Protein AF-A0A9W8MM23-F1 (afdb_monomer_lite)

Secondary structure (DSSP, 8-state):
-------TTSPP-SSHHHHHHHHHHHS---TT----THHHHHHHHHHHHHHHHHHHHHHHHHHHHHHH--S-----------TTGGGGG--GGG--HHHHHHHHHHHHHHH--SSTT-HHHHHHHHHHHHHHSSS-TT-SS-HHHHHHHHHHHHHHHHHHHHHHHHTTTTTS-----------------S---TT------HHHHHTS---HHHHHHHSTTHHHHHHHHHHHHHHHHHHHHHHHHHHHHHHHHT-------TT----HHHHHHHHHHHHHTSSSHHHHHHHHHHTTTEEEEE---------S-----------EEEEEE-TTGGG--SSSSS---SS---TTS-HHHHHHHHHHHSS----SHHHHHHHHHH-

Radius of gyration: 25.14 Å; chains: 1; bounding box: 73×67×65 Å

Organism: NCBI:txid2828524

Sequence (383 aa):
MENGASSAGTPWFCGRDCLNAWIKAYSVEIDGLSDHGGALVGLMTSLDKTLLNYRNAKARAKAKQKATSSPSAVDSSSNLTHPFTFLDTWKAEDVSEESVDRYWKSAETMFTPPSLGKRSMILDLLESWNDASSEDPTELLTEFEGDCARFVLDGLVRRALQQTNTCGLDQTSDTTSSHVGAHSTLPNKFGVMENVKPTGCWSDLLQLQNNELEHVKSKPYMLGVFIRVYAFLRLVVLSALAAANSTKKSRARKGDASMQDPVKNSLPNQDAFLQTLAKLLETSESVRAVLARDHGNVFGIWEKGSPSDSNGHGGDDDSSDSEMLGWGMYVFGSYFNHGEELCINYIDISQSNGVVKRNEELSKEWFFECGCARCERERKELA

Foldseek 3Di:
DPPPPDDPQDDDAPDPVRVLVCLVVLDPPDPPDSPGSCQLVVLSVLLVCVFVVLLVVVVVVVVVCVVPDDPDDDDPPDPPQQPCLCLQVDALVCFDPVNLVVVLVVLLVQLQDPDLPVLVSLQVSLLNSLVNDPDDSSTSAPPVLSQLLSQLSVLLSLQLSVVLVVVPPPPPDDDDDDDDDDDPPPPPPPPDPPPDDDLDHPVLLLPADQCQRVVCSLPSSVSVSLSSSLSSSLSSLSVVLVVLVVVVVVVVVVPPPPPDDPPDDPPPVSNSSSVSSNVCSSGCVSSSSSVSRCQQQKDFDWDDQDPPPCPPDDDVPVCSPIDGPGIDGRSVVSPADQDPGHHDDPDDPDPVCALVNSQVVCCSRVVDRDPDPRSVVSVVVVD

pLDDT: mean 79.65, std 17.31, range [38.38, 98.12]

InterPro domains:
  IPR046341 SET domain superfamily [G3DSA:2.170.270.10] (339-382)
  IPR046341 SET domain superfamily [SSF82199] (339-376)

Structure (mmCIF, N/CA/C/O backbone):
data_AF-A0A9W8MM23-F1
#
_entry.id   AF-A0A9W8MM23-F1
#
loop_
_atom_site.group_PDB
_atom_site.id
_atom_site.type_symbol
_atom_site.label_atom_id
_atom_site.label_alt_id
_atom_site.label_comp_id
_atom_site.label_asym_id
_atom_site.label_entity_id
_atom_site.label_seq_id
_atom_site.pdbx_PDB_ins_code
_atom_site.Cartn_x
_atom_site.Cartn_y
_atom_site.Cartn_z
_atom_site.occupancy
_atom_site.B_iso_or_equiv
_atom_site.auth_seq_id
_atom_site.auth_comp_id
_atom_site.auth_asym_id
_atom_site.auth_atom_id
_atom_site.pdbx_PDB_model_num
ATOM 1 N N . MET A 1 1 ? -19.924 20.065 -13.159 1.00 44.22 1 MET A N 1
ATOM 2 C CA . MET A 1 1 ? -19.073 19.409 -12.148 1.00 44.22 1 MET A CA 1
ATOM 3 C C . MET A 1 1 ? -19.669 19.717 -10.788 1.00 44.22 1 MET A C 1
ATOM 5 O O . MET A 1 1 ? -19.690 20.879 -10.400 1.00 44.22 1 MET A O 1
ATOM 9 N N . GLU A 1 2 ? -20.267 18.732 -10.119 1.00 39.22 2 GLU A N 1
ATOM 10 C CA . GLU A 1 2 ? -20.753 18.932 -8.750 1.00 39.22 2 GLU A CA 1
ATOM 11 C C . GLU A 1 2 ? -19.555 18.852 -7.804 1.00 39.22 2 GLU A C 1
ATOM 13 O O . GLU A 1 2 ? -19.185 17.776 -7.344 1.00 39.22 2 GLU A O 1
ATOM 18 N N . ASN A 1 3 ? -18.950 20.005 -7.517 1.00 38.88 3 ASN A N 1
ATOM 19 C CA . ASN A 1 3 ? -18.004 20.167 -6.417 1.00 38.88 3 ASN A CA 1
ATOM 20 C C . ASN A 1 3 ? -18.778 20.103 -5.092 1.00 38.88 3 ASN A C 1
ATOM 22 O O . ASN A 1 3 ? -18.921 21.096 -4.381 1.00 38.88 3 ASN A O 1
ATOM 26 N N . GLY A 1 4 ? -19.325 18.931 -4.761 1.00 42.72 4 GLY A N 1
ATOM 27 C CA . GLY A 1 4 ? -19.584 18.615 -3.365 1.00 42.72 4 GLY A CA 1
ATOM 28 C C . GLY A 1 4 ? -18.233 18.679 -2.670 1.00 42.72 4 GLY A C 1
ATOM 29 O O . GLY A 1 4 ? -17.299 18.054 -3.160 1.00 42.72 4 GLY A O 1
ATOM 30 N N . ALA A 1 5 ? -18.110 19.493 -1.621 1.00 41.84 5 ALA A N 1
ATOM 31 C CA . ALA A 1 5 ? -16.881 19.679 -0.858 1.00 41.84 5 ALA A CA 1
ATOM 32 C C . ALA A 1 5 ? -16.322 18.313 -0.426 1.00 41.84 5 ALA A C 1
ATOM 34 O O . ALA A 1 5 ? -16.711 17.757 0.600 1.00 41.84 5 ALA A O 1
ATOM 35 N N . SER A 1 6 ? -15.468 17.745 -1.272 1.00 48.09 6 SER A N 1
ATOM 36 C CA . SER A 1 6 ? -14.824 16.467 -1.050 1.00 48.09 6 SER A CA 1
ATOM 37 C C . SER A 1 6 ? -13.848 16.699 0.086 1.00 48.09 6 SER A C 1
ATOM 39 O O . SER A 1 6 ? -12.948 17.535 -0.009 1.00 48.09 6 SER A O 1
ATOM 41 N N . SER A 1 7 ? -14.065 16.014 1.205 1.00 51.91 7 SER A N 1
ATOM 42 C CA . SER A 1 7 ? -13.014 15.876 2.201 1.00 51.91 7 SER A CA 1
ATOM 43 C C . SER A 1 7 ? -11.798 15.288 1.492 1.00 51.91 7 SER A C 1
ATOM 45 O O . SER A 1 7 ? -11.930 14.243 0.849 1.00 51.91 7 SER A O 1
ATOM 47 N N . ALA A 1 8 ? -10.652 15.964 1.599 1.00 55.66 8 ALA A N 1
ATOM 48 C CA . ALA A 1 8 ? -9.381 15.498 1.057 1.00 55.66 8 ALA A CA 1
ATOM 49 C C . ALA A 1 8 ? -9.209 13.993 1.339 1.00 55.66 8 ALA A C 1
ATOM 51 O O . ALA A 1 8 ? -9.256 13.584 2.501 1.00 55.66 8 ALA A O 1
ATOM 52 N N . GLY A 1 9 ? -9.096 13.190 0.277 1.00 57.09 9 GLY A N 1
ATOM 53 C CA . GLY A 1 9 ? -8.931 11.734 0.358 1.00 57.09 9 GLY A CA 1
ATOM 54 C C . GLY A 1 9 ? -10.074 10.885 -0.208 1.00 57.09 9 GLY A C 1
ATOM 55 O O . GLY A 1 9 ? -9.863 9.695 -0.431 1.00 57.09 9 GLY A O 1
ATOM 56 N N . THR A 1 10 ? -11.259 11.443 -0.509 1.00 65.19 10 THR A N 1
ATOM 57 C CA . THR A 1 10 ? -12.286 10.621 -1.185 1.00 65.19 10 THR A CA 1
ATOM 58 C C . THR A 1 10 ? -11.924 10.361 -2.652 1.00 65.19 10 THR A C 1
ATOM 60 O O . THR A 1 10 ? -11.444 11.283 -3.317 1.00 65.19 10 THR A O 1
ATOM 63 N N . PRO A 1 11 ? -12.157 9.136 -3.174 1.00 67.81 11 PRO A N 1
ATOM 64 C CA . PRO A 1 11 ? -11.872 8.825 -4.568 1.00 67.81 11 PRO A CA 1
ATOM 65 C C . PRO A 1 11 ? -12.594 9.801 -5.495 1.00 67.81 11 PRO A C 1
ATOM 67 O O . PRO A 1 11 ? -13.782 10.087 -5.315 1.00 67.81 11 PRO A O 1
ATOM 70 N N . TRP A 1 12 ? -11.870 10.320 -6.482 1.00 74.50 12 TRP A N 1
ATOM 71 C CA . TRP A 1 12 ? -12.453 11.189 -7.489 1.00 74.50 12 TRP A CA 1
ATOM 72 C C . TRP A 1 12 ? -13.211 10.355 -8.523 1.00 74.50 12 TRP A C 1
ATOM 74 O O . TRP A 1 12 ? -12.738 9.313 -8.976 1.00 74.50 12 TRP A O 1
ATOM 84 N N . PHE A 1 13 ? -14.392 10.828 -8.917 1.00 77.50 13 PHE A N 1
ATOM 85 C CA . PHE A 1 13 ? -15.196 10.192 -9.953 1.00 77.50 13 PHE A CA 1
ATOM 86 C C . PHE A 1 13 ? -15.564 11.208 -11.023 1.00 77.50 13 PHE A C 1
ATOM 88 O O . PHE A 1 13 ? -15.996 12.319 -10.719 1.00 77.50 13 PHE A O 1
ATOM 95 N N . CYS A 1 14 ? -15.495 10.763 -12.277 1.00 77.75 14 CYS A N 1
ATOM 96 C CA . CYS A 1 14 ? -15.852 11.547 -13.459 1.00 77.75 14 CYS A CA 1
ATOM 97 C C . CYS A 1 14 ? -17.287 12.120 -13.415 1.00 77.75 14 CYS A C 1
ATOM 99 O O . CYS A 1 14 ? -17.608 13.107 -14.075 1.00 77.75 14 CYS A O 1
ATOM 101 N N . GLY A 1 15 ? -18.166 11.474 -12.645 1.00 83.44 15 GLY A N 1
ATOM 102 C CA . GLY A 1 15 ? -19.578 11.790 -12.515 1.00 83.44 15 GLY A CA 1
ATOM 103 C C . GLY A 1 15 ? -20.283 10.807 -11.583 1.00 83.44 15 GLY A C 1
ATOM 104 O O . GLY A 1 15 ? -19.689 9.841 -11.093 1.00 83.44 15 GLY A O 1
ATOM 105 N N . ARG A 1 16 ? -21.578 11.043 -11.346 1.00 82.81 16 ARG A N 1
ATOM 106 C CA . ARG A 1 16 ? -22.396 10.210 -10.453 1.00 82.81 16 ARG A CA 1
ATOM 107 C C . ARG A 1 16 ? -22.495 8.763 -10.942 1.00 82.81 16 ARG A C 1
ATOM 109 O O . ARG A 1 16 ? -22.476 7.859 -10.119 1.00 82.81 16 ARG A O 1
ATOM 116 N N . ASP A 1 17 ? -22.520 8.542 -12.253 1.00 82.50 17 ASP A N 1
ATOM 117 C CA . ASP A 1 17 ? -22.585 7.197 -12.834 1.00 82.50 17 ASP A CA 1
ATOM 118 C C . ASP A 1 17 ? -21.293 6.404 -12.601 1.00 82.50 17 ASP A C 1
ATOM 120 O O . ASP A 1 17 ? -21.364 5.242 -12.209 1.00 82.50 17 ASP A O 1
ATOM 124 N N . CYS A 1 18 ? -20.123 7.047 -12.741 1.00 79.25 18 CYS A N 1
ATOM 125 C CA . CYS A 1 18 ? -18.820 6.478 -12.370 1.00 79.25 18 CYS A CA 1
ATOM 126 C C . CYS A 1 18 ? -18.817 6.054 -10.885 1.00 79.25 18 CYS A C 1
ATOM 128 O O . CYS A 1 18 ? -18.462 4.919 -10.561 1.00 79.25 18 CYS A O 1
ATOM 130 N N . LEU A 1 19 ? -19.271 6.943 -9.990 1.00 81.31 19 LEU A N 1
ATOM 131 C CA . LEU A 1 19 ? -19.394 6.656 -8.556 1.00 81.31 19 LEU A CA 1
ATOM 132 C C . LEU A 1 19 ? -20.363 5.498 -8.286 1.00 81.31 19 LEU A C 1
ATOM 134 O O . LEU A 1 19 ? -20.034 4.600 -7.522 1.00 81.31 19 LEU A O 1
ATOM 138 N N . ASN A 1 20 ? -21.544 5.501 -8.906 1.00 80.31 20 ASN A N 1
ATOM 139 C CA . ASN A 1 20 ? -22.568 4.476 -8.711 1.00 80.31 20 ASN A CA 1
ATOM 140 C C . ASN A 1 20 ? -22.115 3.110 -9.237 1.00 80.31 20 ASN A C 1
ATOM 142 O O . ASN A 1 20 ? -22.366 2.098 -8.590 1.00 80.31 20 ASN A O 1
ATOM 146 N N . ALA A 1 21 ? -21.432 3.070 -10.384 1.00 79.75 21 ALA A N 1
ATOM 147 C CA . ALA A 1 21 ? -20.863 1.847 -10.940 1.00 79.75 21 ALA A CA 1
ATOM 148 C C . ALA A 1 21 ? -19.770 1.279 -10.029 1.00 79.75 21 ALA A C 1
ATOM 150 O O . ALA A 1 21 ? -19.749 0.077 -9.766 1.00 79.75 21 ALA A O 1
ATOM 151 N N . TRP A 1 22 ? -18.908 2.146 -9.494 1.00 79.69 22 TRP A N 1
ATOM 152 C CA . TRP A 1 22 ? -17.908 1.749 -8.510 1.00 79.69 22 TRP A CA 1
ATOM 153 C C . TRP A 1 22 ? -18.581 1.253 -7.223 1.00 79.69 22 TRP A C 1
ATOM 155 O O . TRP A 1 22 ? -18.345 0.125 -6.815 1.00 79.69 22 TRP A O 1
ATOM 165 N N . ILE A 1 23 ? -19.532 1.999 -6.655 1.00 77.50 23 ILE A N 1
ATOM 166 C CA . ILE A 1 23 ? -20.356 1.569 -5.513 1.00 77.50 23 ILE A CA 1
ATOM 167 C C . ILE A 1 23 ? -20.967 0.189 -5.761 1.00 77.50 23 ILE A C 1
ATOM 16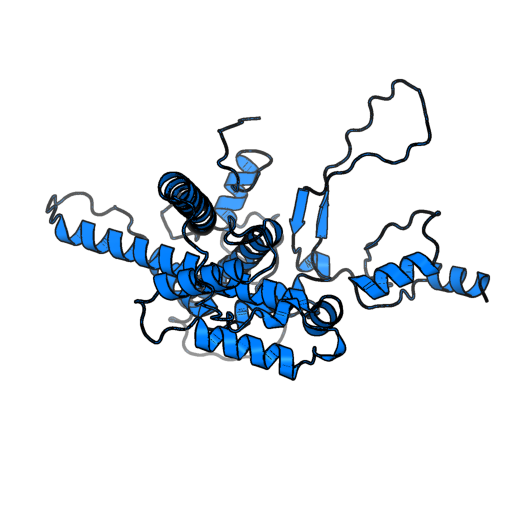9 O O . ILE A 1 23 ? -20.884 -0.664 -4.884 1.00 77.50 23 ILE A O 1
ATOM 173 N N . LYS A 1 24 ? -21.528 -0.046 -6.951 1.00 76.75 24 LYS A N 1
ATOM 174 C CA . LYS A 1 24 ? -22.133 -1.322 -7.338 1.00 76.75 24 LYS A CA 1
ATOM 175 C C . LYS A 1 24 ? -21.108 -2.460 -7.405 1.00 76.75 24 LYS A C 1
ATOM 177 O O . LYS A 1 24 ? -21.408 -3.580 -7.009 1.00 76.75 24 LYS A O 1
ATOM 182 N N . ALA A 1 25 ? -19.892 -2.188 -7.875 1.00 73.75 25 ALA A N 1
ATOM 183 C CA . ALA A 1 25 ? -18.823 -3.185 -7.946 1.00 73.75 25 ALA A CA 1
ATOM 184 C C . ALA A 1 25 ? -18.324 -3.634 -6.559 1.00 73.75 25 ALA A C 1
ATOM 186 O O . ALA A 1 25 ? -17.850 -4.760 -6.418 1.00 73.75 25 ALA A O 1
ATOM 187 N N . TYR A 1 26 ? -18.444 -2.774 -5.542 1.00 73.00 26 TYR A N 1
ATOM 188 C CA . TYR A 1 26 ? -18.059 -3.075 -4.155 1.00 73.00 26 TYR A CA 1
ATOM 189 C C . TYR A 1 26 ? -19.246 -3.296 -3.218 1.00 73.00 26 TYR A C 1
ATOM 191 O O . TYR A 1 26 ? -19.052 -3.606 -2.039 1.00 73.00 26 TYR A O 1
ATOM 199 N N . SER A 1 27 ? -20.472 -3.145 -3.713 1.00 67.12 27 SER A N 1
ATOM 200 C CA . SER A 1 27 ? -21.652 -3.558 -2.981 1.00 67.12 27 SER A CA 1
ATOM 201 C C . SER A 1 27 ? -21.729 -5.070 -3.047 1.00 67.12 27 SER A C 1
ATOM 203 O O . SER A 1 27 ? -21.817 -5.658 -4.124 1.00 67.12 27 SER A O 1
ATOM 205 N N . VAL A 1 28 ? -21.716 -5.706 -1.883 1.00 57.41 28 VAL A N 1
ATOM 206 C CA . VAL A 1 28 ? -22.205 -7.076 -1.776 1.00 57.41 28 VAL A CA 1
ATOM 207 C C . VAL A 1 28 ? -23.691 -6.991 -2.098 1.00 57.41 28 VAL A C 1
ATOM 209 O O . VAL A 1 28 ? -24.435 -6.409 -1.306 1.00 57.41 28 VAL A O 1
ATOM 212 N N . GLU A 1 29 ? -24.114 -7.484 -3.268 1.00 49.75 29 GLU A N 1
ATOM 213 C CA . GLU A 1 29 ? -25.534 -7.722 -3.531 1.00 49.75 29 GLU A CA 1
ATOM 214 C C . GLU A 1 29 ? -25.998 -8.741 -2.493 1.00 49.75 29 GLU A C 1
ATOM 216 O O . GLU A 1 29 ? -25.740 -9.938 -2.576 1.00 49.75 29 GLU A O 1
ATOM 221 N N . ILE A 1 30 ? -26.594 -8.220 -1.431 1.00 46.84 30 ILE A N 1
ATOM 222 C CA . ILE A 1 30 ? -27.280 -8.998 -0.418 1.00 46.84 30 ILE A CA 1
ATOM 223 C C . ILE A 1 30 ? -28.741 -8.759 -0.724 1.00 46.84 30 ILE A C 1
ATOM 225 O O . ILE A 1 30 ? -29.190 -7.608 -0.678 1.00 46.84 30 ILE A O 1
ATOM 229 N N . ASP A 1 31 ? -29.434 -9.831 -1.101 1.00 41.97 31 ASP A N 1
ATOM 230 C CA . ASP A 1 31 ? -30.822 -9.812 -1.554 1.00 41.97 31 ASP A CA 1
ATOM 231 C C . ASP A 1 31 ? -31.672 -8.811 -0.751 1.00 41.97 31 ASP A C 1
ATOM 233 O O . ASP A 1 31 ? -31.889 -8.966 0.452 1.00 41.97 31 ASP A O 1
ATOM 237 N N . GLY A 1 32 ? -32.138 -7.757 -1.433 1.00 43.06 32 GLY A N 1
ATOM 238 C CA . GLY A 1 32 ? -33.111 -6.796 -0.904 1.00 43.06 32 GLY A CA 1
ATOM 239 C C . GLY A 1 32 ? -32.574 -5.484 -0.311 1.00 43.06 32 GLY A C 1
ATOM 240 O O . GLY A 1 32 ? -33.380 -4.712 0.206 1.00 43.06 32 GLY A O 1
ATOM 241 N N . LEU A 1 33 ? -31.271 -5.183 -0.389 1.00 40.00 33 LEU A N 1
ATOM 242 C CA . LEU A 1 33 ? -30.682 -3.978 0.223 1.00 40.00 33 LEU A CA 1
ATOM 243 C C . LEU A 1 33 ? -29.837 -3.147 -0.759 1.00 40.00 33 LEU A C 1
ATOM 245 O O . LEU A 1 33 ? -28.623 -3.294 -0.870 1.00 40.00 33 LEU A O 1
ATOM 249 N N . SER A 1 34 ? -30.502 -2.230 -1.464 1.00 43.69 34 SER A N 1
ATOM 250 C CA . SER A 1 34 ? -29.963 -1.438 -2.580 1.00 43.69 34 SER A CA 1
ATOM 251 C C . SER A 1 34 ? -29.141 -0.194 -2.195 1.00 43.69 34 SER A C 1
ATOM 253 O O . SER A 1 34 ? -28.929 0.660 -3.049 1.00 43.69 34 SER A O 1
ATOM 255 N N . ASP A 1 35 ? -28.685 -0.051 -0.945 1.00 49.44 35 ASP A N 1
ATOM 256 C CA . ASP A 1 35 ? -28.106 1.215 -0.441 1.00 49.44 35 ASP A CA 1
ATOM 257 C C . ASP A 1 35 ? -26.644 1.086 0.048 1.00 49.44 35 ASP A C 1
ATOM 259 O O . ASP A 1 35 ? -26.185 1.810 0.935 1.00 49.44 35 ASP A O 1
ATOM 263 N N . HIS A 1 36 ? -25.893 0.095 -0.458 1.00 52.62 36 HIS A N 1
ATOM 264 C CA . HIS A 1 36 ? -24.661 -0.385 0.195 1.00 52.62 36 HIS A CA 1
ATOM 265 C C . HIS A 1 36 ? -23.393 -0.409 -0.656 1.00 52.62 36 HIS A C 1
ATOM 267 O O . HIS A 1 36 ? -22.565 -1.307 -0.523 1.00 52.62 36 HIS A O 1
ATOM 273 N N . GLY A 1 37 ? -23.109 0.689 -1.351 1.00 52.56 37 GLY A N 1
ATOM 274 C CA . GLY A 1 37 ? -21.728 1.018 -1.745 1.00 52.56 37 GLY A CA 1
ATOM 275 C C . GLY A 1 37 ? -20.747 1.245 -0.586 1.00 52.56 37 GLY A C 1
ATOM 276 O O . GLY A 1 37 ? -19.634 1.711 -0.797 1.00 52.56 37 GLY A O 1
ATOM 277 N N . GLY A 1 38 ? -21.165 0.994 0.658 1.00 61.22 38 GLY A N 1
ATOM 278 C CA . GLY A 1 38 ? -20.594 1.585 1.862 1.00 61.22 38 GLY A CA 1
ATOM 279 C C . GLY A 1 38 ? -19.456 0.819 2.531 1.00 61.22 38 GLY A C 1
ATOM 280 O O . GLY A 1 38 ? -18.845 1.384 3.431 1.00 61.22 38 GLY A O 1
ATOM 281 N N . ALA A 1 39 ? -19.150 -0.430 2.161 1.00 71.31 39 ALA A N 1
ATOM 282 C CA . ALA A 1 39 ? -18.113 -1.192 2.870 1.00 71.31 39 ALA A CA 1
ATOM 283 C C . ALA A 1 39 ? -16.707 -0.637 2.586 1.00 71.31 39 ALA A C 1
ATOM 285 O O . ALA A 1 39 ? -16.026 -0.201 3.515 1.00 71.31 39 ALA A O 1
ATOM 286 N N . LEU A 1 40 ? -16.306 -0.573 1.308 1.00 78.94 40 LEU A N 1
ATOM 287 C CA . LEU A 1 40 ? -15.032 0.036 0.917 1.00 78.94 40 LEU A CA 1
ATOM 288 C C . LEU A 1 40 ? -15.012 1.535 1.225 1.00 78.94 40 LEU A C 1
ATOM 290 O O . LEU A 1 40 ? -14.063 2.006 1.838 1.00 78.94 40 LEU A O 1
ATOM 294 N N . VAL A 1 41 ? -16.076 2.277 0.889 1.00 80.06 41 VAL A N 1
ATOM 295 C CA . VAL A 1 41 ? -16.182 3.714 1.220 1.00 80.06 41 VAL A CA 1
ATOM 296 C C . VAL A 1 41 ? -16.045 3.944 2.714 1.00 80.06 41 VAL A C 1
ATOM 298 O O . VAL A 1 41 ? -15.336 4.851 3.133 1.00 80.06 41 VAL A O 1
ATOM 301 N N . GLY A 1 42 ? -16.713 3.133 3.532 1.00 82.06 42 GLY A N 1
ATOM 302 C CA . GLY A 1 42 ? -16.668 3.231 4.984 1.00 82.06 42 GLY A CA 1
ATOM 303 C C . GLY A 1 42 ? -15.277 2.940 5.532 1.00 82.06 42 GLY A C 1
ATOM 304 O O . GLY A 1 42 ? -14.832 3.638 6.443 1.00 82.06 42 GLY A O 1
ATOM 305 N N . LEU A 1 43 ? -14.570 1.966 4.953 1.00 85.69 43 LEU A N 1
ATOM 306 C CA . LEU A 1 43 ? -13.185 1.655 5.303 1.00 85.69 43 LEU A CA 1
ATOM 307 C C . LEU A 1 43 ? -12.211 2.752 4.859 1.00 85.69 43 LEU A C 1
ATOM 309 O O . LEU A 1 43 ? -11.430 3.201 5.689 1.00 85.69 43 LEU A O 1
ATOM 313 N N . MET A 1 44 ? -12.307 3.248 3.624 1.00 86.38 44 MET A N 1
ATOM 314 C CA . MET A 1 44 ? -11.514 4.383 3.127 1.00 86.38 44 MET A CA 1
ATOM 315 C C . MET A 1 44 ? -11.778 5.646 3.957 1.00 86.38 44 MET A C 1
ATOM 317 O O . MET A 1 44 ? -10.859 6.290 4.443 1.00 86.38 44 MET A O 1
ATOM 321 N N . THR A 1 45 ? -13.042 5.921 4.276 1.00 85.69 45 THR A N 1
ATOM 322 C CA . THR A 1 45 ? -13.417 7.008 5.190 1.00 85.69 45 THR A CA 1
ATOM 323 C C . THR A 1 45 ? -12.825 6.792 6.584 1.00 85.69 45 THR A C 1
ATOM 325 O O . THR A 1 45 ? -12.440 7.751 7.250 1.00 85.69 45 THR A O 1
ATOM 328 N N . SER A 1 46 ? -12.776 5.549 7.076 1.00 88.00 46 SER A N 1
ATOM 329 C CA . SER A 1 46 ? -12.147 5.230 8.361 1.00 88.00 46 SER A CA 1
ATOM 330 C C . SER A 1 46 ? -10.633 5.438 8.306 1.00 88.00 46 SER A C 1
ATOM 332 O O . SER A 1 46 ? -10.060 5.921 9.284 1.00 88.00 46 SER A O 1
ATOM 334 N N . LEU A 1 47 ? -10.001 5.107 7.181 1.00 92.50 47 LEU A N 1
ATOM 335 C CA . LEU A 1 47 ? -8.588 5.339 6.906 1.00 92.50 47 LEU A CA 1
ATOM 336 C C . LEU A 1 47 ? -8.278 6.839 6.970 1.00 92.50 47 LEU A C 1
ATOM 338 O O . LEU A 1 47 ? -7.499 7.263 7.826 1.00 92.50 47 LEU A O 1
ATOM 342 N N . ASP A 1 48 ? -8.972 7.654 6.174 1.00 90.00 48 ASP A N 1
ATOM 343 C CA . ASP A 1 48 ? -8.766 9.107 6.124 1.00 90.00 48 ASP A CA 1
ATOM 344 C C . ASP A 1 48 ? -9.064 9.778 7.468 1.00 90.00 48 ASP A C 1
ATOM 346 O O . ASP A 1 48 ? -8.303 10.627 7.937 1.00 90.00 48 ASP A O 1
ATOM 350 N N . LYS A 1 49 ? -10.136 9.357 8.156 1.00 89.69 49 LYS A N 1
ATOM 351 C CA . LYS A 1 49 ? -10.437 9.836 9.514 1.00 89.69 49 LYS A CA 1
ATOM 352 C C . LYS A 1 49 ? -9.317 9.510 10.489 1.00 89.69 49 LYS A C 1
ATOM 354 O O . LYS A 1 49 ? -9.061 10.312 11.381 1.00 89.69 49 LYS A O 1
ATOM 359 N N . THR A 1 50 ? -8.669 8.356 10.353 1.00 89.62 50 THR A N 1
ATOM 360 C CA . THR A 1 50 ? -7.564 7.967 11.236 1.00 89.62 50 THR A CA 1
ATOM 361 C C . THR A 1 50 ? -6.361 8.880 11.006 1.00 89.62 50 THR A C 1
ATOM 363 O O . THR A 1 50 ? -5.871 9.466 11.971 1.00 89.62 50 THR A O 1
ATOM 366 N N . LEU A 1 51 ? -5.970 9.103 9.746 1.00 89.88 51 LEU A N 1
ATOM 367 C CA . LEU A 1 51 ? -4.886 10.027 9.388 1.00 89.88 51 LEU A CA 1
ATOM 368 C C . LEU A 1 51 ? -5.177 11.464 9.846 1.00 89.88 51 LEU A C 1
ATOM 370 O O . LEU A 1 51 ? -4.339 12.109 10.477 1.00 89.88 51 LEU A O 1
ATOM 374 N N . LEU A 1 52 ? -6.389 11.966 9.597 1.00 89.50 52 LEU A N 1
ATOM 375 C CA . LEU A 1 52 ? -6.785 13.321 9.983 1.00 89.50 52 LEU A CA 1
ATOM 376 C C . LEU A 1 52 ? -6.836 13.500 11.507 1.00 89.50 52 LEU A C 1
ATOM 378 O O . LEU A 1 52 ? -6.370 14.512 12.035 1.00 89.50 52 LEU A O 1
ATOM 382 N N . ASN A 1 53 ? -7.393 12.526 12.232 1.00 89.31 53 ASN A N 1
ATOM 383 C CA . ASN A 1 53 ? -7.440 12.562 13.694 1.00 89.31 53 ASN A CA 1
ATOM 384 C C . ASN A 1 53 ? -6.036 12.582 14.295 1.00 89.31 53 ASN A C 1
ATOM 386 O O . ASN A 1 53 ? -5.812 13.319 15.259 1.00 89.31 53 ASN A O 1
ATOM 390 N N . TYR A 1 54 ? -5.107 11.823 13.710 1.00 89.44 54 TYR A N 1
ATOM 391 C CA . TYR A 1 54 ? -3.710 11.823 14.112 1.00 89.44 54 TYR A CA 1
ATOM 392 C C . TYR A 1 54 ? -3.055 13.194 13.914 1.00 89.44 54 TYR A C 1
ATOM 394 O O . TYR A 1 54 ? -2.600 13.791 14.893 1.00 89.44 54 TYR A O 1
ATOM 402 N N . ARG A 1 55 ? -3.103 13.750 12.692 1.00 88.94 55 ARG A N 1
ATOM 403 C CA . ARG A 1 55 ? -2.545 15.083 12.387 1.00 88.94 55 ARG A CA 1
ATOM 404 C C . ARG A 1 55 ? -3.078 16.143 13.358 1.00 88.94 55 ARG A C 1
ATOM 406 O O . ARG A 1 55 ? -2.318 16.907 13.954 1.00 88.94 55 ARG A O 1
ATOM 413 N N . ASN A 1 56 ? -4.387 16.127 13.618 1.00 89.62 56 ASN A N 1
ATOM 414 C CA . ASN A 1 56 ? -5.032 17.035 14.570 1.00 89.62 56 ASN A CA 1
ATOM 415 C C . ASN A 1 56 ? -4.601 16.798 16.029 1.00 89.62 56 ASN A C 1
ATOM 417 O O . ASN A 1 56 ? -4.532 17.742 16.821 1.00 89.62 56 ASN A O 1
ATOM 421 N N . ALA A 1 57 ? -4.364 15.552 16.443 1.00 88.12 57 ALA A N 1
ATOM 422 C CA . ALA A 1 57 ? -3.865 15.236 17.780 1.00 88.12 57 ALA A CA 1
ATOM 423 C C . ALA A 1 57 ? -2.422 15.728 17.968 1.00 88.12 57 ALA A C 1
ATOM 425 O O . ALA A 1 57 ? -2.151 16.430 18.947 1.00 88.12 57 ALA A O 1
ATOM 426 N N . LYS A 1 58 ? -1.531 15.465 17.004 1.00 88.25 58 LYS A N 1
ATOM 427 C CA . LYS A 1 58 ? -0.128 15.894 17.063 1.00 88.25 58 LYS A CA 1
ATOM 428 C C . LYS A 1 58 ? 0.010 17.417 16.986 1.00 88.25 58 LYS A C 1
ATOM 430 O O . LYS A 1 58 ? 0.737 18.003 17.788 1.00 88.25 58 LYS A O 1
ATOM 435 N N . ALA A 1 59 ? -0.766 18.086 16.129 1.00 88.75 59 ALA A N 1
ATOM 436 C CA . ALA A 1 59 ? -0.812 19.550 16.070 1.00 88.75 59 ALA A CA 1
ATOM 437 C C . ALA A 1 59 ? -1.220 20.172 17.421 1.00 88.75 59 ALA A C 1
ATOM 439 O O . ALA A 1 59 ? -0.594 21.127 17.888 1.00 88.75 59 ALA A O 1
ATOM 440 N N . ARG A 1 60 ? -2.219 19.588 18.101 1.00 88.69 60 ARG A N 1
ATOM 441 C CA . ARG A 1 60 ? -2.631 20.009 19.452 1.00 88.69 60 ARG A CA 1
ATOM 442 C C . ARG A 1 60 ? -1.545 19.753 20.498 1.00 88.69 60 ARG A C 1
ATOM 444 O O . ARG A 1 60 ? -1.321 20.615 21.348 1.00 88.69 60 ARG A O 1
ATOM 451 N N . ALA A 1 61 ? -0.858 18.612 20.438 1.00 87.56 61 ALA A N 1
ATOM 452 C CA . ALA A 1 61 ? 0.246 18.297 21.345 1.00 87.56 61 ALA A CA 1
ATOM 453 C C . ALA A 1 61 ? 1.409 19.293 21.191 1.00 87.56 61 ALA A C 1
ATOM 455 O O . ALA A 1 61 ? 1.874 19.848 22.187 1.00 87.56 61 ALA A O 1
ATOM 456 N N . LYS A 1 62 ? 1.799 19.609 19.949 1.00 88.12 62 LYS A N 1
ATOM 457 C CA . LYS A 1 62 ? 2.840 20.598 19.627 1.00 88.12 62 LYS A CA 1
ATOM 458 C C . LYS A 1 62 ? 2.463 22.006 20.097 1.00 88.12 62 LYS A C 1
ATOM 460 O O . LYS A 1 62 ? 3.283 22.705 20.690 1.00 88.12 62 LYS A O 1
ATOM 465 N N . ALA A 1 63 ? 1.205 22.413 19.901 1.00 90.25 63 ALA A N 1
ATOM 466 C CA . ALA A 1 63 ? 0.700 23.692 20.403 1.00 90.25 63 ALA A CA 1
ATOM 467 C C . ALA A 1 63 ? 0.740 23.765 21.940 1.00 90.25 63 ALA A C 1
ATOM 469 O O . ALA A 1 63 ? 1.137 24.789 22.498 1.00 90.25 63 ALA A O 1
ATOM 470 N N . LYS A 1 64 ? 0.390 22.668 22.629 1.00 90.81 64 LYS A N 1
ATOM 471 C CA . LYS A 1 64 ? 0.455 22.579 24.093 1.00 90.81 64 LYS A CA 1
ATOM 472 C C . LYS A 1 64 ? 1.894 22.664 24.601 1.00 90.81 64 LYS A C 1
ATOM 474 O O . LYS A 1 64 ? 2.146 23.448 25.506 1.00 90.81 64 LYS A O 1
ATOM 479 N N . GLN A 1 65 ? 2.825 21.927 23.990 1.00 88.19 65 GLN A N 1
ATOM 480 C CA . GLN A 1 65 ? 4.250 21.987 24.335 1.00 88.19 65 GLN A CA 1
ATOM 481 C C . GLN A 1 65 ? 4.798 23.412 24.202 1.00 88.19 65 GLN A C 1
ATOM 483 O O . GLN A 1 65 ? 5.400 23.908 25.150 1.00 88.19 65 GLN A O 1
ATOM 488 N N . LYS A 1 66 ? 4.500 24.104 23.091 1.00 90.81 66 LYS A N 1
ATOM 489 C CA . LYS A 1 66 ? 4.910 25.501 22.862 1.00 90.81 66 LYS A CA 1
ATOM 490 C C . LYS A 1 66 ? 4.324 26.479 23.889 1.00 90.81 66 LYS A C 1
ATOM 492 O O . LYS A 1 66 ? 4.963 27.475 24.209 1.00 90.81 66 LYS A O 1
ATOM 497 N N . ALA A 1 67 ? 3.118 26.215 24.396 1.00 91.94 67 ALA A N 1
ATOM 498 C CA . ALA A 1 67 ? 2.480 27.046 25.418 1.00 91.94 67 ALA A CA 1
ATOM 499 C C . ALA A 1 67 ? 3.041 26.804 26.832 1.00 91.94 67 ALA A C 1
ATOM 501 O O . ALA A 1 67 ? 3.000 27.708 27.662 1.00 91.94 67 ALA A O 1
ATOM 502 N N . THR A 1 68 ? 3.546 25.599 27.120 1.00 90.19 68 THR A N 1
ATOM 503 C CA . THR A 1 68 ? 4.051 25.215 28.452 1.00 90.19 68 THR A CA 1
ATOM 504 C C . THR A 1 68 ? 5.570 25.279 28.592 1.00 90.19 68 THR A C 1
ATOM 506 O O . THR A 1 68 ? 6.075 25.224 29.711 1.00 90.19 68 THR A O 1
ATOM 509 N N . SER A 1 69 ? 6.315 25.360 27.489 1.00 76.88 69 SER A N 1
ATOM 510 C CA . SER A 1 69 ? 7.774 25.366 27.521 1.00 76.88 69 SER A CA 1
ATOM 511 C C . SER A 1 69 ? 8.317 26.731 27.955 1.00 76.88 69 SER A C 1
ATOM 513 O O . SER A 1 69 ? 8.590 27.601 27.127 1.00 76.88 69 SER A O 1
ATOM 515 N N . SER A 1 70 ? 8.541 26.889 29.260 1.00 74.81 70 SER A N 1
ATOM 516 C CA . SER A 1 70 ? 9.735 27.604 29.729 1.00 74.81 70 SER A CA 1
ATOM 517 C C . SER A 1 70 ? 10.979 26.857 29.216 1.00 74.81 70 SER A C 1
ATOM 519 O O . SER A 1 70 ? 10.902 25.637 29.052 1.00 74.81 70 SER A O 1
ATOM 521 N N . PRO A 1 71 ? 12.111 27.533 28.954 1.00 74.19 71 PRO A N 1
ATOM 522 C CA . PRO A 1 71 ? 13.345 26.909 28.473 1.00 74.19 71 PRO A CA 1
ATOM 523 C C . PRO A 1 71 ? 13.988 26.054 29.580 1.00 74.19 71 PRO A C 1
ATOM 525 O O . PRO A 1 71 ? 14.995 26.427 30.173 1.00 74.19 71 PRO A O 1
ATOM 528 N N . SER A 1 72 ? 13.370 24.923 29.906 1.00 60.03 72 SER A N 1
ATOM 529 C CA . SER A 1 72 ? 13.956 23.891 30.754 1.00 60.03 72 SER A CA 1
ATOM 530 C C . SER A 1 72 ? 14.753 22.929 29.888 1.00 60.03 72 SER A C 1
ATOM 532 O O . SER A 1 72 ? 14.332 22.578 28.785 1.00 60.03 72 SER A O 1
ATOM 534 N N . ALA A 1 73 ? 15.921 22.550 30.405 1.00 66.31 73 ALA A N 1
ATOM 535 C CA . ALA A 1 73 ? 16.892 21.673 29.772 1.00 66.31 73 ALA A CA 1
ATOM 536 C C . ALA A 1 73 ? 16.223 20.438 29.153 1.00 66.31 73 ALA A C 1
ATOM 538 O O . ALA A 1 73 ? 15.449 19.743 29.809 1.00 66.31 73 ALA A O 1
ATOM 539 N N . VAL A 1 74 ? 16.524 20.203 27.875 1.00 67.38 74 VAL A N 1
ATOM 540 C CA . VAL A 1 74 ? 16.113 19.013 27.130 1.00 67.38 74 VAL A CA 1
ATOM 541 C C . VAL A 1 74 ? 16.719 17.805 27.837 1.00 67.38 74 VAL A C 1
ATOM 543 O O . VAL A 1 74 ? 17.936 17.637 27.844 1.00 67.38 74 VAL A O 1
ATOM 546 N N . ASP A 1 75 ? 15.874 17.012 28.485 1.00 62.38 75 ASP A N 1
ATOM 547 C CA . ASP A 1 75 ? 16.289 15.808 29.192 1.00 62.38 75 ASP A CA 1
ATOM 548 C C . ASP A 1 75 ? 16.451 14.684 28.155 1.00 62.38 75 ASP A C 1
ATOM 550 O O . ASP A 1 75 ? 15.474 14.170 27.610 1.00 62.38 75 ASP A O 1
ATOM 554 N N . SER A 1 76 ? 17.697 14.353 27.814 1.00 61.97 76 SER A N 1
ATOM 555 C CA . SER A 1 76 ? 18.091 13.442 26.724 1.00 61.97 76 SER A CA 1
ATOM 556 C C . SER A 1 76 ? 17.796 11.950 26.989 1.00 61.97 76 SER A C 1
ATOM 558 O O . SER A 1 76 ? 18.540 11.084 26.531 1.00 61.97 76 SER A O 1
ATOM 560 N N . SER A 1 77 ? 16.779 11.611 27.788 1.00 52.53 77 SER A N 1
ATOM 561 C CA . SER A 1 77 ? 16.731 10.326 28.506 1.00 52.53 77 SER A CA 1
ATOM 562 C C . SER A 1 77 ? 15.856 9.221 27.901 1.00 52.53 77 SER A C 1
ATOM 564 O O . SER A 1 77 ? 15.799 8.137 28.477 1.00 52.53 77 SER A O 1
ATOM 566 N N . SER A 1 78 ? 15.248 9.393 26.724 1.00 60.28 78 SER A N 1
ATOM 567 C CA . SER A 1 78 ? 14.481 8.307 26.087 1.00 60.28 78 SER A CA 1
ATOM 568 C C . SER A 1 78 ? 14.973 7.970 24.678 1.00 60.28 78 SER A C 1
ATOM 570 O O . SER A 1 78 ? 14.249 8.133 23.701 1.00 60.28 78 SER A O 1
ATOM 572 N N . ASN A 1 79 ? 16.190 7.428 24.576 1.00 63.88 79 ASN A N 1
ATOM 573 C CA . ASN A 1 79 ? 16.692 6.751 23.368 1.00 63.88 79 ASN A CA 1
ATOM 574 C C . ASN A 1 79 ? 16.049 5.359 23.200 1.00 63.88 79 ASN A C 1
ATOM 576 O O . ASN A 1 79 ? 16.744 4.352 23.073 1.00 63.88 79 ASN A O 1
ATOM 580 N N . LEU A 1 80 ? 14.719 5.273 23.258 1.00 69.75 80 LEU A N 1
ATOM 581 C CA . LEU A 1 80 ? 14.017 4.064 22.839 1.00 69.75 80 LEU A CA 1
ATOM 582 C C . LEU A 1 80 ? 13.996 4.067 21.312 1.00 69.75 80 LEU A C 1
ATOM 584 O O . LEU A 1 80 ? 13.129 4.673 20.693 1.00 69.75 80 LEU A O 1
ATOM 588 N N . THR A 1 81 ? 14.994 3.427 20.707 1.00 82.56 81 THR A N 1
ATOM 589 C CA . THR A 1 81 ? 15.016 3.184 19.267 1.00 82.56 81 THR A CA 1
ATOM 590 C C . THR A 1 81 ? 13.875 2.242 18.904 1.00 82.56 81 THR A C 1
ATOM 592 O O . THR A 1 81 ? 13.782 1.126 19.421 1.00 82.56 81 THR A O 1
ATOM 595 N N . HIS A 1 82 ? 12.986 2.701 18.025 1.00 89.00 82 HIS A N 1
ATOM 596 C CA . HIS A 1 82 ? 11.915 1.864 17.505 1.00 89.00 82 HIS A CA 1
ATOM 597 C C . HIS A 1 82 ? 12.520 0.638 16.787 1.00 89.00 82 HIS A C 1
ATOM 599 O O . HIS A 1 82 ? 13.502 0.778 16.056 1.00 89.00 82 HIS A O 1
ATOM 605 N N . PRO A 1 83 ? 11.965 -0.574 16.969 1.00 90.31 83 PRO A N 1
ATOM 606 C CA . PRO A 1 83 ? 12.582 -1.820 16.513 1.00 90.31 83 PRO A CA 1
ATOM 607 C C . PRO A 1 83 ? 12.793 -1.928 15.003 1.00 90.31 83 PRO A C 1
ATOM 609 O O . PRO A 1 83 ? 13.525 -2.818 14.591 1.00 90.31 83 PRO A O 1
ATOM 612 N N . PHE A 1 84 ? 12.182 -1.059 14.195 1.00 93.19 84 PHE A N 1
ATOM 613 C CA . PHE A 1 84 ? 12.298 -1.067 12.736 1.00 93.19 84 PHE A CA 1
ATOM 614 C C . PHE A 1 84 ? 12.998 0.159 12.126 1.00 93.19 84 PHE A C 1
ATOM 616 O O . PHE A 1 84 ? 13.153 0.198 10.911 1.00 93.19 84 PHE A O 1
ATOM 623 N N . THR A 1 85 ? 13.474 1.135 12.910 1.00 89.44 85 THR A N 1
ATOM 624 C CA . THR A 1 85 ? 14.140 2.334 12.338 1.00 89.44 85 THR A CA 1
ATOM 625 C C . THR A 1 85 ? 15.442 2.021 11.612 1.00 89.44 85 THR A C 1
ATOM 627 O O . THR A 1 85 ? 15.870 2.768 10.740 1.00 89.44 85 THR A O 1
ATOM 630 N N . PHE A 1 86 ? 16.078 0.890 11.922 1.00 91.50 86 PHE A N 1
ATOM 631 C CA . PHE A 1 86 ? 17.274 0.457 11.201 1.00 91.50 86 PHE A CA 1
ATOM 632 C C . PHE A 1 86 ? 16.980 0.147 9.715 1.00 91.50 86 PHE A C 1
ATOM 634 O O . PHE A 1 86 ? 17.902 0.233 8.903 1.00 91.50 86 PHE A O 1
ATOM 641 N N . LEU A 1 87 ? 15.724 -0.159 9.341 1.00 93.38 87 LEU A N 1
ATOM 642 C CA . LEU A 1 87 ? 15.321 -0.391 7.945 1.00 93.38 87 LEU A CA 1
ATOM 643 C C . LEU A 1 87 ? 15.460 0.866 7.081 1.00 93.38 87 LEU A C 1
ATOM 645 O O . LEU A 1 87 ? 15.712 0.756 5.886 1.00 93.38 87 LEU A O 1
ATOM 649 N N . ASP A 1 88 ? 15.368 2.055 7.678 1.00 89.06 88 ASP A N 1
ATOM 650 C CA . ASP A 1 88 ? 15.552 3.318 6.957 1.00 89.06 88 ASP A CA 1
ATOM 651 C C . ASP A 1 88 ? 17.035 3.531 6.564 1.00 89.06 88 ASP A C 1
ATOM 653 O O . ASP A 1 88 ? 17.356 4.346 5.703 1.00 89.06 88 ASP A O 1
ATOM 657 N N . THR A 1 89 ? 17.954 2.761 7.164 1.00 91.88 89 THR A N 1
ATOM 658 C CA . THR A 1 89 ? 19.405 2.799 6.895 1.00 91.88 89 THR A CA 1
ATOM 659 C C . THR A 1 89 ? 19.931 1.582 6.133 1.00 91.88 89 THR A C 1
ATOM 661 O O . THR A 1 89 ? 21.144 1.445 5.957 1.00 91.88 89 THR A O 1
ATOM 664 N N . TRP A 1 90 ? 19.038 0.690 5.700 1.00 94.81 90 TRP A N 1
ATOM 665 C CA . TRP A 1 90 ? 19.408 -0.509 4.960 1.00 94.81 90 TRP A CA 1
ATOM 666 C C . TRP A 1 90 ? 20.036 -0.206 3.606 1.00 94.81 90 TRP A C 1
ATOM 668 O O . TRP A 1 90 ? 19.668 0.745 2.913 1.00 94.81 90 TRP A O 1
ATOM 678 N N . LYS A 1 91 ? 20.961 -1.076 3.209 1.00 96.38 91 LYS A N 1
ATOM 679 C CA . LYS A 1 91 ? 21.605 -1.054 1.899 1.00 96.38 91 LYS A CA 1
ATOM 680 C C . LYS A 1 91 ? 21.243 -2.296 1.098 1.00 96.38 91 LYS A C 1
ATOM 682 O O . LYS A 1 91 ? 20.729 -3.272 1.636 1.00 96.38 91 LYS A O 1
ATOM 687 N N . ALA A 1 92 ? 21.528 -2.270 -0.201 1.00 96.56 92 ALA A N 1
ATOM 688 C CA . ALA A 1 92 ? 21.205 -3.372 -1.105 1.00 96.56 92 ALA A CA 1
ATOM 689 C C . ALA A 1 92 ? 21.858 -4.703 -0.679 1.00 96.56 92 ALA A C 1
ATOM 691 O O . ALA A 1 92 ? 21.283 -5.765 -0.900 1.00 96.56 92 ALA A O 1
ATOM 692 N N . GLU A 1 93 ? 23.039 -4.659 -0.053 1.00 97.38 93 GLU A N 1
ATOM 693 C CA . GLU A 1 93 ? 23.741 -5.828 0.489 1.00 97.38 93 GLU A CA 1
ATOM 694 C C . GLU A 1 93 ? 23.092 -6.442 1.742 1.00 97.38 93 GLU A C 1
ATOM 696 O O . GLU A 1 93 ? 23.330 -7.616 2.028 1.00 97.38 93 GLU A O 1
ATOM 701 N N . ASP A 1 94 ? 22.255 -5.689 2.463 1.00 97.12 94 ASP A N 1
ATOM 702 C CA . ASP A 1 94 ? 21.507 -6.178 3.632 1.00 97.12 94 ASP A CA 1
ATOM 703 C C . ASP A 1 94 ? 20.219 -6.924 3.225 1.00 97.12 94 ASP A C 1
ATOM 705 O O . ASP A 1 94 ? 19.592 -7.625 4.034 1.00 97.12 94 ASP A O 1
ATOM 709 N N . VAL A 1 95 ? 19.810 -6.771 1.960 1.00 97.81 95 VAL A N 1
ATOM 710 C CA . VAL A 1 95 ? 18.572 -7.325 1.414 1.00 97.81 95 VAL A CA 1
ATOM 711 C C . VAL A 1 95 ? 18.826 -8.716 0.832 1.00 97.81 95 VAL A C 1
ATOM 713 O O . VAL A 1 95 ? 19.468 -8.883 -0.207 1.00 97.81 95 VAL A O 1
ATOM 716 N N . SER A 1 96 ? 18.260 -9.722 1.492 1.00 97.88 96 SER A N 1
ATOM 717 C CA . SER A 1 96 ? 18.127 -11.093 1.007 1.00 97.88 96 SER A CA 1
ATOM 718 C C . SER A 1 96 ? 16.685 -11.556 1.201 1.00 97.88 96 SER A C 1
ATOM 720 O O . SER A 1 96 ? 15.926 -10.941 1.955 1.00 97.88 96 SER A O 1
ATOM 722 N N . GLU A 1 97 ? 16.297 -12.651 0.551 1.00 97.62 97 GLU A N 1
ATOM 723 C CA . GLU A 1 97 ? 14.969 -13.245 0.745 1.00 97.62 97 GLU A CA 1
ATOM 724 C C . GLU A 1 97 ? 14.727 -13.572 2.230 1.00 97.62 97 GLU A C 1
ATOM 726 O O . GLU A 1 97 ? 13.700 -13.207 2.803 1.00 97.62 97 GLU A O 1
ATOM 731 N N . GLU A 1 98 ? 15.731 -14.138 2.907 1.00 98.12 98 GLU A N 1
ATOM 732 C CA . GLU A 1 98 ? 15.646 -14.479 4.326 1.00 98.12 98 GLU A CA 1
ATOM 733 C C . GLU A 1 98 ? 15.578 -13.247 5.232 1.00 98.12 98 GLU A C 1
ATOM 735 O O . GLU A 1 98 ? 14.951 -13.307 6.294 1.00 98.12 98 GLU A O 1
ATOM 740 N N . SER A 1 99 ? 16.248 -12.142 4.875 1.00 97.94 99 SER A N 1
ATOM 741 C CA . SER A 1 99 ? 16.165 -10.913 5.668 1.00 97.94 99 SER A CA 1
ATOM 742 C C . SER A 1 99 ? 14.783 -10.276 5.522 1.00 97.94 99 SER A C 1
ATOM 744 O O . SER A 1 99 ? 14.156 -9.997 6.545 1.00 97.94 99 SER A O 1
ATOM 746 N N . VAL A 1 100 ? 14.253 -10.161 4.300 1.00 98.12 100 VAL A N 1
ATOM 747 C CA . VAL A 1 100 ? 12.888 -9.673 4.028 1.00 98.12 100 VAL A CA 1
ATOM 748 C C . VAL A 1 100 ? 11.842 -10.499 4.788 1.00 98.12 100 VAL A C 1
ATOM 750 O O . VAL A 1 100 ? 11.040 -9.944 5.546 1.00 98.12 100 VAL A O 1
ATOM 753 N N . ASP A 1 101 ? 11.900 -11.828 4.682 1.00 98.06 101 ASP A N 1
ATOM 754 C CA . ASP A 1 101 ? 10.992 -12.744 5.382 1.00 98.06 101 ASP A CA 1
ATOM 755 C C . ASP A 1 101 ? 11.048 -12.582 6.903 1.00 98.06 101 ASP A C 1
ATOM 757 O O . ASP A 1 101 ? 10.014 -12.523 7.582 1.00 98.06 101 ASP A O 1
ATOM 761 N N . ARG A 1 102 ? 12.261 -12.479 7.459 1.00 97.69 102 ARG A N 1
ATOM 762 C CA . ARG A 1 102 ? 12.474 -12.314 8.900 1.00 97.69 102 ARG A CA 1
ATOM 763 C C . ARG A 1 102 ? 11.777 -11.065 9.429 1.00 97.69 102 ARG A C 1
ATOM 765 O O . ARG A 1 102 ? 11.160 -11.131 10.494 1.00 97.69 102 ARG A O 1
ATOM 772 N N . TYR A 1 103 ? 11.858 -9.940 8.721 1.00 97.25 103 TYR A N 1
ATOM 773 C CA . TYR A 1 103 ? 11.247 -8.696 9.195 1.00 97.25 103 TYR A CA 1
ATOM 774 C C . TYR A 1 103 ? 9.740 -8.658 8.993 1.00 97.25 103 TYR A C 1
ATOM 776 O O . TYR A 1 103 ? 9.048 -8.150 9.875 1.00 97.25 103 TYR A O 1
ATOM 784 N N . TRP A 1 104 ? 9.208 -9.305 7.954 1.00 97.81 104 TRP A N 1
ATOM 785 C CA . TRP A 1 104 ? 7.771 -9.563 7.879 1.00 97.81 104 TRP A CA 1
ATOM 786 C C . TRP A 1 104 ? 7.272 -10.379 9.075 1.00 97.81 104 TRP A C 1
ATOM 788 O O . TRP A 1 104 ? 6.290 -9.998 9.710 1.00 97.81 104 TRP A O 1
ATOM 798 N N . LYS A 1 105 ? 7.973 -11.454 9.458 1.00 97.12 105 LYS A N 1
ATOM 799 C CA . LYS A 1 105 ? 7.615 -12.251 10.647 1.00 97.12 105 LYS A CA 1
ATOM 800 C C . LYS A 1 105 ? 7.774 -11.490 11.960 1.00 97.12 105 LYS A C 1
ATOM 802 O O . LYS A 1 105 ? 6.951 -11.644 12.868 1.00 97.12 105 LYS A O 1
ATOM 807 N N . SER A 1 106 ? 8.788 -10.636 12.058 1.00 95.75 106 SER A N 1
ATOM 808 C CA . SER A 1 106 ? 8.939 -9.721 13.190 1.00 95.75 106 SER A CA 1
ATOM 809 C C . SER A 1 106 ? 7.747 -8.760 13.282 1.00 95.75 106 SER A C 1
ATOM 811 O O . SER A 1 106 ? 7.149 -8.625 14.351 1.00 95.75 106 SER A O 1
ATOM 813 N N . ALA A 1 107 ? 7.330 -8.174 12.155 1.00 95.12 107 ALA A N 1
ATOM 814 C CA . ALA A 1 107 ? 6.179 -7.280 12.080 1.00 95.12 107 ALA A CA 1
ATOM 815 C C . ALA A 1 107 ? 4.875 -8.000 12.445 1.00 95.12 107 ALA A C 1
ATOM 817 O O . ALA A 1 107 ? 4.100 -7.495 13.255 1.00 95.12 107 ALA A O 1
ATOM 818 N N . GLU A 1 108 ? 4.639 -9.208 11.924 1.00 94.94 108 GLU A N 1
ATOM 819 C CA . GLU A 1 108 ? 3.495 -10.037 12.318 1.00 94.94 108 GLU A CA 1
ATOM 820 C C . GLU A 1 108 ? 3.456 -10.259 13.832 1.00 94.94 108 GLU A C 1
ATOM 822 O O . GLU A 1 108 ? 2.418 -10.040 14.452 1.00 94.94 108 GLU A O 1
ATOM 827 N N . THR A 1 109 ? 4.583 -10.630 14.440 1.00 93.00 109 THR A N 1
ATOM 828 C CA . THR A 1 109 ? 4.679 -10.877 15.887 1.00 93.00 109 THR A CA 1
ATOM 829 C C . THR A 1 109 ? 4.384 -9.612 16.695 1.00 93.00 109 THR A C 1
ATOM 831 O O . THR A 1 109 ? 3.698 -9.660 17.716 1.00 93.00 109 THR A O 1
ATOM 834 N N . MET A 1 110 ? 4.875 -8.465 16.231 1.00 91.62 110 MET A N 1
ATOM 835 C CA . MET A 1 110 ? 4.733 -7.188 16.924 1.00 91.62 110 MET A CA 1
ATOM 836 C C . MET A 1 110 ? 3.320 -6.608 16.817 1.00 91.62 110 MET A C 1
ATOM 838 O O . MET A 1 110 ? 2.773 -6.110 17.803 1.00 91.62 110 MET A O 1
ATOM 842 N N . PHE A 1 111 ? 2.712 -6.710 15.633 1.00 90.62 111 PHE A N 1
ATOM 843 C CA . PHE A 1 111 ? 1.399 -6.139 15.328 1.00 90.62 111 PHE A CA 1
ATOM 844 C C . PHE A 1 111 ? 0.241 -7.135 15.483 1.00 90.62 111 PHE A C 1
ATOM 846 O O . PHE A 1 111 ? -0.916 -6.751 15.279 1.00 90.62 111 PHE A O 1
ATOM 853 N N . THR A 1 112 ? 0.508 -8.376 15.912 1.00 84.56 112 THR A N 1
ATOM 854 C CA . THR A 1 112 ? -0.506 -9.382 16.284 1.00 84.56 112 THR A CA 1
ATOM 855 C C . THR A 1 112 ? -0.600 -9.562 17.797 1.00 84.56 112 THR A C 1
ATOM 857 O O . THR A 1 112 ? -0.002 -10.474 18.367 1.00 84.56 112 THR A O 1
ATOM 860 N N . PRO A 1 113 ? -1.385 -8.722 18.498 1.00 65.31 113 PRO A N 1
ATOM 861 C CA . PRO A 1 113 ? -1.699 -8.963 19.892 1.00 65.31 113 PRO A CA 1
ATOM 862 C C . PRO A 1 113 ? -2.484 -10.272 20.076 1.00 65.31 113 PRO A C 1
ATOM 864 O O . PRO A 1 113 ? -3.440 -10.509 19.339 1.00 65.31 113 PRO A O 1
ATOM 867 N N . PRO A 1 114 ? -2.213 -11.049 21.140 1.00 61.97 114 PRO A N 1
ATOM 868 C CA . PRO A 1 114 ? -2.999 -12.234 21.499 1.00 61.97 114 PRO A CA 1
ATOM 869 C C . PRO A 1 114 ? -4.428 -11.920 21.998 1.00 61.97 114 PRO A C 1
ATOM 871 O O . PRO A 1 114 ? -5.179 -12.829 22.340 1.00 61.97 114 PRO A O 1
ATOM 874 N N . SER A 1 115 ? -4.837 -10.646 22.060 1.00 55.91 115 SER A N 1
ATOM 875 C CA . SER A 1 115 ? -6.207 -10.239 22.386 1.00 55.91 115 SER A CA 1
ATOM 876 C C . SER A 1 115 ? -6.604 -8.953 21.652 1.00 55.91 115 SER A C 1
ATOM 878 O O . SER A 1 115 ? -5.788 -8.052 21.464 1.00 55.91 115 SER A O 1
ATOM 880 N N . LEU A 1 116 ? -7.888 -8.835 21.287 1.00 51.12 116 LEU A N 1
ATOM 881 C CA . LEU A 1 116 ? -8.544 -7.704 20.590 1.00 51.12 116 LEU A CA 1
ATOM 882 C C . LEU A 1 116 ? -8.388 -6.309 21.263 1.00 51.12 116 LEU A C 1
ATOM 884 O O . LEU A 1 116 ? -9.006 -5.332 20.836 1.00 51.12 116 LEU A O 1
ATOM 888 N N . GLY A 1 117 ? -7.595 -6.195 22.332 1.00 55.28 117 GLY A N 1
ATOM 889 C CA . GLY A 1 117 ? -7.515 -5.046 23.232 1.00 55.28 117 GLY A CA 1
ATOM 890 C C . GLY A 1 117 ? -6.377 -4.048 23.001 1.00 55.28 117 GLY A C 1
ATOM 891 O O . GLY A 1 117 ? -6.175 -3.214 23.875 1.00 55.28 117 GLY A O 1
ATOM 892 N N . LYS A 1 118 ? -5.624 -4.083 21.891 1.00 68.50 118 LYS A N 1
ATOM 893 C CA . LYS A 1 118 ? -4.400 -3.260 21.751 1.00 68.50 118 LYS A CA 1
ATOM 894 C C . LYS A 1 118 ? -4.324 -2.377 20.497 1.00 68.50 118 LYS A C 1
ATOM 896 O O . LYS A 1 118 ? -3.276 -2.270 19.872 1.00 68.50 118 LYS A O 1
ATOM 901 N N . ARG A 1 119 ? -5.421 -1.705 20.135 1.00 84.94 119 ARG A N 1
ATOM 902 C CA . ARG A 1 119 ? -5.384 -0.654 19.094 1.00 84.94 119 ARG A CA 1
ATOM 903 C C . ARG A 1 119 ? -4.437 0.490 19.453 1.00 84.94 119 ARG A C 1
ATOM 905 O O . ARG A 1 119 ? -3.723 0.959 18.578 1.00 84.94 119 ARG A O 1
ATOM 912 N N . SER A 1 120 ? -4.403 0.882 20.729 1.00 86.94 120 SER A N 1
ATOM 913 C CA . SER A 1 120 ? -3.454 1.886 21.217 1.00 86.94 120 SER A CA 1
ATOM 914 C C . SER A 1 120 ? -2.013 1.443 20.991 1.00 86.94 120 SER A C 1
ATOM 916 O O . SER A 1 120 ? -1.255 2.209 20.440 1.00 86.94 120 SER A O 1
ATOM 918 N N . MET A 1 121 ? -1.673 0.177 21.261 1.00 89.50 121 MET A N 1
ATOM 919 C CA . MET A 1 121 ? -0.306 -0.326 21.063 1.00 89.50 121 MET A CA 1
ATOM 920 C C . MET A 1 121 ? 0.174 -0.202 19.612 1.00 89.50 121 MET A C 1
ATOM 922 O O . MET A 1 121 ? 1.327 0.139 19.397 1.00 89.50 121 MET A O 1
ATOM 926 N N . ILE A 1 122 ? -0.680 -0.489 18.619 1.00 89.88 122 ILE A N 1
ATOM 927 C CA . ILE A 1 122 ? -0.291 -0.330 17.205 1.00 89.88 122 ILE A CA 1
ATOM 928 C C . ILE A 1 122 ? -0.039 1.148 16.896 1.00 89.88 122 ILE A C 1
ATOM 930 O O . ILE A 1 122 ? 0.942 1.468 16.233 1.00 89.88 122 ILE A O 1
ATOM 934 N N . LEU A 1 123 ? -0.902 2.039 17.393 1.00 91.19 123 LEU A N 1
ATOM 935 C CA . LEU A 1 123 ? -0.726 3.477 17.220 1.00 91.19 123 LEU A CA 1
ATOM 936 C C . LEU A 1 123 ? 0.544 3.981 17.924 1.00 91.19 123 LEU A C 1
ATOM 938 O O . LEU A 1 123 ? 1.321 4.675 17.290 1.00 91.19 123 LEU A O 1
ATOM 942 N N . ASP A 1 124 ? 0.799 3.566 19.166 1.00 90.88 124 ASP A N 1
ATOM 943 C CA . ASP A 1 124 ? 1.995 3.926 19.939 1.00 90.88 124 ASP A CA 1
ATOM 944 C C . ASP A 1 124 ? 3.284 3.447 19.234 1.00 90.88 124 ASP A C 1
ATOM 946 O O . ASP A 1 124 ? 4.308 4.132 19.230 1.00 90.88 124 ASP A O 1
ATOM 950 N N . LEU A 1 125 ? 3.247 2.265 18.606 1.00 90.50 125 LEU A N 1
ATOM 951 C CA . LEU A 1 125 ? 4.359 1.747 17.803 1.00 90.50 125 LEU A CA 1
ATOM 952 C C . LEU A 1 125 ? 4.579 2.580 16.534 1.00 90.50 125 LEU A C 1
ATOM 954 O O . LEU A 1 125 ? 5.704 2.979 16.265 1.00 90.50 125 LEU A O 1
ATOM 958 N N . LEU A 1 126 ? 3.520 2.897 15.786 1.00 90.56 126 LEU A N 1
ATOM 959 C CA . LEU A 1 126 ? 3.629 3.772 14.612 1.00 90.56 126 LEU A CA 1
ATOM 960 C C . LEU A 1 126 ? 4.123 5.178 14.995 1.00 90.56 126 LEU A C 1
ATOM 962 O O . LEU A 1 126 ? 4.991 5.727 14.327 1.00 90.56 126 LEU A O 1
ATOM 966 N N . GLU A 1 127 ? 3.630 5.730 16.105 1.00 90.69 127 GLU A N 1
ATOM 967 C CA . GLU A 1 127 ? 4.069 7.016 16.656 1.00 90.69 127 GLU A CA 1
ATOM 968 C C . GLU A 1 127 ? 5.552 7.007 17.012 1.00 90.69 127 GLU A C 1
ATOM 970 O O . GLU A 1 127 ? 6.288 7.905 16.609 1.00 90.69 127 GLU A O 1
ATOM 975 N N . SER A 1 128 ? 6.005 5.974 17.725 1.00 90.56 128 SER A N 1
ATOM 976 C CA . SER A 1 128 ? 7.417 5.845 18.090 1.00 90.56 128 SER A CA 1
ATOM 977 C C . SER A 1 128 ? 8.325 5.568 16.893 1.00 90.56 128 SER A C 1
ATOM 979 O O . SER A 1 128 ? 9.483 5.980 16.923 1.00 90.56 128 SER A O 1
ATOM 981 N N . TRP A 1 129 ? 7.828 4.930 15.826 1.00 90.56 129 TRP A N 1
ATOM 982 C CA . TRP A 1 129 ? 8.565 4.851 14.563 1.00 90.56 129 TRP A CA 1
ATOM 983 C C . TRP A 1 129 ? 8.727 6.242 13.953 1.00 90.56 129 TRP A C 1
ATOM 985 O O . TRP A 1 129 ? 9.850 6.636 13.656 1.00 90.56 129 TRP A O 1
ATOM 995 N N . ASN A 1 130 ? 7.647 7.012 13.826 1.00 87.75 130 ASN A N 1
ATOM 996 C CA . ASN A 1 130 ? 7.704 8.334 13.197 1.00 87.75 130 ASN A CA 1
ATOM 997 C C . ASN A 1 130 ? 8.539 9.330 13.998 1.00 87.75 130 ASN A C 1
ATOM 999 O O . ASN A 1 130 ? 9.285 10.100 13.410 1.00 87.75 130 ASN A O 1
ATOM 1003 N N . ASP A 1 131 ? 8.471 9.279 15.330 1.00 87.12 131 ASP A N 1
ATOM 1004 C CA . ASP A 1 131 ? 9.308 10.114 16.194 1.00 87.12 131 ASP A CA 1
ATOM 1005 C C . ASP A 1 131 ? 10.807 9.773 16.065 1.00 87.12 131 ASP A C 1
ATOM 1007 O O . ASP A 1 131 ? 11.656 10.619 16.346 1.00 87.12 131 ASP A O 1
ATOM 1011 N N . ALA A 1 132 ? 11.140 8.545 15.652 1.00 85.06 132 ALA A N 1
ATOM 1012 C CA . ALA A 1 132 ? 12.513 8.094 15.436 1.00 85.06 132 ALA A CA 1
ATOM 1013 C C . ALA A 1 132 ? 12.978 8.188 13.968 1.00 85.06 132 ALA A C 1
ATOM 1015 O O . ALA A 1 132 ? 14.179 8.083 13.711 1.00 85.06 132 ALA A O 1
ATOM 1016 N N . SER A 1 133 ? 12.054 8.375 13.022 1.00 80.88 133 SER A N 1
ATOM 1017 C CA . SER A 1 133 ? 12.347 8.633 11.610 1.00 80.88 133 SER A CA 1
ATOM 1018 C C . SER A 1 133 ? 12.819 10.080 11.417 1.00 80.88 133 SER A C 1
ATOM 1020 O O . SER A 1 133 ? 12.494 10.971 12.198 1.00 80.88 133 SER A O 1
ATOM 1022 N N . SER A 1 134 ? 13.590 10.341 10.359 1.00 62.78 134 SER A N 1
ATOM 1023 C CA . SER A 1 134 ? 13.988 11.704 9.975 1.00 62.78 134 SER A CA 1
ATOM 1024 C C . SER A 1 134 ? 12.864 12.514 9.313 1.00 62.78 134 SER A C 1
ATOM 1026 O O . SER A 1 134 ? 13.076 13.675 8.962 1.00 62.78 134 SER A O 1
ATOM 1028 N N . GLU A 1 135 ? 11.708 11.897 9.079 1.00 73.81 135 GLU A N 1
ATOM 1029 C CA . GLU A 1 135 ? 10.555 12.506 8.413 1.00 73.81 135 GLU A CA 1
ATOM 1030 C C . GLU A 1 135 ? 9.750 13.432 9.341 1.00 73.81 135 GLU A C 1
ATOM 1032 O O . GLU A 1 135 ? 10.001 13.519 10.543 1.00 73.81 135 GLU A O 1
ATOM 1037 N N . ASP A 1 136 ? 8.796 14.182 8.776 1.00 75.94 136 ASP A N 1
ATOM 1038 C CA . ASP A 1 136 ? 7.964 15.115 9.541 1.00 75.94 136 ASP A CA 1
ATOM 1039 C C . ASP A 1 136 ? 7.153 14.359 10.617 1.00 75.94 136 ASP A C 1
ATOM 1041 O O . ASP A 1 136 ? 6.215 13.628 10.285 1.00 75.94 136 ASP A O 1
ATOM 1045 N N . PRO A 1 137 ? 7.419 14.577 11.923 1.00 78.94 137 PRO A N 1
ATOM 1046 C CA . PRO A 1 137 ? 6.748 13.849 13.000 1.00 78.94 137 PRO A CA 1
ATOM 1047 C C . PRO A 1 137 ? 5.256 14.204 13.127 1.00 78.94 137 PRO A C 1
ATOM 1049 O O . PRO A 1 137 ? 4.559 13.683 14.004 1.00 78.94 137 PRO A O 1
ATOM 1052 N N . THR A 1 138 ? 4.750 15.150 12.325 1.00 81.06 138 THR A N 1
ATOM 1053 C CA . THR A 1 138 ? 3.335 15.537 12.311 1.00 81.06 138 THR A CA 1
ATOM 1054 C C . THR A 1 138 ? 2.440 14.601 11.507 1.00 81.06 138 THR A C 1
ATOM 1056 O O . THR A 1 138 ? 1.221 14.615 11.718 1.00 81.06 138 THR A O 1
ATOM 1059 N N . GLU A 1 139 ? 3.015 13.746 10.664 1.00 87.25 139 GLU A N 1
ATOM 1060 C CA . GLU A 1 139 ? 2.271 12.792 9.844 1.00 87.25 139 GLU A CA 1
ATOM 1061 C C . GLU A 1 139 ? 2.384 11.368 10.405 1.00 87.25 139 GLU A C 1
ATOM 1063 O O . GLU A 1 139 ? 3.405 10.996 10.976 1.00 87.25 139 GLU A O 1
ATOM 1068 N N . LEU A 1 140 ? 1.297 10.582 10.332 1.00 89.56 140 LEU A N 1
ATOM 1069 C CA . LEU A 1 140 ? 1.320 9.166 10.751 1.00 89.56 140 LEU A CA 1
ATOM 1070 C C . LEU A 1 140 ? 1.896 8.276 9.652 1.00 89.56 140 LEU A C 1
ATOM 1072 O O . LEU A 1 140 ? 2.545 7.276 9.925 1.00 89.56 140 LEU A O 1
ATOM 1076 N N . LEU A 1 141 ? 1.578 8.641 8.422 1.00 93.19 141 LEU A N 1
ATOM 1077 C CA . LEU A 1 141 ? 2.078 8.072 7.192 1.00 93.19 141 LEU A CA 1
ATOM 1078 C C . LEU A 1 141 ? 2.400 9.257 6.292 1.00 93.19 141 LEU A C 1
ATOM 1080 O O . LEU A 1 141 ? 1.644 10.237 6.305 1.00 93.19 141 LEU A O 1
ATOM 1084 N N . THR A 1 142 ? 3.461 9.141 5.506 1.00 92.12 142 THR A N 1
ATOM 1085 C CA . THR A 1 142 ? 3.695 10.054 4.384 1.00 92.12 142 THR A CA 1
ATOM 1086 C C . THR A 1 142 ? 2.529 9.985 3.394 1.00 92.12 142 THR A C 1
ATOM 1088 O O . THR A 1 142 ? 1.728 9.044 3.406 1.00 92.12 142 THR A O 1
ATOM 1091 N N . GLU A 1 143 ? 2.414 10.972 2.506 1.00 89.69 143 GLU A N 1
ATOM 1092 C CA . GLU A 1 143 ? 1.414 10.948 1.430 1.00 89.69 143 GLU A CA 1
ATOM 1093 C C . GLU A 1 143 ? 1.500 9.658 0.598 1.00 89.69 143 GLU A C 1
ATOM 1095 O O . GLU A 1 143 ? 0.501 8.950 0.452 1.00 89.69 143 GLU A O 1
ATOM 1100 N N . PHE A 1 144 ? 2.717 9.288 0.187 1.00 91.75 144 PHE A N 1
ATOM 1101 C CA . PHE A 1 144 ? 3.000 8.055 -0.547 1.00 91.75 144 PHE A CA 1
ATOM 1102 C C . PHE A 1 144 ? 2.543 6.796 0.207 1.00 91.75 144 PHE A C 1
ATOM 1104 O O . PHE A 1 144 ? 1.880 5.929 -0.360 1.00 91.75 144 PHE A O 1
ATOM 1111 N N . GLU A 1 145 ? 2.850 6.691 1.500 1.00 94.75 145 GLU A N 1
ATOM 1112 C CA . GLU A 1 145 ? 2.403 5.567 2.329 1.00 94.75 145 GLU A CA 1
ATOM 1113 C C . GLU A 1 145 ? 0.882 5.531 2.494 1.00 94.75 145 GLU A C 1
ATOM 1115 O O . GLU A 1 145 ? 0.284 4.454 2.525 1.00 94.75 145 GLU A O 1
ATOM 1120 N N . GLY A 1 146 ? 0.243 6.699 2.588 1.00 93.31 146 GLY A N 1
ATOM 1121 C CA . GLY A 1 146 ? -1.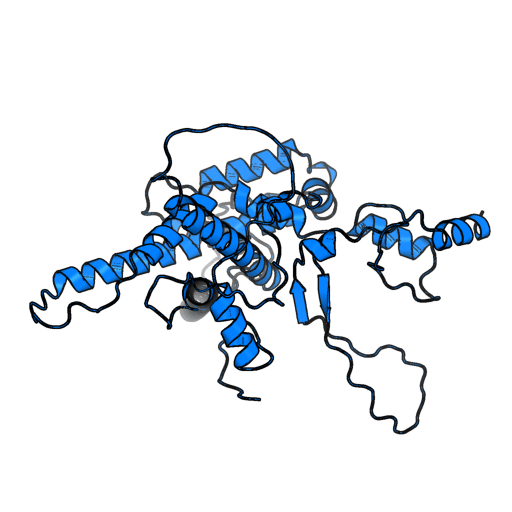209 6.824 2.614 1.00 93.31 146 GLY A CA 1
ATOM 1122 C C . GLY A 1 146 ? -1.852 6.266 1.345 1.00 93.31 146 GLY A C 1
ATOM 1123 O O . GLY A 1 146 ? -2.807 5.491 1.431 1.00 93.31 146 GLY A O 1
ATOM 1124 N N . ASP A 1 147 ? -1.306 6.600 0.178 1.00 91.88 147 ASP A N 1
ATOM 1125 C CA . ASP A 1 147 ? -1.781 6.084 -1.109 1.00 91.88 147 ASP A CA 1
ATOM 1126 C C . ASP A 1 147 ? -1.504 4.592 -1.275 1.00 91.88 147 ASP A C 1
ATOM 1128 O O . ASP A 1 147 ? -2.394 3.836 -1.673 1.00 91.88 147 ASP A O 1
ATOM 1132 N N . CYS A 1 148 ? -0.328 4.134 -0.848 1.00 94.88 148 CYS A N 1
ATOM 1133 C CA . CYS A 1 148 ? 0.011 2.718 -0.791 1.00 94.88 148 CYS A CA 1
ATOM 1134 C C . CYS A 1 148 ? -0.977 1.941 0.104 1.00 94.88 148 CYS A C 1
ATOM 1136 O O . CYS A 1 148 ? -1.478 0.879 -0.275 1.00 94.88 148 CYS A O 1
ATOM 1138 N N . ALA A 1 149 ? -1.358 2.497 1.259 1.00 96.19 149 ALA A N 1
ATOM 1139 C CA . ALA A 1 149 ? -2.364 1.901 2.132 1.00 96.19 149 ALA A CA 1
ATOM 1140 C C . ALA A 1 149 ? -3.747 1.830 1.466 1.00 96.19 149 ALA A C 1
ATOM 1142 O O . ALA A 1 149 ? -4.412 0.798 1.569 1.00 96.19 149 ALA A O 1
ATOM 1143 N N . ARG A 1 150 ? -4.182 2.877 0.751 1.00 93.62 150 ARG A N 1
ATOM 1144 C CA . ARG A 1 150 ? -5.440 2.848 -0.020 1.00 93.62 150 ARG A CA 1
ATOM 1145 C C . ARG A 1 150 ? -5.401 1.765 -1.097 1.00 93.62 150 ARG A C 1
ATOM 1147 O O . ARG A 1 150 ? -6.335 0.968 -1.189 1.00 93.62 150 ARG A O 1
ATOM 1154 N N . PHE A 1 151 ? -4.311 1.703 -1.856 1.00 93.88 151 PHE A N 1
ATOM 1155 C CA . PHE A 1 151 ? -4.101 0.715 -2.910 1.00 93.88 151 PHE A CA 1
ATOM 1156 C C . PHE A 1 151 ? -4.178 -0.723 -2.374 1.00 93.88 151 PHE A C 1
ATOM 1158 O O . PHE A 1 151 ? -4.951 -1.543 -2.872 1.00 93.88 151 PHE A O 1
ATOM 1165 N N . VAL A 1 152 ? -3.455 -1.022 -1.291 1.00 96.38 152 VAL A N 1
ATOM 1166 C CA . VAL A 1 152 ? -3.481 -2.351 -0.664 1.00 96.38 152 VAL A CA 1
ATOM 1167 C C . VAL A 1 152 ? -4.858 -2.671 -0.083 1.00 96.38 152 VAL A C 1
ATOM 1169 O O . VAL A 1 152 ? -5.359 -3.783 -0.266 1.00 96.38 152 VAL A O 1
ATOM 1172 N N . LEU A 1 153 ? -5.494 -1.714 0.600 1.00 95.00 153 LEU A N 1
ATOM 1173 C CA . LEU A 1 153 ? -6.825 -1.902 1.174 1.00 95.00 153 LEU A CA 1
ATOM 1174 C C . LEU A 1 153 ? -7.858 -2.260 0.102 1.00 95.00 153 LEU A C 1
ATOM 1176 O O . LEU A 1 153 ? -8.686 -3.138 0.344 1.00 95.00 153 LEU A O 1
ATOM 1180 N N . ASP A 1 154 ? -7.789 -1.641 -1.078 1.00 91.88 154 ASP A N 1
ATOM 1181 C CA . ASP A 1 154 ? -8.654 -1.985 -2.206 1.00 91.88 154 ASP A CA 1
ATOM 1182 C C . ASP A 1 154 ? -8.524 -3.465 -2.600 1.00 91.88 154 ASP A C 1
ATOM 1184 O O . ASP A 1 154 ? -9.520 -4.198 -2.657 1.00 91.88 154 ASP A O 1
ATOM 1188 N N . GLY A 1 155 ? -7.285 -3.936 -2.778 1.00 93.00 155 GLY A N 1
ATOM 1189 C CA . GLY A 1 155 ? -6.989 -5.334 -3.097 1.00 93.00 155 GLY A CA 1
ATOM 1190 C C . GLY A 1 155 ? -7.489 -6.308 -2.025 1.00 93.00 155 GLY A C 1
ATOM 1191 O O . GLY A 1 155 ? -8.107 -7.330 -2.341 1.00 93.00 155 GLY A O 1
ATOM 1192 N N . LEU A 1 156 ? -7.295 -5.974 -0.745 1.00 95.19 156 LEU A N 1
ATOM 1193 C CA . LEU A 1 156 ? -7.775 -6.789 0.375 1.00 95.19 156 LEU A CA 1
ATOM 1194 C C . LEU A 1 156 ? -9.301 -6.838 0.459 1.00 95.19 156 LEU A C 1
ATOM 1196 O O . LEU A 1 156 ? -9.862 -7.896 0.746 1.00 95.19 156 LEU A O 1
ATOM 1200 N N . VAL A 1 157 ? -9.983 -5.720 0.198 1.00 91.50 157 VAL A N 1
ATOM 1201 C CA . VAL A 1 157 ? -11.446 -5.681 0.167 1.00 91.50 157 VAL A CA 1
ATOM 1202 C C . VAL A 1 157 ? -11.971 -6.572 -0.951 1.00 91.50 157 VAL A C 1
ATOM 1204 O O . VAL A 1 157 ? -12.832 -7.410 -0.689 1.00 91.50 157 VAL A O 1
ATOM 1207 N N . ARG A 1 158 ? -11.411 -6.486 -2.163 1.00 89.19 158 ARG A N 1
ATOM 1208 C CA . ARG A 1 158 ? -11.783 -7.378 -3.277 1.00 89.19 158 ARG A CA 1
ATOM 1209 C C . ARG A 1 158 ? -11.586 -8.853 -2.919 1.00 89.19 158 ARG A C 1
ATOM 1211 O O . ARG A 1 158 ? -12.473 -9.664 -3.183 1.00 89.19 158 ARG A O 1
ATOM 1218 N N . ARG A 1 159 ? -10.473 -9.202 -2.260 1.00 93.06 159 ARG A N 1
ATOM 1219 C CA . ARG A 1 159 ? -10.224 -10.568 -1.767 1.00 93.06 159 ARG A CA 1
ATOM 1220 C C . ARG A 1 159 ? -11.260 -11.006 -0.732 1.00 93.06 159 ARG A C 1
ATOM 1222 O O . ARG A 1 159 ? -11.792 -12.110 -0.834 1.00 93.06 159 ARG A O 1
ATOM 1229 N N . ALA A 1 160 ? -11.553 -10.159 0.254 1.00 92.31 160 ALA A N 1
ATOM 1230 C CA . ALA A 1 160 ? -12.532 -10.458 1.295 1.00 92.31 160 ALA A CA 1
ATOM 1231 C C . ALA A 1 160 ? -13.929 -10.686 0.699 1.00 92.31 160 ALA A C 1
ATOM 1233 O O . ALA A 1 160 ? -14.590 -11.653 1.068 1.00 92.31 160 ALA A O 1
ATOM 1234 N N . LEU A 1 161 ? -14.333 -9.856 -0.269 1.00 86.81 161 LEU A N 1
ATOM 1235 C CA . LEU A 1 161 ? -15.593 -9.993 -1.003 1.00 86.81 161 LEU A CA 1
ATOM 1236 C C . LEU A 1 161 ? -15.694 -11.330 -1.751 1.00 86.81 161 LEU A C 1
ATOM 1238 O O . LEU A 1 161 ? -16.719 -12.008 -1.687 1.00 86.81 161 LEU A O 1
ATOM 1242 N N . GLN A 1 162 ? -14.616 -11.746 -2.420 1.00 87.00 162 GLN A N 1
ATOM 1243 C CA . GLN A 1 162 ? -14.564 -13.041 -3.106 1.00 87.00 162 GLN A CA 1
ATOM 1244 C C . GLN A 1 162 ? -14.722 -14.211 -2.124 1.00 87.00 162 GLN A C 1
ATOM 1246 O O . GLN A 1 162 ? -15.483 -15.134 -2.404 1.00 87.00 162 GLN A O 1
ATOM 1251 N N . GLN A 1 163 ? -14.069 -14.154 -0.957 1.00 89.94 163 GLN A N 1
ATOM 1252 C CA . GLN A 1 163 ? -14.165 -15.198 0.072 1.00 89.94 163 GLN A CA 1
ATOM 1253 C C . GLN A 1 163 ? -15.540 -15.262 0.748 1.00 89.94 163 GLN A C 1
ATOM 1255 O O . GLN A 1 163 ? -16.011 -16.349 1.084 1.00 89.94 163 GLN A O 1
ATOM 1260 N N . THR A 1 164 ? -16.199 -14.119 0.958 1.00 84.38 164 THR A N 1
ATOM 1261 C CA . THR A 1 164 ? -17.549 -14.104 1.540 1.00 84.38 164 THR A CA 1
ATOM 1262 C C . THR A 1 164 ? -18.594 -14.669 0.584 1.00 84.38 164 THR A C 1
ATOM 1264 O O . THR A 1 164 ? -19.545 -15.296 1.041 1.00 84.38 164 THR A O 1
ATOM 1267 N N . ASN A 1 165 ? -18.405 -14.500 -0.728 1.00 80.06 165 ASN A N 1
ATOM 1268 C CA . ASN A 1 165 ? -19.352 -14.982 -1.734 1.00 80.06 165 ASN A CA 1
ATOM 1269 C C . ASN A 1 165 ? -19.223 -16.492 -1.998 1.00 80.06 165 ASN A C 1
ATOM 1271 O O . ASN A 1 165 ? -20.231 -17.161 -2.210 1.00 80.06 165 ASN A O 1
ATOM 1275 N N . THR A 1 166 ? -18.011 -17.056 -1.957 1.00 79.75 166 THR A N 1
ATOM 1276 C CA . THR A 1 166 ? -17.799 -18.496 -2.202 1.00 79.75 166 THR A CA 1
ATOM 1277 C C . THR A 1 166 ? -18.271 -19.380 -1.048 1.00 79.75 166 THR A C 1
ATOM 1279 O O . THR A 1 166 ? -18.781 -20.471 -1.285 1.00 79.75 166 THR A O 1
ATOM 1282 N N . CYS A 1 167 ? -18.189 -18.905 0.198 1.00 65.50 167 CYS A N 1
ATOM 1283 C CA . CYS A 1 167 ? -18.578 -19.681 1.383 1.00 65.50 167 CYS A CA 1
ATOM 1284 C C . CYS A 1 167 ? -20.090 -20.018 1.440 1.00 65.50 167 CYS A C 1
ATOM 1286 O O . CYS A 1 167 ? -20.496 -20.922 2.167 1.00 65.50 167 CYS A O 1
ATOM 1288 N N . GLY A 1 168 ? -20.934 -19.314 0.673 1.00 59.97 168 GLY A N 1
ATOM 1289 C CA . GLY A 1 168 ? -22.389 -19.501 0.680 1.00 59.97 168 GLY A CA 1
ATOM 1290 C C . GLY A 1 168 ? -22.923 -20.644 -0.193 1.00 59.97 168 GLY A C 1
ATOM 1291 O O . GLY A 1 168 ? -24.052 -21.078 0.027 1.00 59.97 168 GLY A O 1
ATOM 1292 N N . LEU A 1 169 ? -22.153 -21.140 -1.170 1.00 59.81 169 LEU A N 1
ATOM 1293 C CA . LEU A 1 169 ? -22.667 -22.062 -2.199 1.00 59.81 169 LEU A CA 1
ATOM 1294 C C . LEU A 1 169 ? -22.352 -23.548 -1.941 1.00 59.81 169 LEU A C 1
ATOM 1296 O O . LEU A 1 169 ? -23.079 -24.412 -2.427 1.00 59.81 169 LEU A O 1
ATOM 1300 N N . ASP A 1 170 ? -21.345 -23.863 -1.123 1.00 51.41 170 ASP A N 1
ATOM 1301 C CA . ASP A 1 170 ? -20.831 -25.238 -0.971 1.00 51.41 170 ASP A CA 1
ATOM 1302 C C . ASP A 1 170 ? -21.563 -26.117 0.065 1.00 51.41 170 ASP A C 1
ATOM 1304 O O . ASP A 1 170 ? -21.172 -27.259 0.294 1.00 51.41 170 ASP A O 1
ATOM 1308 N N . GLN A 1 171 ? -22.656 -25.655 0.683 1.00 54.56 171 GLN A N 1
ATOM 1309 C CA . GLN A 1 171 ? -23.372 -26.465 1.688 1.00 54.56 171 GLN A CA 1
ATOM 1310 C C . GLN A 1 171 ? -24.484 -27.376 1.135 1.00 54.56 171 GLN A C 1
ATOM 1312 O O . GLN A 1 171 ? -25.165 -28.019 1.930 1.00 54.56 171 GLN A O 1
ATOM 1317 N N . THR A 1 172 ? -24.703 -27.470 -0.186 1.00 54.78 172 THR A N 1
ATOM 1318 C CA . THR A 1 172 ? -25.889 -28.189 -0.716 1.00 54.78 172 THR A CA 1
ATOM 1319 C C . THR A 1 172 ? -25.664 -29.280 -1.763 1.00 54.78 172 THR A C 1
ATOM 1321 O O . THR A 1 172 ? -26.656 -29.834 -2.230 1.00 54.78 172 THR A O 1
ATOM 1324 N N . SER A 1 173 ? -24.436 -29.684 -2.110 1.00 48.81 173 SER A N 1
ATOM 1325 C CA . SER A 1 173 ? -24.277 -30.779 -3.088 1.00 48.81 173 SER A CA 1
ATOM 1326 C C . SER A 1 173 ? -23.311 -31.871 -2.654 1.00 48.81 173 SER A C 1
ATOM 1328 O O . SER A 1 173 ? -22.097 -31.803 -2.815 1.00 48.81 173 SER A O 1
ATOM 1330 N N . ASP A 1 174 ? -23.932 -32.915 -2.119 1.00 46.94 174 ASP A N 1
ATOM 1331 C CA . ASP A 1 174 ? -23.386 -34.250 -2.017 1.00 46.94 174 ASP A CA 1
ATOM 1332 C C . ASP A 1 174 ? -23.298 -34.877 -3.427 1.00 46.94 174 ASP A C 1
ATOM 1334 O O . ASP A 1 174 ? -24.240 -34.813 -4.217 1.00 46.94 174 ASP A O 1
ATOM 1338 N N . THR A 1 175 ? -22.159 -35.516 -3.702 1.00 52.00 175 THR A N 1
ATOM 1339 C CA . THR A 1 175 ? -21.985 -36.623 -4.661 1.00 52.00 175 THR A CA 1
ATOM 1340 C C . THR A 1 175 ? -22.223 -36.364 -6.170 1.00 52.00 175 THR A C 1
ATOM 1342 O O . THR A 1 175 ? -23.293 -36.622 -6.708 1.00 52.00 175 THR A O 1
ATOM 1345 N N . THR A 1 176 ? -21.167 -36.012 -6.921 1.00 54.84 176 THR A N 1
ATOM 1346 C CA . THR A 1 176 ? -20.674 -36.776 -8.104 1.00 54.84 176 THR A CA 1
ATOM 1347 C C . THR A 1 176 ? -19.436 -36.105 -8.724 1.00 54.84 176 THR A C 1
ATOM 1349 O O . THR A 1 176 ? -19.468 -34.976 -9.196 1.00 54.84 176 THR A O 1
ATOM 1352 N N . SER A 1 177 ? -18.314 -36.826 -8.699 1.00 59.97 177 SER A N 1
ATOM 1353 C CA . SER A 1 177 ? -17.003 -36.422 -9.219 1.00 59.97 177 SER A CA 1
ATOM 1354 C C . SER A 1 177 ? -16.837 -36.855 -10.681 1.00 59.97 177 SER A C 1
ATOM 1356 O O . SER A 1 177 ? -16.922 -38.050 -10.964 1.00 59.97 177 SER A O 1
ATOM 1358 N N . SER A 1 178 ? -16.529 -35.917 -11.588 1.00 50.25 178 SER A N 1
ATOM 1359 C CA . SER A 1 178 ? -15.741 -36.206 -12.799 1.00 50.25 178 SER A CA 1
ATOM 1360 C C . SER A 1 178 ? -15.040 -34.959 -13.376 1.00 50.25 178 SER A C 1
ATOM 1362 O O . SER A 1 178 ? -15.662 -34.115 -14.010 1.00 50.25 178 SER A O 1
ATOM 1364 N N . HIS A 1 179 ? -13.732 -34.881 -13.121 1.00 48.97 179 HIS A N 1
ATOM 1365 C CA . HIS A 1 179 ? -12.603 -34.563 -14.017 1.00 48.97 179 HIS A CA 1
ATOM 1366 C C . HIS A 1 179 ? -12.678 -33.520 -15.180 1.00 48.97 179 HIS A C 1
ATOM 1368 O O . HIS A 1 179 ? -13.400 -33.687 -16.152 1.00 48.97 179 HIS A O 1
ATOM 1374 N N . VAL A 1 180 ? -11.689 -32.603 -15.114 1.00 43.47 180 VAL A N 1
ATOM 1375 C CA . VAL A 1 180 ? -10.853 -31.912 -16.144 1.00 43.47 180 VAL A CA 1
ATOM 1376 C C . VAL A 1 180 ? -11.445 -30.830 -17.064 1.00 43.47 180 VAL A C 1
ATOM 1378 O O . VAL A 1 180 ? -12.077 -31.112 -18.071 1.00 43.47 180 VAL A O 1
ATOM 1381 N N . GLY A 1 181 ? -10.982 -29.596 -16.815 1.00 46.62 181 GLY A N 1
ATOM 1382 C CA . GL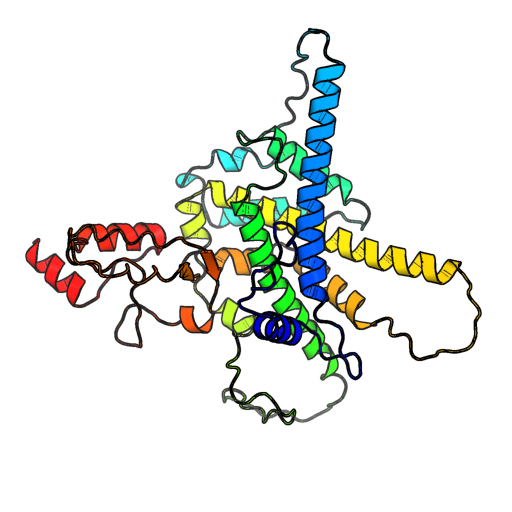Y A 1 181 ? -10.230 -28.806 -17.802 1.00 46.62 181 GLY A CA 1
ATOM 1383 C C . GLY A 1 181 ? -11.018 -28.097 -18.898 1.00 46.62 181 GLY A C 1
ATOM 1384 O O . GLY A 1 181 ? -10.971 -28.488 -20.056 1.00 46.62 181 GLY A O 1
ATOM 1385 N N . ALA A 1 182 ? -11.622 -26.970 -18.544 1.00 41.53 182 ALA A N 1
ATOM 1386 C CA . ALA A 1 182 ? -11.864 -25.852 -19.446 1.00 41.53 182 ALA A CA 1
ATOM 1387 C C . ALA A 1 182 ? -12.017 -24.602 -18.575 1.00 41.53 182 ALA A C 1
ATOM 1389 O O . ALA A 1 182 ? -12.570 -24.695 -17.476 1.00 41.53 182 ALA A O 1
ATOM 1390 N N . HIS A 1 183 ? -11.519 -23.450 -19.034 1.00 46.00 183 HIS A N 1
ATOM 1391 C CA . HIS A 1 183 ? -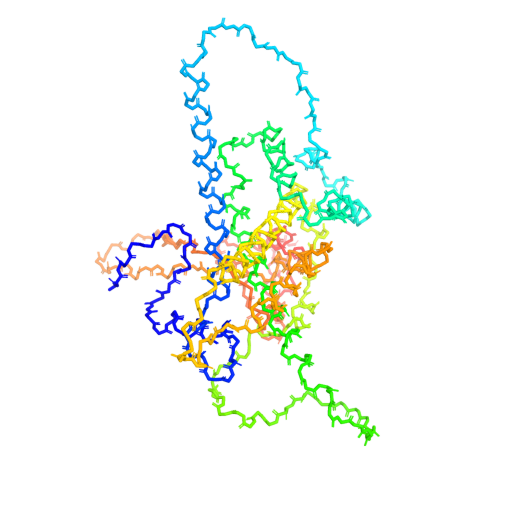11.850 -22.161 -18.430 1.00 46.00 183 HIS A CA 1
ATOM 1392 C C . HIS A 1 183 ? -13.360 -22.114 -18.214 1.00 46.00 183 HIS A C 1
ATOM 1394 O O . HIS A 1 183 ? -14.129 -22.246 -19.163 1.00 46.00 183 HIS A O 1
ATOM 1400 N N . SER A 1 184 ? -13.755 -22.034 -16.945 1.00 38.38 184 SER A N 1
ATOM 1401 C CA . SER A 1 184 ? -15.131 -22.172 -16.495 1.00 38.38 184 SER A CA 1
ATOM 1402 C C . SER A 1 184 ? -15.963 -21.005 -17.021 1.00 38.38 184 SER A C 1
ATOM 1404 O O . SER A 1 184 ? -16.150 -19.989 -16.357 1.00 38.38 184 SER A O 1
ATOM 1406 N N . THR A 1 185 ? -16.470 -21.140 -18.243 1.00 41.91 185 THR A N 1
ATOM 1407 C CA . THR A 1 185 ? -17.613 -20.389 -18.752 1.00 41.91 185 THR A CA 1
ATOM 1408 C C . THR A 1 185 ? -18.859 -20.938 -18.068 1.00 41.91 185 THR A C 1
ATOM 1410 O O . THR A 1 185 ? -19.685 -21.606 -18.689 1.00 41.91 185 THR A O 1
ATOM 1413 N N . LEU A 1 186 ? -18.976 -20.723 -16.756 1.00 44.31 186 LEU A N 1
ATOM 1414 C CA . LEU A 1 186 ? -20.247 -20.919 -16.075 1.00 44.31 186 LEU A CA 1
ATOM 1415 C C . LEU A 1 186 ? -21.244 -19.927 -16.692 1.00 44.31 186 LEU A C 1
ATOM 1417 O O . LEU A 1 186 ? -20.964 -18.724 -16.706 1.00 44.31 186 LEU A O 1
ATOM 1421 N N . PRO A 1 187 ? -22.387 -20.393 -17.225 1.00 44.03 187 PRO A N 1
ATOM 1422 C CA . PRO A 1 187 ? -23.417 -19.506 -17.735 1.00 44.03 187 PRO A CA 1
ATOM 1423 C C . PRO A 1 187 ? -23.981 -18.730 -16.547 1.00 44.03 187 PRO A C 1
ATOM 1425 O O . PRO A 1 187 ? -24.731 -19.260 -15.725 1.00 44.03 187 PRO A O 1
ATOM 1428 N N . ASN A 1 188 ? -23.562 -17.473 -16.438 1.00 44.91 188 ASN A N 1
ATOM 1429 C CA . ASN A 1 188 ? -24.002 -16.563 -15.402 1.00 44.91 188 ASN A CA 1
ATOM 1430 C C . ASN A 1 188 ? -25.485 -16.250 -15.657 1.00 44.91 188 ASN A C 1
ATOM 1432 O O . ASN A 1 188 ? -25.828 -15.453 -16.524 1.00 44.91 188 ASN A O 1
ATOM 1436 N N . LYS A 1 189 ? -26.376 -16.976 -14.970 1.00 48.25 189 LYS A N 1
ATOM 1437 C CA . LYS A 1 189 ? -27.840 -16.836 -15.080 1.00 48.25 189 LYS A CA 1
ATOM 1438 C C . LYS A 1 189 ? -28.386 -15.587 -14.387 1.00 48.25 189 LYS A C 1
ATOM 1440 O O . LYS A 1 189 ? -29.574 -15.301 -14.512 1.00 48.25 189 LYS A O 1
ATOM 1445 N N . PHE A 1 190 ? -27.548 -14.844 -13.676 1.00 49.69 190 PHE A N 1
ATOM 1446 C CA . PHE A 1 190 ? -27.886 -13.494 -13.253 1.00 49.69 190 PHE A CA 1
ATOM 1447 C C . PHE A 1 190 ? -27.676 -12.575 -14.451 1.00 49.69 190 PHE A C 1
ATOM 1449 O O . PHE A 1 190 ? -26.666 -12.709 -15.128 1.00 49.69 190 PHE A O 1
ATOM 1456 N N . GLY A 1 191 ? -28.643 -11.703 -14.755 1.00 45.69 191 GLY A N 1
ATOM 1457 C CA . GLY A 1 191 ? -28.625 -10.764 -15.886 1.00 45.69 191 GLY A CA 1
ATOM 1458 C C . GLY A 1 191 ? -27.481 -9.755 -15.786 1.00 45.69 191 GLY A C 1
ATOM 1459 O O . GLY A 1 191 ? -27.683 -8.582 -15.478 1.00 45.69 191 GLY A O 1
ATOM 1460 N N . VAL A 1 192 ? -26.268 -10.252 -15.994 1.00 43.88 192 VAL A N 1
ATOM 1461 C CA . VAL A 1 192 ? -25.000 -9.554 -15.875 1.00 43.88 192 VAL A CA 1
ATOM 1462 C C . VAL A 1 192 ? -24.913 -8.566 -17.015 1.00 43.88 192 VAL A C 1
ATOM 1464 O O . VAL A 1 192 ? -25.196 -8.900 -18.162 1.00 43.88 192 VAL A O 1
ATOM 1467 N N . MET A 1 193 ? -24.527 -7.336 -16.681 1.00 44.53 193 MET A N 1
ATOM 1468 C CA . MET A 1 193 ? -24.115 -6.338 -17.658 1.00 44.53 193 MET A CA 1
ATOM 1469 C C . MET A 1 193 ? -23.061 -6.982 -18.565 1.00 44.53 193 MET A C 1
ATOM 1471 O O . MET A 1 193 ? -21.905 -7.111 -18.169 1.00 44.53 193 MET A O 1
ATOM 1475 N N . GLU A 1 194 ? -23.476 -7.381 -19.767 1.00 49.34 194 GLU A N 1
ATOM 1476 C CA . GLU A 1 194 ? -22.739 -8.208 -20.741 1.00 49.34 194 GLU A CA 1
ATOM 1477 C C . GLU A 1 194 ? -21.398 -7.584 -21.189 1.00 49.34 194 GLU A C 1
ATOM 1479 O O . GLU A 1 194 ? -20.615 -8.202 -21.899 1.00 49.34 194 GLU A O 1
ATOM 1484 N N . ASN A 1 195 ? -21.091 -6.372 -20.715 1.00 48.09 195 ASN A N 1
ATOM 1485 C CA . ASN A 1 195 ? -19.948 -5.567 -21.124 1.00 48.09 195 ASN A CA 1
ATOM 1486 C C . ASN A 1 195 ? -18.949 -5.223 -20.006 1.00 48.09 195 ASN A C 1
ATOM 1488 O O . ASN A 1 195 ? -17.948 -4.565 -20.292 1.00 48.09 195 ASN A O 1
ATOM 1492 N N . VAL A 1 196 ? -19.158 -5.637 -18.748 1.00 53.34 196 VAL A N 1
ATOM 1493 C CA . VAL A 1 196 ? -18.151 -5.389 -17.697 1.00 53.34 196 VAL A CA 1
ATOM 1494 C C . VAL A 1 196 ? -17.166 -6.551 -17.678 1.00 53.34 196 VAL A C 1
ATOM 1496 O O . VAL A 1 196 ? -17.389 -7.566 -17.018 1.00 53.34 196 VAL A O 1
ATOM 1499 N N . LYS A 1 197 ? -16.067 -6.414 -18.430 1.00 57.38 197 LYS A N 1
ATOM 1500 C CA . LYS A 1 197 ? -14.941 -7.350 -18.330 1.00 57.38 197 LYS A CA 1
ATOM 1501 C C . LYS A 1 197 ? -14.456 -7.388 -16.872 1.00 57.38 197 LYS A C 1
ATOM 1503 O O . LYS A 1 197 ? -14.302 -6.323 -16.268 1.00 57.38 197 LYS A O 1
ATOM 1508 N N . PRO A 1 198 ? -14.232 -8.579 -16.294 1.00 65.50 198 PRO A N 1
ATOM 1509 C CA . PRO A 1 198 ? -13.805 -8.691 -14.907 1.00 65.50 198 PRO A CA 1
ATOM 1510 C C . PRO A 1 198 ? -12.457 -7.987 -14.711 1.00 65.50 198 PRO A C 1
ATOM 1512 O O . PRO A 1 198 ? -11.604 -8.004 -15.590 1.00 65.50 198 PRO A O 1
ATOM 1515 N N . THR A 1 199 ? -12.237 -7.388 -13.543 1.00 70.94 199 THR A N 1
ATOM 1516 C CA . THR A 1 199 ? -10.953 -6.776 -13.143 1.00 70.94 199 THR A CA 1
ATOM 1517 C C . THR A 1 199 ? -9.909 -7.811 -12.688 1.00 70.94 199 THR A C 1
ATOM 1519 O O . THR A 1 199 ? -8.930 -7.453 -12.044 1.00 70.94 199 THR A O 1
ATOM 1522 N N . GLY A 1 200 ? -10.137 -9.095 -12.978 1.00 83.69 200 GLY A N 1
ATOM 1523 C CA . GLY A 1 200 ? -9.393 -10.230 -12.430 1.00 83.69 200 GLY A CA 1
ATOM 1524 C C . GLY A 1 200 ? -9.882 -10.631 -11.036 1.00 83.69 200 GLY A C 1
ATOM 1525 O O . GLY A 1 200 ? -10.490 -9.837 -10.308 1.00 83.69 200 GLY A O 1
ATOM 1526 N N . CYS A 1 201 ? -9.655 -11.889 -10.670 1.00 89.19 201 CYS A N 1
ATOM 1527 C CA . CYS A 1 201 ? -9.856 -12.412 -9.323 1.00 89.19 201 CYS A CA 1
ATOM 1528 C C . CYS A 1 201 ? -8.536 -12.476 -8.536 1.00 89.19 201 CYS A C 1
ATOM 1530 O O . CYS A 1 201 ? -7.462 -12.214 -9.075 1.00 89.19 201 CYS A O 1
ATOM 1532 N N . TRP A 1 202 ? -8.592 -12.813 -7.241 1.00 93.31 202 TRP A N 1
ATOM 1533 C CA . TRP A 1 202 ? -7.383 -12.906 -6.416 1.00 93.31 202 TRP A CA 1
ATOM 1534 C C . TRP A 1 202 ? -6.363 -13.914 -6.963 1.00 93.31 202 TRP A C 1
ATOM 1536 O O . TRP A 1 202 ? -5.165 -13.670 -6.877 1.00 93.31 202 TRP A O 1
ATOM 1546 N N . SER A 1 203 ? -6.799 -15.025 -7.565 1.00 92.88 203 SER A N 1
ATOM 1547 C CA . SER A 1 203 ? -5.856 -15.959 -8.192 1.00 92.88 203 SER A CA 1
ATOM 1548 C C . SER A 1 203 ? -5.190 -15.384 -9.439 1.00 92.88 203 SER A C 1
ATOM 1550 O O . SER A 1 203 ? -4.031 -15.703 -9.673 1.00 92.88 203 SER A O 1
ATOM 1552 N N . ASP A 1 204 ? -5.877 -14.528 -10.202 1.00 91.88 204 ASP A N 1
ATOM 1553 C CA . ASP A 1 204 ? -5.284 -13.854 -11.366 1.00 91.88 204 ASP A CA 1
ATOM 1554 C C . ASP A 1 204 ? -4.204 -12.866 -10.905 1.00 91.88 204 ASP A C 1
ATOM 1556 O O . ASP A 1 204 ? -3.095 -12.868 -11.433 1.00 91.88 204 ASP A O 1
ATOM 1560 N N . LEU A 1 205 ? -4.477 -12.103 -9.835 1.00 94.00 205 LEU A N 1
ATOM 1561 C CA . LEU A 1 205 ? -3.476 -11.250 -9.183 1.00 94.00 205 LEU A CA 1
ATOM 1562 C C . LEU A 1 205 ? -2.225 -12.054 -8.810 1.00 94.00 205 LEU A C 1
ATOM 1564 O O . LEU A 1 205 ? -1.112 -11.627 -9.093 1.00 94.00 205 LEU A O 1
ATOM 1568 N N . LEU A 1 206 ? -2.389 -13.219 -8.177 1.00 95.06 206 LEU A N 1
ATOM 1569 C CA . LEU A 1 206 ? -1.251 -14.021 -7.725 1.00 95.06 206 LEU A CA 1
ATOM 1570 C C . LEU A 1 206 ? -0.371 -14.547 -8.870 1.00 95.06 206 LEU A C 1
ATOM 1572 O O . LEU A 1 206 ? 0.788 -14.875 -8.609 1.00 95.06 206 LEU A O 1
ATOM 1576 N N . GLN A 1 207 ? -0.881 -14.589 -10.105 1.00 94.25 207 GLN A N 1
ATOM 1577 C CA . GLN A 1 207 ? -0.105 -14.953 -11.295 1.00 94.25 207 GLN A CA 1
ATOM 1578 C C . GLN A 1 207 ? 0.775 -13.813 -11.819 1.00 94.25 207 GLN A C 1
ATOM 1580 O O . GLN A 1 207 ? 1.664 -14.075 -12.624 1.00 94.25 207 GLN A O 1
ATOM 1585 N N . LEU A 1 208 ? 0.550 -12.567 -11.386 1.00 93.38 208 LEU A N 1
ATOM 1586 C CA . LEU A 1 208 ? 1.429 -11.455 -11.746 1.00 93.38 208 LEU A CA 1
ATOM 1587 C C . LEU A 1 208 ? 2.822 -11.642 -11.145 1.00 93.38 208 LEU A C 1
ATOM 1589 O O . LEU A 1 208 ? 2.976 -12.260 -10.082 1.00 93.38 208 LEU A O 1
ATOM 1593 N N . GLN A 1 209 ? 3.820 -11.069 -11.820 1.00 93.25 209 GLN A N 1
ATOM 1594 C CA . GLN A 1 209 ? 5.219 -11.156 -11.423 1.00 93.25 209 GLN A CA 1
ATOM 1595 C C . GLN A 1 209 ? 5.412 -10.589 -10.014 1.00 93.25 209 GLN A C 1
ATOM 1597 O O . GLN A 1 209 ? 5.021 -9.457 -9.726 1.00 93.25 209 GLN A O 1
ATOM 1602 N N . ASN A 1 210 ? 6.007 -11.400 -9.139 1.00 95.88 210 ASN A N 1
ATOM 1603 C CA . ASN A 1 210 ? 6.440 -10.980 -7.815 1.00 95.88 210 ASN A CA 1
ATOM 1604 C C . ASN A 1 210 ? 7.833 -10.351 -7.940 1.00 95.88 210 ASN A C 1
ATOM 1606 O O . ASN A 1 210 ? 8.775 -11.051 -8.291 1.00 95.88 210 ASN A O 1
ATOM 1610 N N . ASN A 1 211 ? 7.921 -9.055 -7.652 1.00 96.06 211 ASN A N 1
ATOM 1611 C CA . ASN A 1 211 ? 9.124 -8.231 -7.725 1.00 96.06 211 ASN A CA 1
ATOM 1612 C C . ASN A 1 211 ? 9.558 -7.717 -6.348 1.00 96.06 211 ASN A C 1
ATOM 1614 O O . ASN A 1 211 ? 10.266 -6.716 -6.263 1.00 96.06 211 ASN A O 1
ATOM 1618 N N . GLU A 1 212 ? 9.089 -8.318 -5.250 1.00 97.19 212 GLU A N 1
ATOM 1619 C CA . GLU A 1 212 ? 9.367 -7.793 -3.911 1.00 97.19 212 GLU A CA 1
ATOM 1620 C C . GLU A 1 212 ? 10.866 -7.726 -3.625 1.00 97.19 212 GLU A C 1
ATOM 1622 O O . GLU A 1 212 ? 11.353 -6.694 -3.165 1.00 97.19 212 GLU A O 1
ATOM 1627 N N . LEU A 1 213 ? 11.596 -8.813 -3.890 1.00 97.62 213 LEU A N 1
ATOM 1628 C CA . LEU A 1 213 ? 13.011 -8.893 -3.555 1.00 97.62 213 LEU A CA 1
ATOM 1629 C C . LEU A 1 213 ? 13.818 -7.899 -4.391 1.00 97.62 213 LEU A C 1
ATOM 1631 O O . LEU A 1 213 ? 14.629 -7.157 -3.843 1.00 97.62 213 LEU A O 1
ATOM 1635 N N . GLU A 1 214 ? 13.576 -7.846 -5.697 1.00 96.56 214 GLU A N 1
ATOM 1636 C CA . GLU A 1 214 ? 14.228 -6.935 -6.636 1.00 96.56 214 GLU A CA 1
ATOM 1637 C C . GLU A 1 214 ? 13.916 -5.470 -6.296 1.00 96.56 214 GLU A C 1
ATOM 1639 O O . GLU A 1 214 ? 14.808 -4.614 -6.281 1.00 96.56 214 GLU A O 1
ATOM 1644 N N . HIS A 1 215 ? 12.664 -5.181 -5.935 1.00 95.81 215 HIS A N 1
ATOM 1645 C CA . HIS A 1 215 ? 12.234 -3.848 -5.538 1.00 95.81 215 HIS A CA 1
ATOM 1646 C C . HIS A 1 215 ? 12.862 -3.407 -4.215 1.00 95.81 215 HIS A C 1
ATOM 1648 O O . HIS A 1 215 ? 13.458 -2.335 -4.148 1.00 95.81 215 HIS A O 1
ATOM 1654 N N . VAL A 1 216 ? 12.805 -4.241 -3.172 1.00 97.19 216 VAL A N 1
ATOM 1655 C CA . VAL A 1 216 ? 13.436 -3.923 -1.884 1.00 97.19 216 VAL A CA 1
ATOM 1656 C C . VAL A 1 216 ? 14.952 -3.850 -2.050 1.00 97.19 216 VAL A C 1
ATOM 1658 O O . VAL A 1 216 ? 15.586 -2.978 -1.478 1.00 97.19 216 VAL A O 1
ATOM 1661 N N . LYS A 1 217 ? 15.572 -4.681 -2.887 1.00 96.75 217 LYS A N 1
ATOM 1662 C CA . LYS A 1 217 ? 17.019 -4.608 -3.115 1.00 96.75 217 LYS A CA 1
ATOM 1663 C C . LYS A 1 217 ? 17.437 -3.310 -3.806 1.00 96.75 217 LYS A C 1
ATOM 1665 O O . LYS A 1 217 ? 18.472 -2.749 -3.452 1.00 96.75 217 LYS A O 1
ATOM 1670 N N . SER A 1 218 ? 16.646 -2.821 -4.765 1.00 95.56 218 SER A N 1
ATOM 1671 C CA . SER A 1 218 ? 16.912 -1.538 -5.431 1.00 95.56 218 SER A CA 1
ATOM 1672 C C . SER A 1 218 ? 16.584 -0.330 -4.544 1.00 95.56 218 SER A C 1
ATOM 1674 O O . SER A 1 218 ? 17.263 0.695 -4.633 1.00 95.56 218 SER A O 1
ATOM 1676 N N . LYS A 1 219 ? 15.583 -0.449 -3.660 1.00 95.81 219 LYS A N 1
ATOM 1677 C CA . LYS A 1 219 ? 15.125 0.598 -2.733 1.00 95.81 219 LYS A CA 1
ATOM 1678 C C . LYS A 1 219 ? 14.924 0.009 -1.317 1.00 95.81 219 LYS A C 1
ATOM 1680 O O . LYS A 1 219 ? 13.783 -0.199 -0.908 1.00 95.81 219 LYS A O 1
ATOM 1685 N N . PRO A 1 220 ? 15.995 -0.236 -0.530 1.00 96.75 220 PRO A N 1
ATOM 1686 C CA . PRO A 1 220 ? 15.906 -0.987 0.738 1.00 96.75 220 PRO A CA 1
ATOM 1687 C C . PRO A 1 220 ? 14.948 -0.419 1.786 1.00 96.75 220 PRO A C 1
ATOM 1689 O O . PRO A 1 220 ? 14.289 -1.179 2.499 1.00 96.75 220 PRO A O 1
ATOM 1692 N N . TYR A 1 221 ? 14.793 0.905 1.822 1.00 94.75 221 TYR A N 1
ATOM 1693 C CA . TYR A 1 221 ? 13.850 1.585 2.713 1.00 94.75 221 TYR A CA 1
ATOM 1694 C C . TYR A 1 221 ? 12.380 1.183 2.467 1.00 94.75 221 TYR A C 1
ATOM 1696 O O . TYR A 1 221 ? 11.546 1.314 3.365 1.00 94.75 221 TYR A O 1
ATOM 1704 N N . MET A 1 222 ? 12.045 0.649 1.283 1.00 96.62 222 MET A N 1
ATOM 1705 C CA . MET A 1 222 ? 10.680 0.245 0.928 1.00 96.62 222 MET A CA 1
ATOM 1706 C C . MET A 1 222 ? 10.133 -0.861 1.830 1.00 96.62 222 MET A C 1
ATOM 1708 O O . MET A 1 222 ? 8.928 -0.899 2.068 1.00 96.62 222 MET A O 1
ATOM 1712 N N . LEU A 1 223 ? 10.982 -1.719 2.410 1.00 97.56 223 LEU A N 1
ATOM 1713 C CA . LEU A 1 223 ? 10.501 -2.705 3.380 1.00 97.56 223 LEU A CA 1
ATOM 1714 C C . LEU A 1 223 ? 9.924 -2.031 4.636 1.00 97.56 223 LEU A C 1
ATOM 1716 O O . LEU A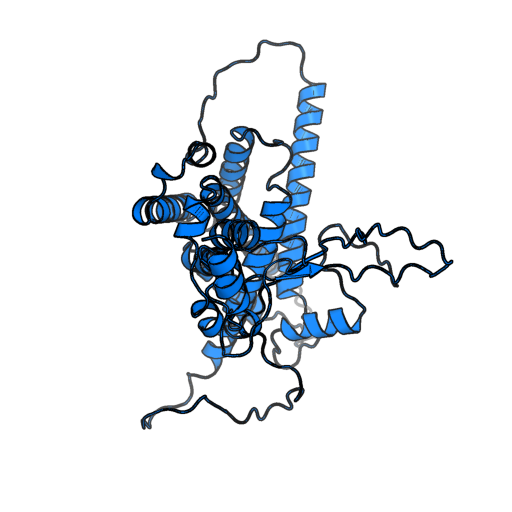 1 223 ? 8.904 -2.479 5.163 1.00 97.56 223 LEU A O 1
ATOM 1720 N N . GLY A 1 224 ? 10.536 -0.932 5.092 1.00 96.44 224 GLY A N 1
ATOM 1721 C CA . GLY A 1 224 ? 10.021 -0.122 6.198 1.00 96.44 224 GLY A CA 1
ATOM 1722 C C . GLY A 1 224 ? 8.644 0.462 5.876 1.00 96.44 224 GLY A C 1
ATOM 1723 O O . GLY A 1 224 ? 7.703 0.274 6.650 1.00 96.44 224 GLY A O 1
ATOM 1724 N N . VAL A 1 225 ? 8.504 1.066 4.690 1.00 96.00 225 VAL A N 1
ATOM 1725 C CA . VAL A 1 225 ? 7.229 1.582 4.151 1.00 96.00 225 VAL A CA 1
ATOM 1726 C C . VAL A 1 225 ? 6.163 0.479 4.139 1.00 96.00 225 VAL A C 1
ATOM 1728 O O . VAL A 1 225 ? 5.074 0.656 4.688 1.00 96.00 225 VAL A O 1
ATOM 1731 N N . PHE A 1 226 ? 6.471 -0.695 3.580 1.00 97.75 226 PHE A N 1
ATOM 1732 C CA . PHE A 1 226 ? 5.530 -1.815 3.477 1.00 97.75 226 PHE A CA 1
ATOM 1733 C C . PHE A 1 226 ? 5.050 -2.316 4.844 1.00 97.75 226 PHE A C 1
ATOM 1735 O O . PHE A 1 226 ? 3.857 -2.584 5.031 1.00 97.75 226 PHE A O 1
ATOM 1742 N N . ILE A 1 227 ? 5.951 -2.397 5.825 1.00 97.56 227 ILE A N 1
ATOM 1743 C CA . ILE A 1 227 ? 5.606 -2.789 7.194 1.00 97.56 227 ILE A CA 1
ATOM 1744 C C . ILE A 1 227 ? 4.729 -1.722 7.870 1.00 97.56 227 ILE A C 1
ATOM 1746 O O . ILE A 1 227 ? 3.755 -2.084 8.540 1.00 97.56 227 ILE A O 1
ATOM 1750 N N . ARG A 1 228 ? 5.019 -0.425 7.683 1.00 96.00 228 ARG A N 1
ATOM 1751 C CA . ARG A 1 228 ? 4.186 0.673 8.212 1.00 96.00 228 ARG A CA 1
ATOM 1752 C C . ARG A 1 228 ? 2.779 0.642 7.620 1.00 96.00 228 ARG A C 1
ATOM 1754 O O . ARG A 1 228 ? 1.805 0.691 8.373 1.00 96.00 228 ARG A O 1
ATOM 1761 N N . VAL A 1 229 ? 2.661 0.446 6.304 1.00 97.25 229 VAL A N 1
ATOM 1762 C CA . VAL A 1 229 ? 1.374 0.267 5.611 1.00 97.25 229 VAL A CA 1
ATOM 1763 C C . VAL A 1 229 ? 0.600 -0.921 6.187 1.00 97.25 229 VAL A C 1
ATOM 1765 O O . VAL A 1 229 ? -0.567 -0.777 6.556 1.00 97.25 229 VAL A O 1
ATOM 1768 N N . TYR A 1 230 ? 1.241 -2.082 6.353 1.00 97.69 230 TYR A N 1
ATOM 1769 C CA . TYR A 1 230 ? 0.623 -3.259 6.973 1.00 97.69 230 TYR A CA 1
ATOM 1770 C C . TYR A 1 230 ? 0.093 -2.976 8.389 1.00 97.69 230 TYR A C 1
ATOM 1772 O O . TYR A 1 230 ? -1.072 -3.258 8.694 1.00 97.69 230 TYR A O 1
ATOM 1780 N N . ALA A 1 231 ? 0.925 -2.390 9.252 1.00 95.94 231 ALA A N 1
ATOM 1781 C CA . ALA A 1 231 ? 0.558 -2.060 10.626 1.00 95.94 231 ALA A CA 1
ATOM 1782 C C . ALA A 1 231 ? -0.609 -1.062 10.683 1.00 95.94 231 ALA A C 1
ATOM 1784 O O . ALA A 1 231 ? -1.559 -1.238 11.455 1.00 95.94 231 ALA A O 1
ATOM 1785 N N . PHE A 1 232 ? -0.584 -0.046 9.824 1.00 96.56 232 PHE A N 1
ATOM 1786 C CA . PHE A 1 232 ? -1.642 0.947 9.736 1.00 96.56 232 PHE A CA 1
ATOM 1787 C C . PHE A 1 232 ? -2.969 0.354 9.237 1.00 96.56 232 PHE A C 1
ATOM 1789 O O . PHE A 1 232 ? -4.021 0.608 9.828 1.00 96.56 232 PHE A O 1
ATOM 1796 N N . LEU A 1 233 ? -2.949 -0.511 8.219 1.00 96.44 233 LEU A N 1
ATOM 1797 C CA . LEU A 1 233 ? -4.160 -1.191 7.748 1.00 96.44 233 LEU A CA 1
ATOM 1798 C C . LEU A 1 233 ? -4.795 -2.062 8.834 1.00 96.44 233 LEU A C 1
ATOM 1800 O O . LEU A 1 233 ? -6.019 -2.054 9.001 1.00 96.44 233 LEU A O 1
ATOM 1804 N N . ARG A 1 234 ? -3.976 -2.739 9.649 1.00 95.25 234 ARG A N 1
ATOM 1805 C CA . ARG A 1 234 ? -4.460 -3.445 10.845 1.00 95.25 234 ARG A CA 1
ATOM 1806 C C . ARG A 1 234 ? -5.163 -2.502 11.817 1.00 95.25 234 ARG A C 1
ATOM 1808 O O . ARG A 1 234 ? -6.261 -2.820 12.279 1.00 95.25 234 ARG A O 1
ATOM 1815 N N . LEU A 1 235 ? -4.576 -1.340 12.112 1.00 94.12 235 LEU A N 1
ATOM 1816 C CA . LEU A 1 235 ? -5.190 -0.330 12.981 1.00 94.12 235 LEU A CA 1
ATOM 1817 C C . LEU A 1 235 ? -6.564 0.117 12.454 1.00 94.12 235 LEU A C 1
ATOM 1819 O O . LEU A 1 235 ? -7.527 0.167 13.230 1.00 94.12 235 LEU A O 1
ATOM 1823 N N . VAL A 1 236 ? -6.670 0.403 11.153 1.00 93.62 236 VAL A N 1
ATOM 1824 C CA . VAL A 1 236 ? -7.915 0.850 10.505 1.00 93.62 236 VAL A CA 1
ATOM 1825 C C . VAL A 1 236 ? -9.001 -0.221 10.607 1.00 93.62 236 VAL A C 1
ATOM 1827 O O . VAL A 1 236 ? -10.098 0.056 11.104 1.00 93.62 236 VAL A O 1
ATOM 1830 N N . VAL A 1 237 ? -8.701 -1.461 10.214 1.00 93.06 237 VAL A N 1
ATOM 1831 C CA . VAL A 1 237 ? -9.691 -2.551 10.187 1.00 93.06 237 VAL A CA 1
ATOM 1832 C C . VAL A 1 237 ? -10.145 -2.940 11.594 1.00 93.06 237 VAL A C 1
ATOM 1834 O O . VAL A 1 237 ? -11.347 -3.073 11.841 1.00 93.06 237 VAL A O 1
ATOM 1837 N N . LEU A 1 238 ? -9.226 -3.031 12.560 1.00 92.25 238 LEU A N 1
ATOM 1838 C CA . LEU A 1 238 ? -9.584 -3.294 13.959 1.00 92.25 238 LEU A CA 1
ATOM 1839 C C . LEU A 1 238 ? -10.436 -2.165 14.557 1.00 92.25 238 LEU A C 1
ATOM 1841 O O . LEU A 1 238 ? -11.305 -2.411 15.401 1.00 92.25 238 LEU A O 1
ATOM 1845 N N . SER A 1 239 ? -10.206 -0.920 14.130 1.00 90.56 239 SER A N 1
ATOM 1846 C CA . SER A 1 239 ? -10.996 0.231 14.573 1.00 90.56 239 SER A CA 1
ATOM 1847 C C . SER A 1 239 ? -12.411 0.190 14.011 1.00 90.56 239 SER A C 1
ATOM 1849 O O . SER A 1 239 ? -13.367 0.366 14.774 1.00 90.56 239 SER A O 1
ATOM 1851 N N . ALA A 1 240 ? -12.555 -0.137 12.725 1.00 89.88 240 ALA A N 1
ATOM 1852 C CA . ALA A 1 240 ? -13.847 -0.337 12.079 1.00 89.88 240 ALA A CA 1
ATOM 1853 C C . ALA A 1 240 ? -14.640 -1.483 12.734 1.00 89.88 240 ALA A C 1
ATOM 1855 O O . ALA A 1 240 ? -15.805 -1.302 13.101 1.00 89.88 240 ALA A O 1
ATOM 1856 N N . LEU A 1 241 ? -13.994 -2.628 12.983 1.00 89.94 241 LEU A N 1
ATOM 1857 C CA . LEU A 1 241 ? -14.616 -3.786 13.634 1.00 89.94 241 LEU A CA 1
ATOM 1858 C C . LEU A 1 241 ? -15.141 -3.443 15.036 1.00 89.94 241 LEU A C 1
ATOM 1860 O O . LEU A 1 241 ? -16.249 -3.814 15.429 1.00 89.94 241 LEU A O 1
ATOM 1864 N N . ALA A 1 242 ? -14.370 -2.691 15.815 1.00 89.88 242 ALA A N 1
ATOM 1865 C CA . ALA A 1 242 ? -14.802 -2.295 17.143 1.00 89.88 242 ALA A CA 1
ATOM 1866 C C . ALA A 1 242 ? -15.904 -1.230 17.154 1.00 89.88 242 ALA A C 1
ATOM 1868 O O . ALA A 1 242 ? -16.751 -1.244 18.053 1.00 89.88 242 ALA A O 1
ATOM 1869 N N . ALA A 1 243 ? -15.910 -0.317 16.180 1.00 88.44 243 ALA A N 1
ATOM 1870 C CA . ALA A 1 243 ? -16.998 0.638 15.998 1.00 88.44 243 ALA A CA 1
ATOM 1871 C C . ALA A 1 243 ? -18.315 -0.089 15.661 1.00 88.44 243 ALA A C 1
ATOM 1873 O O . ALA A 1 243 ? -19.353 0.196 16.273 1.00 88.44 243 ALA A O 1
ATOM 1874 N N . ALA A 1 244 ? -18.259 -1.099 14.785 1.00 87.25 244 ALA A N 1
ATOM 1875 C CA . ALA A 1 244 ? -19.397 -1.965 14.473 1.00 87.25 244 ALA A CA 1
ATOM 1876 C C . ALA A 1 244 ? -19.922 -2.686 15.732 1.00 87.25 244 ALA A C 1
ATOM 1878 O O . ALA A 1 244 ? -21.111 -2.614 16.058 1.00 87.25 244 ALA A O 1
ATOM 1879 N N . ASN A 1 245 ? -19.023 -3.273 16.529 1.00 87.81 245 ASN A N 1
ATOM 1880 C CA . ASN A 1 245 ? -19.378 -3.955 17.779 1.00 87.81 245 ASN A CA 1
ATOM 1881 C C . ASN A 1 245 ? -19.958 -3.019 18.854 1.00 87.81 245 ASN A C 1
ATOM 1883 O O . ASN A 1 245 ? -20.847 -3.410 19.617 1.00 87.81 245 ASN A O 1
ATOM 1887 N N . SER A 1 246 ? -19.483 -1.775 18.925 1.00 89.50 246 SER A N 1
ATOM 1888 C CA . SER A 1 246 ? -19.977 -0.780 19.887 1.00 89.50 246 SER A CA 1
ATOM 1889 C C . SER A 1 246 ? -21.405 -0.338 19.559 1.00 89.50 246 SER A C 1
ATOM 1891 O O . SER A 1 246 ? -22.242 -0.235 20.458 1.00 89.50 246 SER A O 1
ATOM 1893 N N . THR A 1 247 ? -21.712 -0.172 18.270 1.00 87.25 247 THR A N 1
ATOM 1894 C CA . THR A 1 247 ? -23.056 0.174 17.776 1.00 87.25 247 THR A CA 1
ATOM 1895 C C . THR A 1 247 ? -24.093 -0.908 18.103 1.00 87.25 247 THR A C 1
ATOM 1897 O O . THR A 1 247 ? -25.240 -0.602 18.427 1.00 87.25 247 THR A O 1
ATOM 1900 N N . LYS A 1 248 ? -23.701 -2.188 18.098 1.00 85.88 248 LYS A N 1
ATOM 1901 C CA . LYS A 1 248 ? -24.590 -3.292 18.506 1.00 85.88 248 LYS A CA 1
ATOM 1902 C C . LYS A 1 248 ? -24.936 -3.250 19.992 1.00 85.88 248 LYS A C 1
ATOM 1904 O O . LYS A 1 248 ? -26.097 -3.407 20.365 1.00 85.88 248 LYS A O 1
ATOM 1909 N N . LYS A 1 249 ? -23.937 -3.005 20.847 1.00 88.44 249 LYS A N 1
ATOM 1910 C CA . LYS A 1 249 ? -24.131 -2.935 22.305 1.00 88.44 249 LYS A CA 1
ATOM 1911 C C . LYS A 1 249 ? -25.040 -1.774 22.709 1.00 88.44 249 LYS A C 1
ATOM 1913 O O . LYS A 1 249 ? -25.858 -1.937 23.613 1.00 88.44 249 LYS A O 1
ATOM 1918 N N . SER A 1 250 ? -24.919 -0.617 22.052 1.00 88.50 250 SER A N 1
ATOM 1919 C CA . SER A 1 250 ? -25.782 0.537 22.335 1.00 88.50 250 SER A CA 1
ATOM 1920 C C . SER A 1 250 ? -27.236 0.287 21.921 1.00 88.50 250 SER A C 1
ATOM 1922 O O . SER A 1 250 ? -28.139 0.628 22.684 1.00 88.50 250 SER A O 1
ATOM 1924 N N . ARG A 1 251 ? -27.474 -0.385 20.783 1.00 82.38 251 ARG A N 1
ATOM 1925 C CA . ARG A 1 251 ? -28.820 -0.812 20.356 1.00 82.38 251 ARG A CA 1
ATOM 1926 C C . ARG A 1 251 ? -29.450 -1.809 21.329 1.00 82.38 251 ARG A C 1
ATOM 1928 O O . ARG A 1 251 ? -30.592 -1.611 21.724 1.00 82.38 251 ARG A O 1
ATOM 1935 N N . ALA A 1 252 ? -28.695 -2.813 21.778 1.00 85.12 252 ALA A N 1
ATOM 1936 C CA . ALA A 1 252 ? -29.192 -3.811 22.729 1.00 85.12 252 ALA A CA 1
ATOM 1937 C C . ALA A 1 252 ? -29.606 -3.197 24.082 1.00 85.12 252 ALA A C 1
ATOM 1939 O O . ALA A 1 252 ? -30.596 -3.613 24.674 1.00 85.12 252 ALA A O 1
ATOM 1940 N N . ARG A 1 253 ? -28.876 -2.180 24.567 1.00 88.31 253 ARG A N 1
ATOM 1941 C CA . ARG A 1 253 ? -29.188 -1.503 25.839 1.00 88.31 253 ARG A CA 1
ATOM 1942 C C . ARG A 1 253 ? -30.389 -0.571 25.771 1.00 88.31 253 ARG A C 1
ATOM 1944 O O . ARG A 1 253 ? -31.013 -0.347 26.801 1.00 88.31 253 ARG A O 1
ATOM 1951 N N . LYS A 1 254 ? -30.692 0.002 24.601 1.00 87.62 254 LYS A N 1
ATOM 1952 C CA . LYS A 1 254 ? -31.768 0.995 24.494 1.00 87.62 254 LYS A CA 1
ATOM 1953 C C . LYS A 1 254 ? -33.161 0.376 24.626 1.00 87.62 254 LYS A C 1
ATOM 1955 O O . LYS A 1 254 ? -34.102 1.137 24.790 1.00 87.62 254 LYS A O 1
ATOM 1960 N N . GLY A 1 255 ? -33.277 -0.961 24.628 1.00 67.62 255 GLY A N 1
ATOM 1961 C CA . GLY A 1 255 ? -34.480 -1.677 25.066 1.00 67.62 255 GLY A CA 1
ATOM 1962 C C . GLY A 1 255 ? -35.766 -1.148 24.439 1.00 67.62 255 GLY A C 1
ATOM 1963 O O . GLY A 1 255 ? -36.802 -1.150 25.097 1.00 67.62 255 GLY A O 1
ATOM 1964 N N . ASP A 1 256 ? -35.677 -0.631 23.211 1.00 59.97 256 ASP A N 1
ATOM 1965 C CA . ASP A 1 256 ? -36.785 0.026 22.537 1.00 59.97 256 ASP A CA 1
ATOM 1966 C C . ASP A 1 256 ? -37.706 -1.087 22.042 1.00 59.97 256 ASP A C 1
ATOM 1968 O O . ASP A 1 256 ? -37.622 -1.557 20.910 1.00 59.97 256 ASP A O 1
ATOM 1972 N N . ALA A 1 257 ? -38.531 -1.583 22.963 1.00 62.91 257 ALA A N 1
ATOM 1973 C CA . ALA A 1 257 ? -39.551 -2.601 22.760 1.00 62.91 257 ALA A CA 1
ATOM 1974 C C . ALA A 1 257 ? -40.725 -2.068 21.920 1.00 62.91 257 ALA A C 1
ATOM 1976 O O . ALA A 1 257 ? -41.849 -2.558 22.036 1.00 62.91 257 ALA A O 1
ATOM 1977 N N . SER A 1 258 ? -40.473 -1.070 21.068 1.00 61.53 258 SER A N 1
ATOM 1978 C CA . SER A 1 258 ? -41.356 -0.691 19.978 1.00 61.53 258 SER A CA 1
ATOM 1979 C C . SER A 1 258 ? -41.384 -1.850 18.975 1.00 61.53 258 SER A C 1
ATOM 1981 O O . SER A 1 258 ? -40.661 -1.903 17.981 1.00 61.53 258 SER A O 1
ATOM 1983 N N . MET A 1 259 ? -42.208 -2.846 19.310 1.00 64.06 259 MET A N 1
ATOM 1984 C CA . MET A 1 259 ? -42.818 -3.782 18.380 1.00 64.06 259 MET A CA 1
ATOM 1985 C C . MET A 1 259 ? -43.442 -2.954 17.259 1.00 64.06 259 MET A C 1
ATOM 1987 O O . MET A 1 259 ? -44.506 -2.387 17.477 1.00 64.06 259 MET A O 1
ATOM 1991 N N . GLN A 1 260 ? -42.776 -2.880 16.107 1.00 54.44 260 GLN A N 1
ATOM 1992 C CA . GLN A 1 260 ? -43.332 -2.782 14.746 1.00 54.44 260 GLN A CA 1
ATOM 1993 C C . GLN A 1 260 ? -42.347 -2.037 13.839 1.00 54.44 260 GLN A C 1
ATOM 1995 O O . GLN A 1 260 ? -42.484 -0.852 13.575 1.00 54.44 260 GLN A O 1
ATOM 2000 N N . ASP A 1 261 ? -41.320 -2.758 13.394 1.00 53.97 261 ASP A N 1
ATOM 2001 C CA . ASP A 1 261 ? -40.922 -2.777 11.981 1.00 53.97 261 ASP A CA 1
ATOM 2002 C C . ASP A 1 261 ? -39.867 -3.882 11.796 1.00 53.97 261 ASP A C 1
ATOM 2004 O O . ASP A 1 261 ? -38.667 -3.643 11.966 1.00 53.97 261 ASP A O 1
ATOM 2008 N N . PRO A 1 262 ? -40.278 -5.127 11.485 1.00 52.31 262 PRO A N 1
ATOM 2009 C CA . PRO A 1 262 ? -39.373 -6.273 11.351 1.00 52.31 262 PRO A CA 1
ATOM 2010 C C . PRO A 1 262 ? -38.463 -6.221 10.103 1.00 52.31 262 PRO A C 1
ATOM 2012 O O . PRO A 1 262 ? -37.886 -7.235 9.727 1.00 52.31 262 PRO A O 1
ATOM 2015 N N . VAL A 1 263 ? -38.291 -5.056 9.467 1.00 51.00 263 VAL A N 1
ATOM 2016 C CA . VAL A 1 263 ? -37.582 -4.899 8.179 1.00 51.00 263 VAL A CA 1
ATOM 2017 C C . VAL A 1 263 ? -36.348 -3.985 8.288 1.00 51.00 263 VAL A C 1
ATOM 2019 O O . VAL A 1 263 ? -35.833 -3.489 7.296 1.00 51.00 263 VAL A O 1
ATOM 2022 N N . LYS A 1 264 ? -35.801 -3.741 9.487 1.00 49.78 264 LYS A N 1
ATOM 2023 C CA . LYS A 1 264 ? -34.561 -2.947 9.638 1.00 49.78 264 LYS A CA 1
ATOM 2024 C C . LYS A 1 264 ? -33.296 -3.807 9.706 1.00 49.78 264 LYS A C 1
ATOM 2026 O O . LYS A 1 264 ? -32.640 -3.881 10.738 1.00 49.78 264 LYS A O 1
ATOM 2031 N N . ASN A 1 265 ? -32.955 -4.412 8.567 1.00 47.34 265 ASN A N 1
ATOM 2032 C CA . ASN A 1 265 ? -31.675 -4.278 7.847 1.00 47.34 265 ASN A CA 1
ATOM 2033 C C . ASN A 1 265 ? -30.370 -4.123 8.660 1.00 47.34 265 ASN A C 1
ATOM 2035 O O . ASN A 1 265 ? -29.491 -3.347 8.284 1.00 47.34 265 ASN A O 1
ATOM 2039 N N . SER A 1 266 ? -30.176 -4.833 9.773 1.00 48.53 266 SER A N 1
ATOM 2040 C CA . SER A 1 266 ? -28.813 -5.041 10.271 1.00 48.53 266 SER A CA 1
ATOM 2041 C C . SER A 1 266 ? -28.176 -6.117 9.404 1.00 48.53 266 SER A C 1
ATOM 2043 O O . SER A 1 266 ? -28.498 -7.285 9.591 1.00 48.53 266 SER A O 1
ATOM 2045 N N . LEU A 1 267 ? -27.328 -5.725 8.446 1.00 51.09 267 LEU A N 1
ATOM 2046 C CA . LEU A 1 267 ? -26.655 -6.648 7.532 1.00 51.09 267 LEU A CA 1
ATOM 2047 C C . LEU A 1 267 ? -25.833 -7.678 8.325 1.00 51.09 267 LEU A C 1
ATOM 2049 O O . LEU A 1 267 ? -24.774 -7.311 8.841 1.00 51.09 267 LEU A O 1
ATOM 2053 N N . PRO A 1 268 ? -26.235 -8.961 8.379 1.00 55.62 268 PRO A N 1
ATOM 2054 C CA . PRO A 1 268 ? -25.406 -10.003 8.986 1.00 55.62 268 PRO A CA 1
ATOM 2055 C C . PRO A 1 268 ? -24.049 -10.150 8.271 1.00 55.62 268 PRO A C 1
ATOM 2057 O O . PRO A 1 268 ? -23.065 -10.572 8.874 1.00 55.62 268 PRO A O 1
ATOM 2060 N N . ASN A 1 269 ? -23.960 -9.709 7.014 1.00 71.50 269 ASN A N 1
ATOM 2061 C CA . ASN A 1 269 ? -22.743 -9.802 6.216 1.00 71.50 269 ASN A CA 1
ATOM 2062 C C . ASN A 1 269 ? -21.703 -8.714 6.491 1.00 71.50 269 ASN A C 1
ATOM 2064 O O . ASN A 1 269 ? -20.540 -8.937 6.169 1.00 71.50 269 ASN A O 1
ATOM 2068 N N . GLN A 1 270 ? -22.046 -7.571 7.100 1.00 81.38 270 GLN A N 1
ATOM 2069 C CA . GLN A 1 270 ? -21.024 -6.546 7.361 1.00 81.38 270 GLN A CA 1
ATOM 2070 C C . GLN A 1 270 ? -20.002 -7.035 8.396 1.00 81.38 270 GLN A C 1
ATOM 2072 O O . GLN A 1 270 ? -18.803 -6.800 8.249 1.00 81.38 270 GLN A O 1
ATOM 2077 N N . ASP A 1 271 ? -20.462 -7.741 9.429 1.00 84.81 271 ASP A N 1
ATOM 2078 C CA . ASP A 1 271 ? -19.566 -8.297 10.440 1.00 84.81 271 ASP A CA 1
ATOM 2079 C C . ASP A 1 271 ? -18.740 -9.450 9.897 1.00 84.81 271 ASP A C 1
ATOM 2081 O O . ASP A 1 271 ? -17.554 -9.522 10.201 1.00 84.81 271 ASP A O 1
ATOM 2085 N N . ALA A 1 272 ? -19.353 -10.333 9.104 1.00 88.06 272 ALA A N 1
ATOM 2086 C CA . ALA A 1 272 ? -18.641 -11.421 8.447 1.00 88.06 272 ALA A CA 1
ATOM 2087 C C . ALA A 1 272 ? -17.552 -10.863 7.521 1.00 88.06 272 ALA A C 1
ATOM 2089 O O . ALA A 1 272 ? -16.408 -11.292 7.595 1.00 88.06 272 ALA A O 1
ATOM 2090 N N . PHE A 1 273 ? -17.870 -9.830 6.736 1.00 89.19 273 PHE A N 1
ATOM 2091 C CA . PHE A 1 273 ? -16.911 -9.138 5.880 1.00 89.19 273 PHE A CA 1
ATOM 2092 C C . PHE A 1 273 ? -15.755 -8.507 6.671 1.00 89.19 273 PHE A C 1
ATOM 2094 O O . PHE A 1 273 ? -14.593 -8.753 6.352 1.00 89.19 273 PHE A O 1
ATOM 2101 N N . LEU A 1 274 ? -16.040 -7.734 7.727 1.00 90.19 274 LEU A N 1
ATOM 2102 C CA . LEU A 1 274 ? -14.990 -7.124 8.555 1.00 90.19 274 LEU A CA 1
ATOM 2103 C C . LEU A 1 274 ? -14.153 -8.171 9.301 1.00 90.19 274 LEU A C 1
ATOM 2105 O O . LEU A 1 274 ? -12.960 -7.957 9.499 1.00 90.19 274 LEU A O 1
ATOM 2109 N N . GLN A 1 275 ? -14.749 -9.296 9.702 1.00 92.56 275 GLN A N 1
ATOM 2110 C CA . GLN A 1 275 ? -14.021 -10.424 10.288 1.00 92.56 275 GLN A CA 1
ATOM 2111 C C . GLN A 1 275 ? -13.112 -11.098 9.261 1.00 92.56 275 GLN A C 1
ATOM 2113 O O . GLN A 1 275 ? -11.953 -11.355 9.569 1.00 92.56 275 GLN A O 1
ATOM 2118 N N . THR A 1 276 ? -13.594 -11.327 8.038 1.00 93.88 276 THR A N 1
ATOM 2119 C CA . THR A 1 276 ? -12.775 -11.836 6.933 1.00 93.88 276 THR A CA 1
ATOM 2120 C C . THR A 1 276 ? -11.607 -10.899 6.652 1.00 93.88 276 THR A C 1
ATOM 2122 O O . THR A 1 276 ? -10.467 -11.348 6.592 1.00 93.88 276 THR A O 1
ATOM 2125 N N . LEU A 1 277 ? -11.852 -9.591 6.557 1.00 94.06 277 LEU A N 1
ATOM 2126 C CA . LEU A 1 277 ? -10.795 -8.611 6.328 1.00 94.06 277 LEU A CA 1
ATOM 2127 C C . LEU A 1 277 ? -9.783 -8.565 7.484 1.00 94.06 277 LEU A C 1
ATOM 2129 O O . LEU A 1 277 ? -8.581 -8.510 7.243 1.00 94.06 277 LEU A O 1
ATOM 2133 N N . ALA A 1 278 ? -10.252 -8.637 8.733 1.00 94.69 278 ALA A N 1
ATOM 2134 C CA . ALA A 1 278 ? -9.376 -8.728 9.899 1.00 94.69 278 ALA A CA 1
ATOM 2135 C C . ALA A 1 278 ? -8.516 -10.001 9.859 1.00 94.69 278 ALA A C 1
ATOM 2137 O O . ALA A 1 278 ? -7.320 -9.924 10.122 1.00 94.69 278 ALA A O 1
ATOM 2138 N N . LYS A 1 279 ? -9.100 -11.138 9.459 1.00 95.19 279 LYS A N 1
ATOM 2139 C CA . LYS A 1 279 ? -8.394 -12.412 9.286 1.00 95.19 279 LYS A CA 1
ATOM 2140 C C . LYS A 1 279 ? -7.333 -12.341 8.188 1.00 95.19 279 LYS A C 1
ATOM 2142 O O . LYS A 1 279 ? -6.227 -12.830 8.377 1.00 95.19 279 LYS A O 1
ATOM 2147 N N . LEU A 1 280 ? -7.630 -11.694 7.058 1.00 96.19 280 LEU A N 1
ATOM 2148 C CA . LEU A 1 280 ? -6.657 -11.480 5.976 1.00 96.19 280 LEU A CA 1
ATOM 2149 C C . LEU A 1 280 ? -5.443 -10.655 6.409 1.00 96.19 280 LEU A C 1
ATOM 2151 O O . LEU A 1 280 ? -4.395 -10.746 5.771 1.00 96.19 280 LEU A O 1
ATOM 2155 N N . LEU A 1 281 ? -5.606 -9.856 7.463 1.00 96.00 281 LEU A N 1
ATOM 2156 C CA . LEU A 1 281 ? -4.578 -9.016 8.052 1.00 96.00 281 LEU A CA 1
ATOM 2157 C C . LEU A 1 281 ? -3.909 -9.644 9.278 1.00 96.00 281 LEU A C 1
ATOM 2159 O O . LEU A 1 281 ? -3.032 -8.992 9.834 1.00 96.00 281 LEU A O 1
ATOM 2163 N N . GLU A 1 282 ? -4.289 -10.855 9.715 1.00 94.25 282 GLU A N 1
ATOM 2164 C CA . GLU A 1 282 ? -3.639 -11.560 10.836 1.00 94.25 282 GLU A CA 1
ATOM 2165 C C . GLU A 1 282 ? -2.172 -11.889 10.536 1.00 94.25 282 GLU A C 1
ATOM 2167 O O . GLU A 1 282 ? -1.337 -11.819 11.439 1.00 94.25 282 GLU A O 1
ATOM 2172 N N . THR A 1 283 ? -1.864 -12.180 9.272 1.00 96.19 283 THR A N 1
ATOM 2173 C CA . THR A 1 283 ? -0.508 -12.345 8.736 1.00 96.19 283 THR A CA 1
ATOM 2174 C C . THR A 1 283 ? -0.215 -11.245 7.718 1.00 96.19 283 THR A C 1
ATOM 2176 O O . THR A 1 283 ? -1.129 -10.571 7.231 1.00 96.19 283 THR A O 1
ATOM 2179 N N . SER A 1 284 ? 1.055 -11.060 7.356 1.00 97.19 284 SER A N 1
ATOM 2180 C CA . SER A 1 284 ? 1.413 -10.096 6.314 1.00 97.19 284 SER A CA 1
ATOM 2181 C C . SER A 1 284 ? 1.160 -10.617 4.902 1.00 97.19 284 SER A C 1
ATOM 2183 O O . SER A 1 284 ? 1.198 -9.832 3.963 1.00 97.19 284 SER A O 1
ATOM 2185 N N . GLU A 1 285 ? 0.859 -11.907 4.733 1.00 97.88 285 GLU A N 1
ATOM 2186 C CA . GLU A 1 285 ? 0.794 -12.591 3.437 1.00 97.88 285 GLU A CA 1
ATOM 2187 C C . GLU A 1 285 ? -0.098 -11.870 2.419 1.00 97.88 285 GLU A C 1
ATOM 2189 O O . GLU A 1 285 ? 0.306 -11.663 1.279 1.00 97.88 285 GLU A O 1
ATOM 2194 N N . SER A 1 286 ? -1.298 -11.440 2.821 1.00 98.00 286 SER A N 1
ATOM 2195 C CA . SER A 1 286 ? -2.233 -10.768 1.911 1.00 98.00 286 SER A CA 1
ATOM 2196 C C . SER A 1 286 ? -1.749 -9.382 1.488 1.00 98.00 286 SER A C 1
ATOM 2198 O O . SER A 1 286 ? -1.925 -9.005 0.335 1.00 98.00 286 SER A O 1
ATOM 2200 N N . VAL A 1 287 ? -1.150 -8.626 2.412 1.00 98.12 287 VAL A N 1
ATOM 2201 C CA . VAL A 1 287 ? -0.604 -7.288 2.134 1.00 98.12 287 VAL A CA 1
ATOM 2202 C C . VAL A 1 287 ? 0.644 -7.405 1.273 1.00 98.12 287 VAL A C 1
ATOM 2204 O O . VAL A 1 287 ? 0.735 -6.772 0.224 1.00 98.12 287 VAL A O 1
ATOM 2207 N N . ARG A 1 288 ? 1.553 -8.293 1.675 1.00 97.56 288 ARG A N 1
ATOM 2208 C CA . ARG A 1 288 ? 2.766 -8.642 0.949 1.00 97.56 288 ARG A CA 1
ATOM 2209 C C . ARG A 1 288 ? 2.445 -9.095 -0.468 1.00 97.56 288 ARG A C 1
ATOM 2211 O O . ARG A 1 288 ? 3.082 -8.625 -1.392 1.00 97.56 288 ARG A O 1
ATOM 2218 N N . ALA A 1 289 ? 1.420 -9.923 -0.669 1.00 97.81 289 ALA A N 1
ATOM 2219 C CA . ALA A 1 289 ? 1.027 -10.377 -2.000 1.00 97.81 289 ALA A CA 1
ATOM 2220 C C . ALA A 1 289 ? 0.650 -9.229 -2.950 1.00 97.81 289 ALA A C 1
ATOM 2222 O O . ALA A 1 289 ? 0.971 -9.327 -4.135 1.00 97.81 289 ALA A O 1
ATOM 2223 N N . VAL A 1 290 ? -0.003 -8.173 -2.445 1.00 97.56 290 VAL A N 1
ATOM 2224 C CA . VAL A 1 290 ? -0.337 -6.976 -3.234 1.00 97.56 290 VAL A CA 1
ATOM 2225 C C . VAL A 1 290 ? 0.914 -6.133 -3.485 1.00 97.56 290 VAL A C 1
ATOM 2227 O O . VAL A 1 290 ? 1.223 -5.850 -4.636 1.00 97.56 290 VAL A O 1
ATOM 2230 N N . LEU A 1 291 ? 1.667 -5.788 -2.436 1.00 97.44 291 LEU A N 1
ATOM 2231 C CA . LEU A 1 291 ? 2.850 -4.916 -2.532 1.00 97.44 291 LEU A CA 1
ATOM 2232 C C . LEU A 1 291 ? 3.979 -5.522 -3.370 1.00 97.44 291 LEU A C 1
ATOM 2234 O O . LEU A 1 291 ? 4.596 -4.839 -4.178 1.00 97.44 291 LEU A O 1
ATOM 2238 N N . ALA A 1 292 ? 4.193 -6.828 -3.241 1.00 96.88 292 ALA A N 1
ATOM 2239 C CA . ALA A 1 292 ? 5.161 -7.590 -4.020 1.00 96.88 292 ALA A CA 1
ATOM 2240 C C . ALA A 1 292 ? 4.905 -7.540 -5.533 1.00 96.88 292 ALA A C 1
ATOM 2242 O O . ALA A 1 292 ? 5.807 -7.796 -6.322 1.00 96.88 292 ALA A O 1
ATOM 2243 N N . ARG A 1 293 ? 3.664 -7.257 -5.936 1.00 96.25 293 ARG A N 1
ATOM 2244 C CA . ARG A 1 293 ? 3.238 -7.178 -7.337 1.00 96.25 293 ARG A CA 1
ATOM 2245 C C . ARG A 1 293 ? 2.942 -5.755 -7.771 1.00 96.25 293 ARG A C 1
ATOM 2247 O O . ARG A 1 293 ? 2.690 -5.549 -8.947 1.00 96.25 293 ARG A O 1
ATOM 2254 N N . ASP A 1 294 ? 2.962 -4.790 -6.861 1.00 93.56 294 ASP A N 1
ATOM 2255 C CA . ASP A 1 294 ? 2.742 -3.384 -7.186 1.00 93.56 294 ASP A CA 1
ATOM 2256 C C . ASP A 1 294 ? 3.802 -2.932 -8.201 1.00 93.56 294 ASP A C 1
ATOM 2258 O O . ASP A 1 294 ? 3.520 -2.650 -9.370 1.00 93.56 294 ASP A O 1
ATOM 2262 N N . HIS A 1 295 ? 5.067 -3.027 -7.795 1.00 90.19 295 HIS A N 1
ATOM 2263 C CA . HIS A 1 295 ? 6.176 -2.646 -8.649 1.00 90.19 295 HIS A CA 1
ATOM 2264 C C . HIS A 1 295 ? 6.284 -3.567 -9.874 1.00 90.19 295 HIS A C 1
ATOM 2266 O O . HIS A 1 295 ? 6.409 -4.786 -9.754 1.00 90.19 295 HIS A O 1
ATOM 2272 N N . GLY A 1 296 ? 6.213 -2.971 -11.064 1.00 87.56 296 GLY A N 1
ATOM 2273 C CA . GLY A 1 296 ? 6.279 -3.665 -12.350 1.00 87.56 296 GLY A CA 1
ATOM 2274 C C . GLY A 1 296 ? 4.931 -4.097 -12.940 1.00 87.56 296 GLY A C 1
ATOM 2275 O O . GLY A 1 296 ? 4.904 -4.423 -14.123 1.00 87.56 296 GLY A O 1
ATOM 2276 N N . ASN A 1 297 ? 3.822 -4.058 -12.184 1.00 92.12 297 ASN A N 1
ATOM 2277 C CA . ASN A 1 297 ? 2.493 -4.403 -12.720 1.00 92.12 297 ASN A CA 1
ATOM 2278 C C . ASN A 1 297 ? 1.463 -3.263 -12.645 1.00 92.12 297 ASN A C 1
ATOM 2280 O O . ASN A 1 297 ? 0.352 -3.424 -13.162 1.00 92.12 297 ASN A O 1
ATOM 2284 N N . VAL A 1 298 ? 1.793 -2.130 -12.016 1.00 92.62 298 VAL A N 1
ATOM 2285 C CA . VAL A 1 298 ? 0.920 -0.949 -11.975 1.00 92.62 298 VAL A CA 1
ATOM 2286 C C . VAL A 1 298 ? 1.161 0.020 -13.119 1.00 92.62 298 VAL A C 1
ATOM 2288 O O . VAL A 1 298 ? 2.250 0.129 -13.675 1.00 92.62 298 VAL A O 1
ATOM 2291 N N . PHE A 1 299 ? 0.102 0.749 -13.444 1.00 90.88 299 PHE A N 1
ATOM 2292 C CA . PHE A 1 299 ? 0.044 1.711 -14.526 1.00 90.88 299 PHE A CA 1
ATOM 2293 C C . PHE A 1 299 ? -0.188 3.095 -13.944 1.00 90.88 299 PHE A C 1
ATOM 2295 O O . PHE A 1 299 ? -1.149 3.293 -13.196 1.00 90.88 299 PHE A O 1
ATOM 2302 N N . GLY A 1 300 ? 0.664 4.049 -14.318 1.00 88.88 300 GLY A N 1
ATOM 2303 C CA . GLY A 1 300 ? 0.411 5.459 -14.050 1.00 88.88 300 GLY A CA 1
ATOM 2304 C C . GLY A 1 300 ? -0.842 5.924 -14.793 1.00 88.88 300 GLY A C 1
ATOM 2305 O O . GLY A 1 300 ? -1.039 5.612 -15.969 1.00 88.88 300 GLY A O 1
ATOM 2306 N N . ILE A 1 301 ? -1.695 6.662 -14.096 1.00 87.44 301 ILE A N 1
ATOM 2307 C CA . ILE A 1 301 ? -2.874 7.322 -14.646 1.00 87.44 301 ILE A CA 1
ATOM 2308 C C . ILE A 1 301 ? -2.498 8.788 -14.808 1.00 87.44 301 ILE A C 1
ATOM 2310 O O . ILE A 1 301 ? -2.149 9.447 -13.834 1.00 87.44 301 ILE A O 1
ATOM 2314 N N . TRP A 1 302 ? -2.568 9.290 -16.034 1.00 86.31 302 TRP A N 1
ATOM 2315 C CA . TRP A 1 302 ? -2.104 10.630 -16.385 1.00 86.31 302 TRP A CA 1
ATOM 2316 C C . TRP A 1 302 ? -3.261 11.479 -16.893 1.00 86.31 302 TRP A C 1
ATOM 2318 O O . TRP A 1 302 ? -4.160 10.969 -17.574 1.00 86.31 302 TRP A O 1
ATOM 2328 N N . GLU A 1 303 ? -3.240 12.774 -16.585 1.00 84.88 303 GLU A N 1
ATOM 2329 C CA . GLU A 1 303 ? -4.142 13.719 -17.229 1.00 84.88 303 GLU A CA 1
ATOM 2330 C C . GLU A 1 303 ? -3.793 13.814 -18.717 1.00 84.88 303 GLU A C 1
ATOM 2332 O O . GLU A 1 303 ? -2.634 13.971 -19.111 1.00 84.88 303 GLU A O 1
ATOM 2337 N N . LYS A 1 304 ? -4.813 13.715 -19.575 1.00 78.88 304 LYS A N 1
ATOM 2338 C CA . LYS A 1 304 ? -4.628 14.002 -20.993 1.00 78.88 304 LYS A CA 1
ATOM 2339 C C . LYS A 1 304 ? -4.421 15.506 -21.116 1.00 78.88 304 LYS A C 1
ATOM 2341 O O . LYS A 1 304 ? -5.387 16.245 -20.933 1.00 78.88 304 LYS A O 1
ATOM 2346 N N . GLY A 1 305 ? -3.198 15.928 -21.446 1.00 71.31 305 GLY A N 1
ATOM 2347 C CA . GLY A 1 305 ? -2.887 17.332 -21.701 1.00 71.31 305 GLY A CA 1
ATOM 2348 C C . GLY A 1 305 ? -3.973 17.954 -22.577 1.00 71.31 305 GLY A C 1
ATOM 2349 O O . GLY A 1 305 ? -4.367 17.370 -23.597 1.00 71.31 305 GLY A O 1
ATOM 2350 N N . SER A 1 306 ? -4.525 19.088 -22.135 1.00 65.12 306 SER A N 1
ATOM 2351 C CA . SER A 1 306 ? -5.504 19.810 -22.946 1.00 65.12 306 SER A CA 1
ATOM 2352 C C . SER A 1 306 ? -4.851 20.081 -24.299 1.00 65.12 306 SER A C 1
ATOM 2354 O O . SER A 1 306 ? -3.706 20.540 -24.306 1.00 65.12 306 SER A O 1
ATOM 2356 N N . PRO A 1 307 ? -5.509 19.768 -25.433 1.00 61.91 307 PRO A N 1
ATOM 2357 C CA . PRO A 1 307 ? -4.982 20.165 -26.728 1.00 61.91 307 PRO A CA 1
ATOM 2358 C C . PRO A 1 307 ? -4.775 21.671 -26.638 1.00 61.91 307 PRO A C 1
ATOM 2360 O O . PRO A 1 307 ? -5.743 22.402 -26.434 1.00 61.91 307 PRO A O 1
ATOM 2363 N N . SER A 1 308 ? -3.517 22.111 -26.645 1.00 59.97 308 SER A N 1
ATOM 2364 C CA . SER A 1 308 ? -3.191 23.519 -26.495 1.00 59.97 308 SER A CA 1
ATOM 2365 C C . SER A 1 308 ? -3.976 24.266 -27.563 1.00 59.97 308 SER A C 1
ATOM 2367 O O . SER A 1 308 ? -3.894 23.928 -28.747 1.00 59.97 308 SER A O 1
ATOM 2369 N N . ASP A 1 309 ? -4.824 25.207 -27.133 1.00 53.97 309 ASP A N 1
ATOM 2370 C CA . ASP A 1 309 ? -5.616 26.015 -28.048 1.00 53.97 309 ASP A CA 1
ATOM 2371 C C . ASP A 1 309 ? -4.646 26.627 -29.050 1.00 53.97 309 ASP A C 1
ATOM 2373 O O . ASP A 1 309 ? -3.761 27.416 -28.712 1.00 53.97 309 ASP A O 1
ATOM 2377 N N . SER A 1 310 ? -4.778 26.162 -30.286 1.00 52.00 310 SER A N 1
ATOM 2378 C CA . SER A 1 310 ? -3.808 26.258 -31.362 1.00 52.00 310 SER A CA 1
ATOM 2379 C C . SER A 1 310 ? -3.732 27.666 -31.948 1.00 52.00 310 SER A C 1
ATOM 2381 O O . SER A 1 310 ? -3.790 27.844 -33.165 1.00 52.00 310 SER A O 1
ATOM 2383 N N . ASN A 1 311 ? -3.554 28.688 -31.113 1.00 55.47 311 ASN A N 1
ATOM 2384 C CA . ASN A 1 311 ? -3.183 30.030 -31.548 1.00 55.47 311 ASN A CA 1
ATOM 2385 C C . ASN A 1 311 ? -1.685 30.096 -31.898 1.00 55.47 311 ASN A C 1
ATOM 2387 O O . ASN A 1 311 ? -0.948 30.971 -31.458 1.00 55.47 311 ASN A O 1
ATOM 2391 N N . GLY A 1 312 ? -1.256 29.155 -32.745 1.00 52.62 312 GLY A N 1
ATOM 2392 C CA . GLY A 1 312 ? -0.366 29.412 -33.873 1.00 52.62 312 GLY A CA 1
ATOM 2393 C C . GLY A 1 312 ? 1.073 29.834 -33.603 1.00 52.62 312 GLY A C 1
ATOM 2394 O O . GLY A 1 312 ? 1.726 30.272 -34.548 1.00 52.62 312 GLY A O 1
ATOM 2395 N N . HIS A 1 313 ? 1.603 29.731 -32.388 1.00 55.22 313 HIS A N 1
ATOM 2396 C CA . HIS A 1 313 ? 3.037 29.918 -32.147 1.00 55.22 313 HIS A CA 1
ATOM 2397 C C . HIS A 1 313 ? 3.655 28.593 -31.717 1.00 55.22 313 HIS A C 1
ATOM 2399 O O . HIS A 1 313 ? 3.820 28.316 -30.535 1.00 55.22 313 HIS A O 1
ATOM 2405 N N . GLY A 1 314 ? 3.943 27.766 -32.728 1.00 48.41 314 GLY A N 1
ATOM 2406 C CA . GLY A 1 314 ? 4.686 26.516 -32.604 1.00 48.41 314 GLY A CA 1
ATOM 2407 C C . GLY A 1 314 ? 6.121 26.780 -32.165 1.00 48.41 314 GLY A C 1
ATOM 2408 O O . GLY A 1 314 ? 7.015 26.914 -32.997 1.00 48.41 314 GLY A O 1
ATOM 2409 N N . GLY A 1 315 ? 6.314 26.907 -30.857 1.00 53.62 315 GLY A N 1
ATOM 2410 C CA . GLY A 1 315 ? 7.574 26.552 -30.226 1.00 53.62 315 GLY A CA 1
ATOM 2411 C C . GLY A 1 315 ? 7.533 25.060 -29.925 1.00 53.62 315 GLY A C 1
ATOM 2412 O O . GLY A 1 315 ? 6.540 24.590 -29.376 1.00 53.62 315 GLY A O 1
ATOM 2413 N N . ASP A 1 316 ? 8.585 24.339 -30.302 1.00 57.16 316 ASP A N 1
ATOM 2414 C CA . ASP A 1 316 ? 8.788 22.897 -30.090 1.00 57.16 316 ASP A CA 1
ATOM 2415 C C . ASP A 1 316 ? 8.960 22.515 -28.601 1.00 57.16 316 ASP A C 1
ATOM 2417 O O . ASP A 1 316 ? 9.750 21.636 -28.261 1.00 57.16 316 ASP A O 1
ATOM 2421 N N . ASP A 1 317 ? 8.265 23.197 -27.690 1.00 56.91 317 ASP A N 1
ATOM 2422 C CA . ASP A 1 317 ? 8.285 22.868 -26.269 1.00 56.91 317 ASP A CA 1
ATOM 2423 C C . ASP A 1 317 ? 7.302 21.712 -26.043 1.00 56.91 317 ASP A C 1
ATOM 2425 O O . ASP A 1 317 ? 6.152 21.885 -25.644 1.00 56.91 317 ASP A O 1
ATOM 2429 N N . ASP A 1 318 ? 7.773 20.509 -26.376 1.00 54.53 318 ASP A N 1
ATOM 2430 C CA . ASP A 1 318 ? 7.094 19.204 -26.277 1.00 54.53 318 ASP A CA 1
ATOM 2431 C C . ASP A 1 318 ? 6.778 18.796 -24.813 1.00 54.53 318 ASP A C 1
ATOM 2433 O O . ASP A 1 318 ? 6.441 17.652 -24.516 1.00 54.53 318 ASP A O 1
ATOM 2437 N N . SER A 1 319 ? 6.879 19.739 -23.871 1.00 58.50 319 SER A N 1
ATOM 2438 C CA . SER A 1 319 ? 6.490 19.596 -22.470 1.00 58.50 319 SER A CA 1
ATOM 2439 C C . SER A 1 319 ? 5.019 19.966 -22.302 1.00 58.50 319 SER A C 1
ATOM 2441 O O . SER A 1 319 ? 4.679 20.949 -21.644 1.00 58.50 319 SER A O 1
ATOM 2443 N N . SER A 1 320 ? 4.106 19.197 -22.901 1.00 60.53 320 SER A N 1
ATOM 2444 C CA . SER A 1 320 ? 2.733 19.227 -22.395 1.00 60.53 320 SER A CA 1
ATOM 2445 C C . SER A 1 320 ? 2.780 18.697 -20.963 1.00 60.53 320 SER A C 1
ATOM 2447 O O . SER A 1 320 ? 3.107 17.525 -20.776 1.00 60.53 320 SER A O 1
ATOM 2449 N N . ASP A 1 321 ? 2.503 19.552 -19.980 1.00 65.94 321 ASP A N 1
ATOM 2450 C CA . ASP A 1 321 ? 2.522 19.238 -18.547 1.00 65.94 321 ASP A CA 1
ATOM 2451 C C . ASP A 1 321 ? 1.456 18.180 -18.196 1.00 65.94 321 ASP A C 1
ATOM 2453 O O . ASP A 1 321 ? 0.403 18.485 -17.640 1.00 65.94 321 ASP A O 1
ATOM 2457 N N . SER A 1 322 ? 1.677 16.916 -18.566 1.00 77.00 322 SER A N 1
ATOM 2458 C CA . SER A 1 322 ? 0.814 15.817 -18.148 1.00 77.00 322 SER A CA 1
ATOM 2459 C C . SER A 1 322 ? 1.075 15.538 -16.671 1.00 77.00 322 SER A C 1
ATOM 2461 O O . SER A 1 322 ? 2.135 15.024 -16.312 1.00 77.00 322 SER A O 1
ATOM 2463 N N . GLU A 1 323 ? 0.114 15.869 -15.814 1.00 81.56 323 GLU A N 1
ATOM 2464 C CA . GLU A 1 323 ? 0.174 15.557 -14.388 1.00 81.56 323 GLU A CA 1
ATOM 2465 C C . GLU A 1 323 ? -0.176 14.078 -14.144 1.00 81.56 323 GLU A C 1
ATOM 2467 O O . GLU A 1 323 ? -1.116 13.530 -14.736 1.00 81.56 323 GLU A O 1
ATOM 2472 N N . MET A 1 324 ? 0.584 13.407 -13.272 1.00 82.56 324 MET A N 1
ATOM 2473 C CA . MET A 1 324 ? 0.260 12.054 -12.817 1.00 82.56 324 MET A CA 1
ATOM 2474 C C . MET A 1 324 ? -0.856 12.134 -11.771 1.00 82.56 324 MET A C 1
ATOM 2476 O O . MET A 1 324 ? -0.652 12.645 -10.676 1.00 82.56 324 MET A O 1
ATOM 2480 N N . LEU A 1 325 ? -2.024 11.583 -12.092 1.00 83.06 325 LEU A N 1
ATOM 2481 C CA . LEU A 1 325 ? -3.199 11.568 -11.215 1.00 83.06 325 LEU A CA 1
ATOM 2482 C C . LEU A 1 325 ? -3.155 10.439 -10.175 1.00 83.06 325 LEU A C 1
ATOM 2484 O O . LEU A 1 325 ? -3.893 10.473 -9.192 1.00 83.06 325 LEU A O 1
ATOM 2488 N N . GLY A 1 326 ? -2.344 9.407 -10.413 1.00 85.50 326 GLY A N 1
ATOM 2489 C CA . GLY A 1 326 ? -2.182 8.264 -9.517 1.00 85.50 326 GLY A CA 1
ATOM 2490 C C . GLY A 1 326 ? -1.717 7.018 -10.259 1.00 85.50 326 GLY A C 1
ATOM 2491 O O . GLY A 1 326 ? -1.221 7.101 -11.382 1.00 85.50 326 GLY A O 1
ATOM 2492 N N . TRP A 1 327 ? -1.902 5.848 -9.650 1.00 90.94 327 TRP A N 1
ATOM 2493 C CA . TRP A 1 327 ? -1.614 4.563 -10.282 1.00 90.94 327 TRP A CA 1
ATOM 2494 C C . TRP A 1 327 ? -2.693 3.527 -9.980 1.00 90.94 327 TRP A C 1
ATOM 2496 O O . TRP A 1 327 ? -3.431 3.617 -8.998 1.00 90.94 327 TRP A O 1
ATOM 2506 N N . GLY A 1 328 ? -2.802 2.536 -10.859 1.00 90.31 328 GLY A N 1
ATOM 2507 C CA . GLY A 1 328 ? -3.743 1.435 -10.717 1.00 90.31 328 GLY A CA 1
ATOM 2508 C C . GLY A 1 328 ? -3.161 0.128 -11.230 1.00 90.31 328 GLY A C 1
ATOM 2509 O O . GLY A 1 328 ? -2.356 0.106 -12.158 1.00 90.31 328 GLY A O 1
ATOM 2510 N N . MET A 1 329 ? -3.592 -0.980 -10.634 1.00 91.50 329 MET A N 1
ATOM 2511 C CA . MET A 1 329 ? -3.236 -2.315 -11.098 1.00 91.50 329 MET A CA 1
ATOM 2512 C C . MET A 1 329 ? -4.361 -2.875 -11.955 1.00 91.50 329 MET A C 1
ATOM 2514 O O . MET A 1 329 ? -5.462 -3.145 -11.469 1.00 91.50 329 MET A O 1
ATOM 2518 N N . TYR A 1 330 ? -4.072 -3.079 -13.234 1.00 89.38 330 TYR A N 1
ATOM 2519 C CA . TYR A 1 330 ? -4.996 -3.692 -14.177 1.00 89.38 330 TYR A CA 1
ATOM 2520 C C . TYR A 1 330 ? -4.511 -5.109 -14.453 1.00 89.38 330 TYR A C 1
ATOM 2522 O O . TYR A 1 330 ? -3.764 -5.302 -15.398 1.00 89.38 330 TYR A O 1
ATOM 2530 N N . VAL A 1 331 ? -4.938 -6.096 -13.654 1.00 87.12 331 VAL A N 1
ATOM 2531 C CA . VAL A 1 331 ? -4.400 -7.476 -13.688 1.00 87.12 331 VAL A CA 1
ATOM 2532 C C . VAL A 1 331 ? -4.261 -8.027 -15.111 1.00 87.12 331 VAL A C 1
ATOM 2534 O O . VAL A 1 331 ? -3.198 -8.496 -15.494 1.00 87.12 331 VAL A O 1
ATOM 2537 N N . PHE A 1 332 ? -5.304 -7.903 -15.936 1.00 85.19 332 PHE A N 1
ATOM 2538 C CA . PHE A 1 332 ? -5.243 -8.363 -17.326 1.00 85.19 332 PHE A CA 1
ATOM 2539 C C . PHE A 1 332 ? -4.374 -7.490 -18.237 1.00 85.19 332 PHE A C 1
ATOM 2541 O O . PHE A 1 332 ? -3.821 -7.991 -19.209 1.00 85.19 332 PHE A O 1
ATOM 2548 N N . GLY A 1 333 ? -4.255 -6.198 -17.933 1.00 82.88 333 GLY A N 1
ATOM 2549 C CA . GLY A 1 333 ? -3.323 -5.298 -18.606 1.00 82.88 333 GLY A CA 1
ATOM 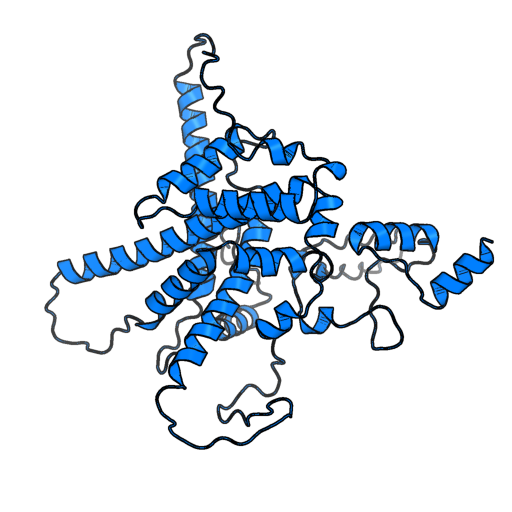2550 C C . GLY A 1 333 ? -1.864 -5.625 -18.284 1.00 82.88 333 GLY A C 1
ATOM 2551 O O . GLY A 1 333 ? -1.007 -5.502 -19.148 1.00 82.88 333 GLY A O 1
ATOM 2552 N N . SER A 1 334 ? -1.582 -6.106 -17.075 1.00 85.56 334 SER A N 1
ATOM 2553 C CA . SER A 1 334 ? -0.235 -6.486 -16.642 1.00 85.56 334 SER A CA 1
ATOM 2554 C C . SER A 1 334 ? 0.289 -7.758 -17.326 1.00 85.56 334 SER A C 1
ATOM 2556 O O . SER A 1 334 ? 1.482 -8.022 -17.260 1.00 85.56 334 SER A O 1
ATOM 2558 N N . TYR A 1 335 ? -0.564 -8.538 -18.008 1.00 82.44 335 TYR A N 1
ATOM 2559 C CA . TYR A 1 335 ? -0.117 -9.674 -18.829 1.00 82.44 335 TYR A CA 1
ATOM 2560 C C . TYR A 1 335 ? 0.463 -9.258 -20.190 1.00 82.44 335 TYR A C 1
ATOM 2562 O O . TYR A 1 335 ? 1.039 -10.100 -20.880 1.00 82.44 335 TYR A O 1
ATOM 2570 N N . PHE A 1 336 ? 0.311 -7.995 -20.606 1.00 78.56 336 PHE A N 1
ATOM 2571 C CA . PHE A 1 336 ? 0.905 -7.512 -21.853 1.00 78.56 336 PHE A CA 1
ATOM 2572 C C . PHE A 1 336 ? 2.426 -7.376 -21.696 1.00 78.56 336 PHE A C 1
ATOM 2574 O O . PHE A 1 336 ? 2.927 -6.363 -21.218 1.00 78.56 336 PHE A O 1
ATOM 2581 N N . ASN A 1 337 ? 3.161 -8.407 -22.114 1.00 69.81 337 ASN A N 1
ATOM 2582 C CA . ASN A 1 337 ? 4.623 -8.425 -22.120 1.00 69.81 337 ASN A CA 1
ATOM 2583 C C . ASN A 1 337 ? 5.215 -7.567 -23.252 1.00 69.81 337 ASN A C 1
ATOM 2585 O O . ASN A 1 337 ? 4.534 -7.198 -24.204 1.00 69.81 337 ASN A O 1
ATOM 2589 N N . HIS A 1 338 ? 6.522 -7.298 -23.189 1.00 54.03 338 HIS A N 1
ATOM 2590 C CA . HIS A 1 338 ? 7.283 -6.602 -24.233 1.00 54.03 338 HIS A CA 1
ATOM 2591 C C . HIS A 1 338 ? 7.901 -7.612 -25.246 1.00 54.03 338 HIS A C 1
ATOM 2593 O O . HIS A 1 338 ? 9.076 -7.954 -25.135 1.00 54.03 338 HIS A O 1
ATOM 2599 N N . GLY A 1 339 ? 7.134 -8.119 -26.228 1.00 53.12 339 GLY A N 1
ATOM 2600 C CA . GLY A 1 339 ? 7.514 -9.187 -27.192 1.00 53.12 339 GLY A CA 1
ATOM 2601 C C . GLY A 1 339 ? 6.660 -9.341 -28.486 1.00 53.12 339 GLY A C 1
ATOM 2602 O O . GLY A 1 339 ? 6.223 -8.360 -29.066 1.00 53.12 339 GLY A O 1
ATOM 2603 N N . GLU A 1 340 ? 6.486 -10.558 -29.028 1.00 50.12 340 GLU A N 1
ATOM 2604 C CA . GLU A 1 340 ? 5.672 -10.826 -30.250 1.00 50.12 340 GLU A CA 1
ATOM 2605 C C . GLU A 1 340 ? 4.174 -11.086 -29.954 1.00 50.12 340 GLU A C 1
ATOM 2607 O O . GLU A 1 340 ? 3.361 -11.258 -30.862 1.00 50.12 340 GLU A O 1
ATOM 2612 N N . GLU A 1 341 ? 3.785 -11.064 -28.679 1.00 61.97 341 GLU A N 1
ATOM 2613 C CA . GLU A 1 341 ? 2.422 -11.248 -28.173 1.00 61.97 341 GLU A CA 1
ATOM 2614 C C . GLU A 1 341 ? 1.958 -9.922 -27.552 1.00 61.97 341 GLU A C 1
ATOM 2616 O O . GLU A 1 341 ? 2.599 -9.467 -26.616 1.00 61.97 341 GLU A O 1
ATOM 2621 N N . LEU A 1 342 ? 0.920 -9.283 -28.123 1.00 67.62 342 LEU A N 1
ATOM 2622 C CA . LEU A 1 342 ? 0.338 -7.966 -27.762 1.00 67.62 342 LEU A CA 1
ATOM 2623 C C . LEU A 1 342 ? 1.125 -7.150 -26.714 1.00 67.62 342 LEU A C 1
ATOM 2625 O O . LEU A 1 342 ? 1.026 -7.397 -25.516 1.00 67.62 342 LEU A O 1
ATOM 2629 N N . CYS A 1 343 ? 1.848 -6.125 -27.166 1.00 71.44 343 CYS A N 1
ATOM 2630 C CA . CYS A 1 343 ? 2.780 -5.384 -26.314 1.00 71.44 343 CYS A CA 1
ATOM 2631 C C . CYS A 1 343 ? 2.417 -3.922 -26.184 1.00 71.44 343 CYS A C 1
ATOM 2633 O O . CYS A 1 343 ? 1.852 -3.311 -27.093 1.00 71.44 343 CYS A O 1
ATOM 2635 N N . ILE A 1 344 ? 2.848 -3.349 -25.071 1.00 78.75 344 ILE A N 1
ATOM 2636 C CA . ILE A 1 344 ? 2.796 -1.919 -24.800 1.00 78.75 344 ILE A CA 1
ATOM 2637 C C . ILE A 1 344 ? 4.198 -1.427 -24.432 1.00 78.75 344 ILE A C 1
ATOM 2639 O O . ILE A 1 344 ? 5.057 -2.203 -24.014 1.00 78.75 344 ILE A O 1
ATOM 2643 N N . ASN A 1 345 ? 4.438 -0.129 -24.601 1.00 82.25 345 ASN A N 1
ATOM 2644 C CA . ASN A 1 345 ? 5.690 0.491 -24.178 1.00 82.25 345 ASN A CA 1
ATOM 2645 C C . ASN A 1 345 ? 5.559 0.933 -22.719 1.00 82.25 345 ASN A C 1
ATOM 2647 O O . ASN A 1 345 ? 4.587 1.600 -22.374 1.00 82.25 345 ASN A O 1
ATOM 2651 N N . TYR A 1 346 ? 6.524 0.562 -21.878 1.00 80.38 346 TYR A N 1
ATOM 2652 C CA . TYR A 1 346 ? 6.526 0.910 -20.448 1.00 80.38 346 TYR A CA 1
ATOM 2653 C C . TYR A 1 346 ? 7.182 2.264 -20.166 1.00 80.38 346 TYR A C 1
ATOM 2655 O O . TYR A 1 346 ? 6.928 2.878 -19.137 1.00 80.38 346 TYR A O 1
ATOM 2663 N N . ILE A 1 347 ? 8.018 2.715 -21.097 1.00 85.38 347 ILE A N 1
ATOM 2664 C CA . ILE A 1 347 ? 8.820 3.931 -21.001 1.00 85.38 347 ILE A CA 1
ATOM 2665 C C . ILE A 1 347 ? 8.615 4.786 -22.248 1.00 85.38 347 ILE A C 1
ATOM 2667 O O . ILE A 1 347 ? 8.085 4.312 -23.262 1.00 85.38 347 ILE A O 1
ATOM 2671 N N . ASP A 1 348 ? 9.083 6.030 -22.197 1.00 83.44 348 ASP A N 1
ATOM 2672 C CA . ASP A 1 348 ? 9.100 6.897 -23.367 1.00 83.44 348 ASP A CA 1
ATOM 2673 C C . ASP A 1 348 ? 9.981 6.297 -24.479 1.00 83.44 348 ASP A C 1
ATOM 2675 O O . ASP A 1 348 ? 11.161 5.986 -24.290 1.00 83.44 348 ASP A O 1
ATOM 2679 N N . ILE A 1 349 ? 9.392 6.141 -25.662 1.00 84.69 349 ILE A N 1
ATOM 2680 C CA . ILE A 1 349 ? 10.045 5.613 -26.863 1.00 84.69 349 ILE A CA 1
ATOM 2681 C C . ILE A 1 349 ? 10.383 6.705 -27.880 1.00 84.69 349 ILE A C 1
ATOM 2683 O O . ILE A 1 349 ? 10.670 6.379 -29.042 1.00 84.69 349 ILE A O 1
ATOM 2687 N N . SER A 1 350 ? 10.355 7.974 -27.472 1.00 85.62 350 SER A N 1
ATOM 2688 C CA . SER A 1 350 ? 10.782 9.108 -28.286 1.00 85.62 350 SER A CA 1
ATOM 2689 C C . SER A 1 350 ? 12.163 8.875 -28.913 1.00 85.62 350 SER A C 1
ATOM 2691 O O . SER A 1 350 ? 12.974 8.050 -28.476 1.00 85.62 350 SER A O 1
ATOM 2693 N N . GLN A 1 351 ? 12.435 9.574 -30.016 1.00 74.88 351 GLN A N 1
ATOM 2694 C CA . GLN A 1 351 ? 13.696 9.409 -30.747 1.00 74.88 351 GLN A CA 1
ATOM 2695 C C . GLN A 1 351 ? 14.910 9.870 -29.931 1.00 74.88 351 GLN A C 1
ATOM 2697 O O . GLN A 1 351 ? 16.006 9.351 -30.129 1.00 74.88 351 GLN A O 1
ATOM 2702 N N . SER A 1 352 ? 14.715 10.801 -28.994 1.00 82.50 352 SER A N 1
ATOM 2703 C CA . SER A 1 352 ? 15.757 11.275 -28.083 1.00 82.50 352 SER A CA 1
ATOM 2704 C C . SER A 1 352 ? 16.121 10.239 -27.011 1.00 82.50 352 SER A C 1
ATOM 2706 O O . SER A 1 352 ? 17.212 10.309 -26.440 1.00 82.50 352 SER A O 1
ATOM 2708 N N . ASN A 1 353 ? 15.260 9.245 -26.758 1.00 84.00 353 ASN A N 1
ATOM 2709 C CA . ASN A 1 353 ? 15.530 8.169 -25.814 1.00 84.00 353 ASN A CA 1
ATOM 2710 C C . ASN A 1 353 ? 16.201 6.974 -26.516 1.00 84.00 353 ASN A C 1
ATOM 2712 O O . ASN A 1 353 ? 15.529 6.054 -26.984 1.00 84.00 353 ASN A O 1
ATOM 2716 N N . GLY A 1 354 ? 17.534 6.994 -26.639 1.00 90.75 354 GLY A N 1
ATOM 2717 C CA . GLY A 1 354 ? 18.326 5.933 -27.287 1.00 90.75 354 GLY A CA 1
ATOM 2718 C C . GLY A 1 354 ? 18.389 4.610 -26.502 1.00 90.75 354 GLY A C 1
ATOM 2719 O O . GLY A 1 354 ? 18.059 4.559 -25.319 1.00 90.75 354 GLY A O 1
ATOM 2720 N N . VAL A 1 355 ? 18.845 3.523 -27.145 1.00 94.50 355 VAL A N 1
ATOM 2721 C CA . VAL A 1 355 ? 18.851 2.159 -26.566 1.00 94.50 355 VAL A CA 1
ATOM 2722 C C . VAL A 1 355 ? 19.528 2.034 -25.203 1.00 94.50 355 VAL A C 1
ATOM 2724 O O . VAL A 1 355 ? 19.046 1.265 -24.375 1.00 94.50 355 VAL A O 1
ATOM 2727 N N . VAL A 1 356 ? 20.611 2.774 -24.954 1.00 94.25 356 VAL A N 1
ATOM 2728 C CA . VAL A 1 356 ? 21.326 2.736 -23.669 1.00 94.25 356 VAL A CA 1
ATOM 2729 C C . VAL A 1 356 ? 20.427 3.263 -22.555 1.00 94.25 356 VAL A C 1
ATOM 2731 O O . VAL A 1 356 ? 20.174 2.544 -21.598 1.00 94.25 356 VAL A O 1
ATOM 2734 N N . LYS A 1 357 ? 19.861 4.463 -22.732 1.00 93.19 357 LYS A N 1
ATOM 2735 C CA . LYS A 1 357 ? 18.984 5.103 -21.745 1.00 93.19 357 LYS A CA 1
ATOM 2736 C C . LYS A 1 357 ? 17.697 4.302 -21.522 1.00 93.19 357 LYS A C 1
ATOM 2738 O O . LYS A 1 357 ? 17.310 4.080 -20.381 1.00 93.19 357 LYS A O 1
ATOM 2743 N N . ARG A 1 358 ? 17.091 3.773 -22.594 1.00 93.69 358 ARG A N 1
ATOM 2744 C CA . ARG A 1 358 ? 15.916 2.891 -22.487 1.00 93.69 358 ARG A CA 1
ATOM 2745 C C . ARG A 1 358 ? 16.200 1.630 -21.666 1.00 93.69 358 ARG A C 1
ATOM 2747 O O . ARG A 1 358 ? 15.392 1.267 -20.823 1.00 93.69 358 ARG A O 1
ATOM 2754 N N . ASN A 1 359 ? 17.322 0.946 -21.907 1.00 92.62 359 ASN A N 1
ATOM 2755 C CA . ASN A 1 359 ? 17.668 -0.259 -21.143 1.00 92.62 359 ASN A CA 1
ATOM 2756 C C . ASN A 1 359 ? 18.138 0.053 -19.722 1.00 92.62 359 ASN A C 1
ATOM 2758 O O . ASN A 1 359 ? 17.880 -0.747 -18.834 1.00 92.62 359 ASN A O 1
ATOM 2762 N N . GLU A 1 360 ? 18.781 1.198 -19.488 1.00 92.44 360 GLU A N 1
ATOM 2763 C CA . GLU A 1 360 ? 19.103 1.664 -18.137 1.00 92.44 360 GLU A CA 1
ATOM 2764 C C . GLU A 1 360 ? 17.822 1.854 -17.312 1.00 92.44 360 GLU A C 1
ATOM 2766 O O . GLU A 1 360 ? 17.723 1.337 -16.203 1.00 92.44 360 GLU A O 1
ATOM 2771 N N . GLU A 1 361 ? 16.811 2.517 -17.877 1.00 91.06 361 GLU A N 1
ATOM 2772 C CA . GLU A 1 361 ? 15.516 2.734 -17.227 1.00 91.06 361 GLU A CA 1
ATOM 2773 C C . GLU A 1 361 ? 14.751 1.418 -17.003 1.00 91.06 361 GLU A C 1
ATOM 2775 O O . GLU A 1 361 ? 14.320 1.137 -15.884 1.00 91.06 361 GLU A O 1
ATOM 2780 N N . LEU A 1 362 ? 14.654 0.565 -18.032 1.00 88.56 362 LEU A N 1
ATOM 2781 C CA . LEU A 1 362 ? 14.001 -0.747 -17.930 1.00 88.56 362 LEU A CA 1
ATOM 2782 C C . LEU A 1 362 ? 14.701 -1.674 -16.933 1.00 88.56 362 LEU A C 1
ATOM 2784 O O . LEU A 1 362 ? 14.036 -2.327 -16.133 1.00 88.56 362 LEU A O 1
ATOM 2788 N N . SER A 1 363 ? 16.033 -1.699 -16.917 1.00 88.62 363 SER A N 1
ATOM 2789 C CA . SER A 1 363 ? 16.790 -2.498 -15.953 1.00 88.62 363 SER A CA 1
ATOM 2790 C C . SER A 1 363 ? 16.640 -1.962 -14.534 1.00 88.62 363 SER A C 1
ATOM 2792 O O . SER A 1 363 ? 16.695 -2.745 -13.587 1.00 88.62 363 SER A O 1
ATOM 2794 N N . LYS A 1 364 ? 16.491 -0.646 -14.371 1.00 84.88 364 LYS A N 1
ATOM 2795 C CA . LYS A 1 364 ? 16.399 -0.006 -13.061 1.00 84.88 364 LYS A CA 1
ATOM 2796 C C . LYS A 1 364 ? 15.021 -0.168 -12.425 1.00 84.88 364 LYS A C 1
ATOM 2798 O O . LYS A 1 364 ? 14.954 -0.465 -11.237 1.00 84.88 364 LYS A O 1
ATOM 2803 N N . GLU A 1 365 ? 13.950 0.048 -13.185 1.00 84.19 365 GLU A N 1
ATOM 2804 C CA . GLU A 1 365 ? 12.582 0.096 -12.642 1.00 84.19 365 GLU A CA 1
ATOM 2805 C C . GLU A 1 365 ? 11.749 -1.160 -12.971 1.00 84.19 365 GLU A C 1
ATOM 2807 O O . GLU A 1 365 ? 10.736 -1.400 -12.320 1.00 84.19 365 GLU A O 1
ATOM 2812 N N . TRP A 1 366 ? 12.161 -1.983 -13.945 1.00 86.12 366 TRP A N 1
ATOM 2813 C CA . TRP A 1 366 ? 11.473 -3.236 -14.309 1.00 86.12 366 TRP A CA 1
ATOM 2814 C C . TRP A 1 366 ? 12.381 -4.478 -14.315 1.00 86.12 366 TRP A C 1
ATOM 2816 O O . TRP A 1 366 ? 11.905 -5.580 -14.580 1.00 86.12 366 TRP A O 1
ATOM 2826 N N . PHE A 1 367 ? 13.669 -4.326 -13.994 1.00 89.12 367 PHE A N 1
ATOM 2827 C CA . PHE A 1 367 ? 14.640 -5.416 -13.818 1.00 89.12 367 PHE A CA 1
ATOM 2828 C C . PHE A 1 367 ? 14.840 -6.326 -15.040 1.00 89.12 367 PHE A C 1
ATOM 2830 O O . PHE A 1 367 ? 15.154 -7.508 -14.893 1.00 89.12 367 PHE A O 1
ATOM 2837 N N . PHE A 1 368 ? 14.701 -5.788 -16.256 1.00 88.06 368 PHE A N 1
ATOM 2838 C CA . PHE A 1 368 ? 15.005 -6.528 -17.484 1.00 88.06 368 PHE A CA 1
ATOM 2839 C C . PHE A 1 368 ? 15.702 -5.669 -18.544 1.00 88.06 368 PHE A C 1
ATOM 2841 O O . PHE A 1 368 ? 15.582 -4.445 -18.566 1.00 88.06 368 PHE A O 1
ATOM 2848 N N . GLU A 1 369 ? 16.400 -6.333 -19.469 1.00 91.81 369 GLU A N 1
ATOM 2849 C CA . GLU A 1 369 ? 16.942 -5.714 -20.680 1.00 91.81 369 GLU A CA 1
ATOM 2850 C C . GLU A 1 369 ? 16.039 -6.004 -21.886 1.00 91.81 369 GLU A C 1
ATOM 2852 O O . GLU A 1 369 ? 15.649 -7.139 -22.161 1.00 91.81 369 GLU A O 1
ATOM 2857 N N . CYS A 1 370 ? 15.713 -4.966 -22.650 1.00 91.69 370 CYS A N 1
ATOM 2858 C CA . CYS A 1 370 ? 14.842 -5.056 -23.807 1.00 91.69 370 CYS A CA 1
ATOM 2859 C C . CYS A 1 370 ? 15.529 -5.751 -24.995 1.00 91.69 370 CYS A C 1
ATOM 2861 O O . CYS A 1 370 ? 16.501 -5.253 -25.581 1.00 91.69 370 CYS A O 1
ATOM 2863 N N . GLY A 1 371 ? 14.953 -6.880 -25.407 1.00 89.31 371 GLY A N 1
ATOM 2864 C CA . GLY A 1 371 ? 15.341 -7.656 -26.588 1.00 89.31 371 GLY A CA 1
ATOM 2865 C C . GLY A 1 371 ? 14.571 -7.319 -27.870 1.00 89.31 371 GLY A C 1
ATOM 2866 O O . GLY A 1 371 ? 14.618 -8.096 -28.812 1.00 89.31 371 GLY A O 1
ATOM 2867 N N . CYS A 1 372 ? 13.818 -6.214 -27.938 1.00 89.69 372 CYS A N 1
ATOM 2868 C CA . CYS A 1 372 ? 13.009 -5.943 -29.132 1.00 89.69 372 CYS A CA 1
ATOM 2869 C C . CYS A 1 372 ? 13.868 -5.604 -30.361 1.00 89.69 372 CYS A C 1
ATOM 2871 O O . CYS A 1 372 ? 14.979 -5.080 -30.239 1.00 89.69 372 CYS A O 1
ATOM 2873 N N . ALA A 1 373 ? 13.305 -5.801 -31.558 1.00 90.75 373 ALA A N 1
ATOM 2874 C CA . ALA A 1 373 ? 14.000 -5.566 -32.827 1.00 90.75 373 ALA A CA 1
ATOM 2875 C C . ALA A 1 373 ? 14.610 -4.153 -32.953 1.00 90.75 373 ALA A C 1
ATOM 2877 O O . ALA A 1 373 ? 15.657 -3.978 -33.579 1.00 90.75 373 ALA A O 1
ATOM 2878 N N . ARG A 1 374 ? 13.987 -3.129 -32.344 1.00 90.81 374 ARG A N 1
ATOM 2879 C CA . ARG A 1 374 ? 14.547 -1.766 -32.289 1.00 90.81 374 ARG A CA 1
ATOM 2880 C C . ARG A 1 374 ? 15.810 -1.710 -31.427 1.00 90.81 374 ARG A C 1
ATOM 2882 O O . ARG A 1 374 ? 16.824 -1.205 -31.897 1.00 90.81 374 ARG A O 1
ATOM 2889 N N . CYS A 1 375 ? 15.762 -2.229 -30.200 1.00 92.88 375 CYS A N 1
ATOM 2890 C CA . CYS A 1 375 ? 16.911 -2.248 -29.293 1.00 92.88 375 CYS A CA 1
ATOM 2891 C C . CYS A 1 375 ? 18.066 -3.088 -29.853 1.00 92.88 375 CYS A C 1
ATOM 2893 O O . CYS A 1 375 ? 19.218 -2.682 -29.754 1.00 92.88 375 CYS A O 1
ATOM 2895 N N . GLU A 1 376 ? 17.780 -4.222 -30.494 1.00 94.88 376 GLU A N 1
ATOM 2896 C CA . GLU A 1 376 ? 18.817 -5.028 -31.145 1.00 94.88 376 GLU A CA 1
ATOM 2897 C C . GLU A 1 376 ? 19.513 -4.295 -32.291 1.00 94.88 376 GLU A C 1
ATOM 2899 O O . GLU A 1 376 ? 20.736 -4.365 -32.408 1.00 94.88 376 GLU A O 1
ATOM 2904 N N . ARG A 1 377 ? 18.751 -3.588 -33.133 1.00 95.88 377 ARG A N 1
ATOM 2905 C CA . ARG A 1 377 ? 19.311 -2.787 -34.225 1.00 95.88 377 ARG A CA 1
ATOM 2906 C C . ARG A 1 377 ? 20.182 -1.652 -33.690 1.00 95.88 377 ARG A C 1
ATOM 2908 O O . ARG A 1 377 ? 21.335 -1.555 -34.085 1.00 95.88 377 ARG A O 1
ATOM 2915 N N . GLU A 1 378 ? 19.664 -0.861 -32.754 1.00 95.75 378 GLU A N 1
ATOM 2916 C CA . GLU A 1 378 ? 20.405 0.264 -32.167 1.00 95.75 378 GLU A CA 1
ATOM 2917 C C . GLU A 1 378 ? 21.670 -0.208 -31.418 1.00 95.75 378 GLU A C 1
ATOM 2919 O O . GLU A 1 378 ? 22.700 0.451 -31.487 1.00 95.75 378 GLU A O 1
ATOM 2924 N N . ARG A 1 379 ? 21.655 -1.381 -30.757 1.00 95.50 379 ARG A N 1
ATOM 2925 C CA . ARG A 1 379 ? 22.874 -1.966 -30.155 1.00 95.50 379 ARG A CA 1
ATOM 2926 C C . ARG A 1 379 ? 23.932 -2.321 -31.198 1.00 95.50 379 ARG A C 1
ATOM 2928 O O . ARG A 1 379 ? 25.111 -2.104 -30.945 1.00 95.50 379 ARG A O 1
ATOM 2935 N N . LYS A 1 380 ? 23.525 -2.860 -32.353 1.00 96.94 380 LYS A N 1
ATOM 2936 C CA . LYS A 1 380 ? 24.445 -3.177 -33.460 1.00 96.94 380 LYS A CA 1
ATOM 2937 C C . LYS A 1 380 ? 25.058 -1.925 -34.083 1.00 96.94 380 LYS A C 1
ATOM 2939 O O . LYS A 1 380 ? 26.157 -2.009 -34.601 1.00 96.94 380 LYS A O 1
ATOM 2944 N N . GLU A 1 381 ? 24.360 -0.793 -34.046 1.00 95.88 381 GLU A N 1
ATOM 2945 C CA . GLU A 1 381 ? 24.868 0.492 -34.546 1.00 95.88 381 GLU A CA 1
ATOM 2946 C C . GLU A 1 381 ? 25.903 1.133 -33.601 1.00 95.88 381 GLU A C 1
ATOM 2948 O O . GLU A 1 381 ? 26.677 1.982 -34.035 1.00 95.88 381 GLU A O 1
ATOM 2953 N N . LEU A 1 382 ? 25.928 0.732 -32.324 1.00 93.88 382 LEU A N 1
ATOM 2954 C CA . LEU A 1 382 ? 26.876 1.221 -31.315 1.00 93.88 382 LEU A CA 1
ATOM 2955 C C . LEU A 1 382 ? 28.149 0.365 -31.176 1.00 93.88 382 LEU A C 1
ATOM 2957 O O . LEU A 1 382 ? 29.103 0.828 -30.549 1.00 93.88 382 LEU A O 1
ATOM 2961 N N . ALA A 1 383 ? 28.140 -0.868 -31.691 1.00 89.31 383 ALA A N 1
ATOM 2962 C CA . ALA A 1 383 ? 29.251 -1.825 -31.633 1.00 89.31 383 ALA A CA 1
ATOM 2963 C C . ALA A 1 383 ? 30.146 -1.712 -32.872 1.00 89.31 383 ALA A C 1
ATOM 2965 O O . ALA A 1 383 ? 31.384 -1.793 -32.699 1.00 89.31 383 ALA A O 1
#